Protein AF-0000000084681788 (afdb_homodimer)

Solvent-accessible surface area (backbone atoms only — not comparable to full-atom values): 23436 Å² total; per-residue (Å²): 137,84,77,74,75,75,70,73,78,74,76,80,75,63,76,50,73,66,51,50,50,51,49,52,52,48,33,45,46,55,26,40,46,48,32,38,26,48,72,74,14,57,90,71,56,45,68,66,59,41,19,57,65,36,73,47,49,63,69,58,42,59,73,74,35,91,45,69,64,52,51,50,52,52,44,42,51,48,53,52,45,52,29,50,47,37,27,59,62,30,47,66,76,27,58,91,47,58,68,72,58,22,51,43,47,32,47,49,34,30,52,49,52,42,58,74,40,66,34,50,43,35,36,69,72,27,61,49,47,75,71,44,73,69,49,42,50,50,53,50,51,54,50,49,50,53,32,49,51,50,37,52,53,47,50,53,31,29,75,71,50,70,23,65,87,68,82,44,64,66,57,34,42,19,47,51,15,16,53,53,35,34,52,48,38,38,73,71,64,74,40,97,67,51,69,68,56,53,48,51,50,53,43,52,47,51,48,16,63,37,37,36,76,84,62,69,112,136,82,77,76,74,74,73,75,77,75,77,80,74,64,75,50,72,66,51,50,50,51,49,50,52,48,34,45,46,54,26,41,46,48,32,39,25,46,73,75,15,56,88,71,55,47,68,65,59,42,19,57,65,35,73,46,48,61,69,59,43,60,74,76,35,92,45,70,64,52,51,49,52,52,44,42,52,49,52,52,47,53,30,50,48,37,27,58,62,31,46,67,77,28,57,91,47,57,68,72,58,24,51,44,47,33,48,48,34,30,50,51,51,42,58,74,40,66,32,50,42,33,36,69,71,28,61,49,46,76,72,43,72,68,48,42,50,51,52,49,52,54,50,49,51,52,33,50,52,48,38,53,53,48,50,52,31,30,75,71,50,70,25,66,88,70,83,44,64,67,56,33,41,18,47,52,15,17,53,52,36,35,52,50,38,38,73,73,64,76,41,95,68,52,69,67,53,53,48,51,50,51,41,52,48,51,49,15,64,38,38,36,76,84,61,70,112

Secondary structure (DSSP, 8-state):
----------S-----HHHHHHHHHHHHHHHHHHHHHSSS-STT--HHHHHHHHT--HHHHHHH-SSHHHHHHHHHHHHHHHHHHHHHHHHHHHTT--HHHHHHHHHHHHHHHHHSSHHHHHIIIIITTTS-HHHHHHHHHHHHHHHHHHHHHHHHHHHTTSS--S--HHHHHHHHHHHHHHHHHHHTT-S-S-HHHHHHHHHHHHHHHHS-TT---/----------------HHHHHHHHHHHHHHHHHHHHHSSS-TTT--HHHHHHHHT--HHHHHHH-SSHHHHHHHHHHHHHHHHHHHHHHHHHHHTT--HHHHHHHHHHHHHHHHHSSHHHHHIIIIITTTS-HHHHHHHHHHHHHHHHHHHHHHHHHHHTTSS--S--HHHHHHHHHHHHHHHHHHHTT-S-S-HHHHHHHHHHHHHHHHS-TT---

Structure (mmCIF, N/CA/C/O backbone):
data_AF-0000000084681788-model_v1
#
loop_
_entity.id
_entity.type
_entity.pdbx_description
1 polymer 'TetR family transcriptional regulator'
#
loop_
_atom_site.group_PDB
_atom_site.id
_atom_site.type_symbol
_atom_site.label_atom_id
_atom_site.label_alt_id
_atom_site.label_comp_id
_atom_site.label_asym_id
_atom_site.label_entity_id
_atom_site.label_seq_id
_atom_site.pdbx_PDB_ins_code
_atom_site.Cartn_x
_atom_site.Cartn_y
_atom_site.Cartn_z
_atom_site.occupancy
_atom_site.B_iso_or_equiv
_atom_site.auth_seq_id
_atom_site.auth_comp_id
_atom_site.auth_asym_id
_atom_site.auth_atom_id
_atom_site.pdbx_PDB_model_num
ATOM 1 N N . MET A 1 1 ? -75.125 15.172 15.312 1 32.69 1 MET A N 1
ATOM 2 C CA . MET A 1 1 ? -73.938 14.25 15.266 1 32.69 1 MET A CA 1
ATOM 3 C C . MET A 1 1 ? -72.875 14.797 14.398 1 32.69 1 MET A C 1
ATOM 5 O O . MET A 1 1 ? -72.875 14.656 13.172 1 32.69 1 MET A O 1
ATOM 9 N N . THR A 1 2 ? -72.25 16.047 14.609 1 35.5 2 THR A N 1
ATOM 10 C CA . THR A 1 2 ? -71.312 16.922 13.883 1 35.5 2 THR A CA 1
ATOM 11 C C . THR A 1 2 ? -69.938 16.281 13.734 1 35.5 2 THR A C 1
ATOM 13 O O . THR A 1 2 ? -69.312 15.883 14.727 1 35.5 2 THR A O 1
ATOM 16 N N . GLY A 1 3 ? -69.75 15.516 12.648 1 34.91 3 GLY A N 1
ATOM 17 C CA . GLY A 1 3 ? -68.5 14.859 12.242 1 34.91 3 GLY A CA 1
ATOM 18 C C . GLY A 1 3 ? -67.312 15.797 12.266 1 34.91 3 GLY A C 1
ATOM 19 O O . GLY A 1 3 ? -67.312 16.844 11.617 1 34.91 3 GLY A O 1
ATOM 20 N N . ARG A 1 4 ? -66.625 15.953 13.367 1 40.03 4 ARG A N 1
ATOM 21 C CA . ARG A 1 4 ? -65.438 16.75 13.508 1 40.03 4 ARG A CA 1
ATOM 22 C C . ARG A 1 4 ? -64.438 16.484 12.359 1 40.03 4 ARG A C 1
ATOM 24 O O . ARG A 1 4 ? -64 15.344 12.148 1 40.03 4 ARG A O 1
ATOM 31 N N . LEU A 1 5 ? -64.5 17.234 11.297 1 36.94 5 LEU A N 1
ATOM 32 C CA . LEU A 1 5 ? -63.5 17.203 10.211 1 36.94 5 LEU A CA 1
ATOM 33 C C . LEU A 1 5 ? -62.094 17.156 10.758 1 36.94 5 LEU A C 1
ATOM 35 O O . LEU A 1 5 ? -61.719 17.953 11.633 1 36.94 5 LEU A O 1
ATOM 39 N N . ARG A 1 6 ? -61.562 15.938 10.891 1 44 6 ARG A N 1
ATOM 40 C CA . ARG A 1 6 ? -60.156 15.766 11.203 1 44 6 ARG A CA 1
ATOM 41 C C . ARG A 1 6 ? -59.281 16.766 10.438 1 44 6 ARG A C 1
ATOM 43 O O . ARG A 1 6 ? -59.438 16.906 9.219 1 44 6 ARG A O 1
ATOM 50 N N . ALA A 1 7 ? -58.875 17.828 11.047 1 41.81 7 ALA A N 1
ATOM 51 C CA . ALA A 1 7 ? -57.938 18.812 10.523 1 41.81 7 ALA A CA 1
ATOM 52 C C . ALA A 1 7 ? -56.844 18.156 9.664 1 41.81 7 ALA A C 1
ATOM 54 O O . ALA A 1 7 ? -56.344 17.094 10.016 1 41.81 7 ALA A O 1
ATOM 55 N N . PRO A 1 8 ? -56.656 18.422 8.367 1 37.69 8 PRO A N 1
ATOM 56 C CA . PRO A 1 8 ? -55.625 17.812 7.531 1 37.69 8 PRO A CA 1
ATOM 57 C C . PRO A 1 8 ? -54.25 17.797 8.211 1 37.69 8 PRO A C 1
ATOM 59 O O . PRO A 1 8 ? -53.969 18.656 9.039 1 37.69 8 PRO A O 1
ATOM 62 N N . LYS A 1 9 ? -53.812 16.641 8.719 1 42.53 9 LYS A N 1
ATOM 63 C CA . LYS A 1 9 ? -52.375 16.547 9.031 1 42.53 9 LYS A CA 1
ATOM 64 C C . LYS A 1 9 ? -51.531 17.406 8.062 1 42.53 9 LYS A C 1
ATOM 66 O O . LYS A 1 9 ? -51.656 17.25 6.848 1 42.53 9 LYS A O 1
ATOM 71 N N . GLY A 1 10 ? -51.406 18.734 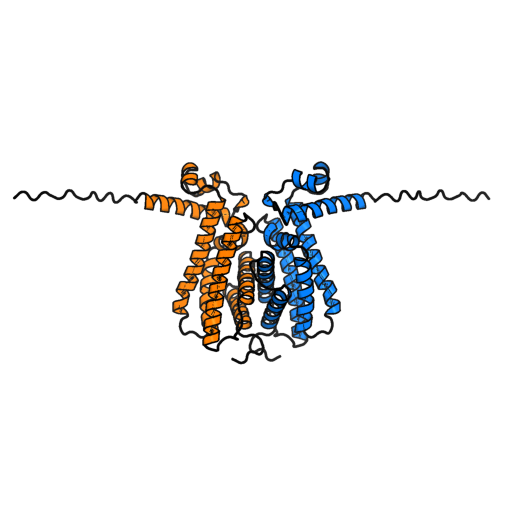8.242 1 37.59 10 GLY A N 1
ATOM 72 C CA . GLY A 1 10 ? -50.688 19.656 7.395 1 37.59 10 GLY A CA 1
ATOM 73 C C . GLY A 1 10 ? -49.531 19 6.668 1 37.59 10 GLY A C 1
ATOM 74 O O . GLY A 1 10 ? -48.844 18.141 7.23 1 37.59 10 GLY A O 1
ATOM 75 N N . ARG A 1 11 ? -49.5 18.734 5.41 1 41.09 11 ARG A N 1
ATOM 76 C CA . ARG A 1 11 ? -48.594 18.281 4.367 1 41.09 11 ARG A CA 1
ATOM 77 C C . ARG A 1 11 ? -47.188 18.828 4.59 1 41.09 11 ARG A C 1
ATOM 79 O O . ARG A 1 11 ? -46.344 18.797 3.684 1 41.09 11 ARG A O 1
ATOM 86 N N . TYR A 1 12 ? -46.969 19.938 5.344 1 41.72 12 TYR A N 1
ATOM 87 C CA . TYR A 1 12 ? -45.625 20.484 5.43 1 41.72 12 TYR A CA 1
ATOM 88 C C . TYR A 1 12 ? -44.625 19.391 5.816 1 41.72 12 TYR A C 1
ATOM 90 O O . TYR A 1 12 ? -44.406 19.125 7 1 41.72 12 TYR A O 1
ATOM 98 N N . GLY A 1 13 ? -44.688 18.234 5.379 1 47.94 13 GLY A N 1
ATOM 99 C CA . GLY A 1 13 ? -43.844 17.062 5.5 1 47.94 13 GLY A CA 1
ATOM 100 C C . GLY A 1 13 ? -42.344 17.406 5.598 1 47.94 13 GLY A C 1
ATOM 101 O O . GLY A 1 13 ? -41.625 17.281 4.625 1 47.94 13 GLY A O 1
ATOM 102 N N . GLY A 1 14 ? -41.844 18.516 6.098 1 54.09 14 GLY A N 1
ATOM 103 C CA . GLY A 1 14 ? -40.531 19.047 6.348 1 54.09 14 GLY A CA 1
ATOM 104 C C . GLY A 1 14 ? -39.531 18 6.785 1 54.09 14 GLY A C 1
ATOM 105 O O . GLY A 1 14 ? -39.906 16.938 7.301 1 54.09 14 GLY A O 1
ATOM 106 N N . ARG A 1 15 ? -38.375 17.891 6.055 1 69.56 15 ARG A N 1
ATOM 107 C CA . ARG A 1 15 ? -37.344 16.953 6.434 1 69.56 15 ARG A CA 1
ATOM 108 C C . ARG A 1 15 ? -37.125 16.953 7.941 1 69.56 15 ARG A C 1
ATOM 110 O O . ARG A 1 15 ? -37.125 18 8.578 1 69.56 15 ARG A O 1
ATOM 117 N N . SER A 1 16 ? -37.375 15.812 8.617 1 81.81 16 SER A N 1
ATOM 118 C CA . SER A 1 16 ? -37.094 15.648 10.039 1 81.81 16 SER A CA 1
ATOM 119 C C . SER A 1 16 ? -35.688 16.141 10.383 1 81.81 16 SER A C 1
ATOM 121 O O . SER A 1 16 ? -34.875 16.375 9.484 1 81.81 16 SER A O 1
ATOM 123 N N . ALA A 1 17 ? -35.469 16.625 11.57 1 83.56 17 ALA A N 1
ATOM 124 C CA . ALA A 1 17 ? -34.156 17.047 12.062 1 83.56 17 ALA A CA 1
ATOM 125 C C . ALA A 1 17 ? -33.062 16.016 11.711 1 83.56 17 ALA A C 1
ATOM 127 O O . ALA A 1 17 ? -31.953 16.391 11.352 1 83.56 17 ALA A O 1
ATOM 128 N N . GLU A 1 18 ? -33.5 14.836 11.773 1 85.94 18 GLU A N 1
ATOM 129 C CA . GLU A 1 18 ? -32.594 13.75 11.438 1 85.94 18 GLU A CA 1
ATOM 130 C C . GLU A 1 18 ? -32.25 13.758 9.953 1 85.94 18 GLU A C 1
ATOM 132 O O . GLU A 1 18 ? -31.094 13.539 9.57 1 85.94 18 GLU A O 1
ATOM 137 N N . GLU A 1 19 ? -33.156 14 9.195 1 85 19 GLU A N 1
ATOM 138 C CA . GLU A 1 19 ? -32.938 14.047 7.75 1 85 19 GLU A CA 1
ATOM 139 C C . GLU A 1 19 ? -32.031 15.219 7.359 1 85 19 GLU A C 1
ATOM 141 O O . GLU A 1 19 ? -31.188 15.086 6.477 1 85 19 GLU A O 1
ATOM 146 N N . ARG A 1 20 ? -32.25 16.328 8 1 83.81 20 ARG A N 1
ATOM 147 C CA . ARG A 1 20 ? -31.453 17.5 7.727 1 83.81 20 ARG A CA 1
ATOM 148 C C . ARG A 1 20 ? -30 17.266 8.117 1 83.81 20 ARG A C 1
ATOM 150 O O . ARG A 1 20 ? -29.078 17.672 7.406 1 83.81 20 ARG A O 1
ATOM 157 N N . GLN A 1 21 ? -29.844 16.641 9.234 1 87.81 21 GLN A N 1
ATOM 158 C CA . GLN A 1 21 ? -28.5 16.312 9.695 1 87.81 21 GLN A CA 1
ATOM 159 C C . GLN A 1 21 ? -27.812 15.352 8.742 1 87.81 21 GLN A C 1
ATOM 161 O O . GLN A 1 21 ? -26.625 15.508 8.43 1 87.81 21 GLN A O 1
ATOM 166 N N . ALA A 1 22 ? -28.578 14.438 8.336 1 89.88 22 ALA A N 1
ATOM 167 C CA . ALA A 1 22 ? -28.047 13.461 7.391 1 89.88 22 ALA A CA 1
ATOM 168 C C . ALA A 1 22 ? -27.641 14.125 6.078 1 89.88 22 ALA A C 1
ATOM 170 O O . ALA A 1 22 ? -26.609 13.773 5.488 1 89.88 22 ALA A O 1
ATOM 171 N N . GLU A 1 23 ? -28.375 15.016 5.691 1 91.62 23 GLU A N 1
ATOM 172 C CA . GLU A 1 23 ? -28.062 15.75 4.465 1 91.62 23 GLU A CA 1
ATOM 173 C C . GLU A 1 23 ? -26.797 16.594 4.625 1 91.62 23 GLU A C 1
ATOM 175 O O . GLU A 1 23 ? -25.984 16.672 3.707 1 91.62 23 GLU A O 1
ATOM 180 N N . ARG A 1 24 ? -26.703 17.234 5.734 1 92.69 24 ARG A N 1
ATOM 181 C CA . ARG A 1 24 ? -25.516 18.031 6.02 1 92.69 24 ARG A CA 1
ATOM 182 C C . ARG A 1 24 ? -24.266 17.156 6.02 1 92.69 24 ARG A C 1
ATOM 184 O O . ARG A 1 24 ? -23.25 17.516 5.41 1 92.69 24 ARG A O 1
ATOM 191 N N . ARG A 1 25 ? -24.406 16.109 6.676 1 95 25 ARG A N 1
ATOM 192 C CA . ARG A 1 25 ? -23.281 15.188 6.734 1 95 25 ARG A CA 1
ATOM 193 C C . ARG A 1 25 ? -22.891 14.719 5.34 1 95 25 ARG A C 1
ATOM 195 O O . ARG A 1 25 ? -21.703 14.641 5.012 1 95 25 ARG A O 1
ATOM 202 N N . ARG A 1 26 ? -23.875 14.445 4.531 1 96.31 26 ARG A N 1
ATOM 203 C CA . ARG A 1 26 ? -23.641 14 3.164 1 96.31 26 ARG A CA 1
ATOM 204 C C . ARG A 1 26 ? -22.922 15.07 2.352 1 96.31 26 ARG A C 1
ATOM 206 O O . ARG A 1 26 ? -22.016 14.766 1.586 1 96.31 26 ARG A O 1
ATOM 213 N N . ARG A 1 27 ? -23.234 16.234 2.537 1 96.94 27 ARG A N 1
ATOM 214 C CA . ARG A 1 27 ? -22.625 17.344 1.817 1 96.94 27 ARG A CA 1
ATOM 215 C C . ARG A 1 27 ? -21.156 17.5 2.203 1 96.94 27 ARG A C 1
ATOM 217 O O . ARG A 1 27 ? -20.297 17.734 1.344 1 96.94 27 ARG A O 1
ATOM 224 N N . PHE A 1 28 ? -20.875 17.328 3.479 1 97.56 28 PHE A N 1
ATOM 225 C CA . PHE A 1 28 ? -19.5 17.391 3.926 1 97.56 28 PHE A CA 1
ATOM 226 C C . PHE A 1 28 ? -18.672 16.25 3.348 1 97.56 28 PHE A C 1
ATOM 228 O O . PHE A 1 28 ? -17.547 16.438 2.904 1 97.56 28 PHE A O 1
ATOM 235 N N . LEU A 1 29 ? -19.297 15.094 3.334 1 97.81 29 LEU A N 1
ATOM 236 C CA . LEU A 1 29 ? -18.578 13.93 2.834 1 97.81 29 LEU A CA 1
ATOM 237 C C . LEU A 1 29 ? -18.344 14.039 1.329 1 97.81 29 LEU A C 1
ATOM 239 O O . LEU A 1 29 ? -17.281 13.664 0.827 1 97.81 29 LEU A O 1
ATOM 243 N N . ASP A 1 30 ? -19.297 14.594 0.639 1 97.44 30 ASP A N 1
ATOM 244 C CA . ASP A 1 30 ? -19.141 14.812 -0.796 1 97.44 30 ASP A CA 1
ATOM 245 C C . ASP A 1 30 ? -18.031 15.82 -1.081 1 97.44 30 ASP A C 1
ATOM 247 O O . ASP A 1 30 ? -17.219 15.617 -1.983 1 97.44 30 ASP A O 1
ATOM 251 N N . ALA A 1 31 ? -18.031 16.844 -0.334 1 97.81 31 ALA A N 1
ATOM 252 C CA . ALA A 1 31 ? -16.984 17.859 -0.461 1 97.81 31 ALA A CA 1
ATOM 253 C C . ALA A 1 31 ? -15.617 17.266 -0.119 1 97.81 31 ALA A C 1
ATOM 255 O O . ALA A 1 31 ? -14.617 17.562 -0.781 1 97.81 31 ALA A O 1
ATOM 256 N N . ALA A 1 32 ? -15.594 16.438 0.921 1 97.81 32 ALA A N 1
ATOM 257 C CA . ALA A 1 32 ? -14.352 15.805 1.353 1 97.81 32 ALA A CA 1
ATOM 258 C C . ALA A 1 32 ? -13.812 14.867 0.278 1 97.81 32 ALA A C 1
ATOM 260 O O . ALA A 1 32 ? -12.602 14.789 0.067 1 97.81 32 ALA A O 1
ATOM 261 N N . LEU A 1 33 ? -14.719 14.133 -0.349 1 97.19 33 LEU A N 1
ATOM 262 C CA . LEU A 1 33 ? -14.297 13.25 -1.432 1 97.19 33 LEU A CA 1
ATOM 263 C C . LEU A 1 33 ? -13.586 14.039 -2.523 1 97.19 33 LEU A C 1
ATOM 265 O O . LEU A 1 33 ? -12.562 13.594 -3.057 1 97.19 33 LEU A O 1
ATOM 269 N N . ARG A 1 34 ? -14.023 15.188 -2.785 1 96.5 34 ARG A N 1
ATOM 270 C CA . ARG A 1 34 ? -13.422 16.031 -3.811 1 96.5 34 ARG A CA 1
ATOM 271 C C . ARG A 1 34 ? -12.094 16.609 -3.336 1 96.5 34 ARG A C 1
ATOM 273 O O . ARG A 1 34 ? -11.078 16.5 -4.031 1 96.5 34 ARG A O 1
ATOM 280 N N . LEU A 1 35 ? -12.086 17.172 -2.105 1 96.25 35 LEU A N 1
ATOM 281 C CA . LEU A 1 35 ? -10.914 17.891 -1.63 1 96.25 35 LEU A CA 1
ATOM 282 C C . LEU A 1 35 ? -9.797 16.938 -1.235 1 96.25 35 LEU A C 1
ATOM 284 O O . LEU A 1 35 ? -8.625 17.172 -1.531 1 96.25 35 LEU A O 1
ATOM 288 N N . PHE A 1 36 ? -10.203 15.828 -0.54 1 96.25 36 PHE A N 1
ATOM 289 C CA . PHE A 1 36 ? -9.203 14.859 -0.113 1 96.25 36 PHE A CA 1
ATOM 290 C C . PHE A 1 36 ? -8.758 13.992 -1.285 1 96.25 36 PHE A C 1
ATOM 292 O O . PHE A 1 36 ? -7.578 13.641 -1.392 1 96.25 36 PHE A O 1
ATOM 299 N N . GLY A 1 37 ? -9.672 13.602 -2.154 1 92.88 37 GLY A N 1
ATOM 300 C CA . GLY A 1 37 ? -9.43 12.625 -3.203 1 92.88 37 GLY A CA 1
ATOM 301 C C . GLY A 1 37 ? -8.797 13.227 -4.445 1 92.88 37 GLY A C 1
ATOM 302 O O . GLY A 1 37 ? -8.32 12.5 -5.32 1 92.88 37 GLY A O 1
ATOM 303 N N . ASP A 1 38 ? -8.82 14.438 -4.562 1 89.06 38 ASP A N 1
ATOM 304 C CA . ASP A 1 38 ? -8.203 15.156 -5.672 1 89.06 38 ASP A CA 1
ATOM 305 C C . ASP A 1 38 ? -7.266 16.25 -5.164 1 89.06 38 ASP A C 1
ATOM 307 O O . ASP A 1 38 ? -6.355 15.977 -4.375 1 89.06 38 ASP A O 1
ATOM 311 N N . SER A 1 39 ? -7.324 17.438 -5.594 1 85.38 39 SER A N 1
ATOM 312 C CA . SER A 1 39 ? -6.555 18.562 -5.082 1 85.38 39 SER A CA 1
ATOM 313 C C . SER A 1 39 ? -7.352 19.359 -4.047 1 85.38 39 SER A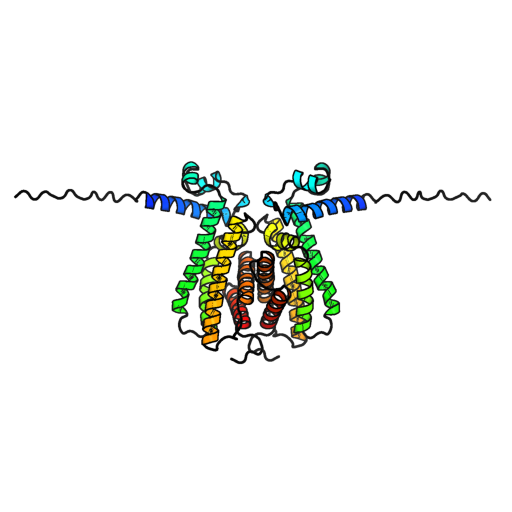 C 1
ATOM 315 O O . SER A 1 39 ? -8.555 19.578 -4.219 1 85.38 39 SER A O 1
ATOM 317 N N . PRO A 1 40 ? -6.766 19.562 -3.014 1 90.25 40 PRO A N 1
ATOM 318 C CA . PRO A 1 40 ? -5.332 19.578 -2.709 1 90.25 40 PRO A CA 1
ATOM 319 C C . PRO A 1 40 ? -4.879 18.328 -1.964 1 90.25 40 PRO A C 1
ATOM 321 O O . PRO A 1 40 ? -3.68 18.125 -1.77 1 90.25 40 PRO A O 1
ATOM 324 N N . GLY A 1 41 ? -5.824 17.516 -1.642 1 92.38 41 GLY A N 1
ATOM 325 C CA . GLY A 1 41 ? -5.527 16.391 -0.78 1 92.38 41 GLY A CA 1
ATOM 326 C C . GLY A 1 41 ? -5.875 16.641 0.676 1 92.38 41 GLY A C 1
ATOM 327 O O . GLY A 1 41 ? -6.184 17.766 1.06 1 92.38 41 GLY A O 1
ATOM 328 N N . PHE A 1 42 ? -5.773 15.656 1.45 1 94.44 42 PHE A N 1
ATOM 329 C CA . PHE A 1 42 ? -6.191 15.719 2.846 1 94.44 42 PHE A CA 1
ATOM 330 C C . PHE A 1 42 ? -5.285 16.656 3.639 1 94.44 42 PHE A C 1
ATOM 332 O O . PHE A 1 42 ? -5.766 17.516 4.383 1 94.44 42 PHE A O 1
ATOM 339 N N . ARG A 1 43 ? -4.078 16.516 3.434 1 87.5 43 ARG A N 1
ATOM 340 C CA . ARG A 1 43 ? -3.086 17.219 4.25 1 87.5 43 ARG A CA 1
ATOM 341 C C . ARG A 1 43 ? -3.176 18.719 4.055 1 87.5 43 ARG A C 1
ATOM 343 O O . ARG A 1 43 ? -2.904 19.484 4.984 1 87.5 43 ARG A O 1
ATOM 350 N N . GLN A 1 44 ? -3.59 19.172 2.93 1 90 44 GLN A N 1
ATOM 351 C CA . GLN A 1 44 ? -3.594 20.594 2.609 1 90 44 GLN A CA 1
ATOM 352 C C . GLN A 1 44 ? -4.996 21.188 2.73 1 90 44 GLN A C 1
ATOM 354 O O . GLN A 1 44 ? -5.199 22.375 2.484 1 90 44 GLN A O 1
ATOM 359 N N . THR A 1 45 ? -5.902 20.359 3.076 1 95.44 45 THR A N 1
ATOM 360 C CA . THR A 1 45 ? -7.273 20.828 3.217 1 95.44 45 THR A CA 1
ATOM 361 C C . THR A 1 45 ? -7.492 21.453 4.594 1 95.44 45 THR A C 1
ATOM 363 O O . THR A 1 45 ? -6.988 20.938 5.598 1 95.44 45 THR A O 1
ATOM 366 N N . THR A 1 46 ? -8.305 22.531 4.641 1 96.38 46 THR A N 1
ATOM 367 C CA . THR A 1 46 ? -8.695 23.156 5.898 1 96.38 46 THR A CA 1
ATOM 368 C C . T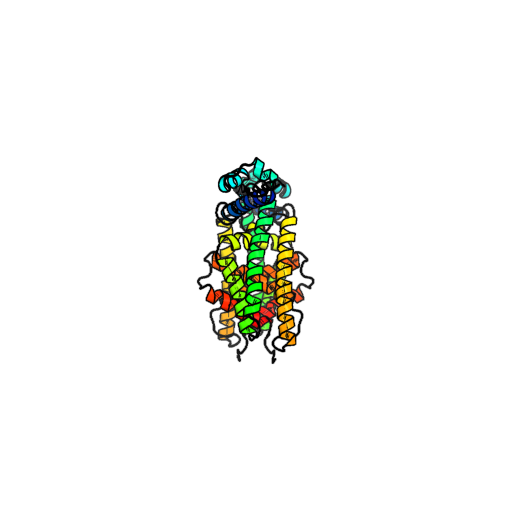HR A 1 46 ? -10.195 23.016 6.133 1 96.38 46 THR A C 1
ATOM 370 O O . THR A 1 46 ? -10.945 22.719 5.203 1 96.38 46 THR A O 1
ATOM 373 N N . VAL A 1 47 ? -10.516 23.203 7.367 1 97.19 47 VAL A N 1
ATOM 374 C CA . VAL A 1 47 ? -11.938 23.172 7.715 1 97.19 47 VAL A CA 1
ATOM 375 C C . VAL A 1 47 ? -12.688 24.25 6.93 1 97.19 47 VAL A C 1
ATOM 377 O O . VAL A 1 47 ? -13.789 24.016 6.441 1 97.19 47 VAL A O 1
ATOM 380 N N . ALA A 1 48 ? -12.094 25.391 6.773 1 97.5 48 ALA A N 1
ATOM 381 C CA . ALA A 1 48 ? -12.703 26.484 6.027 1 97.5 48 ALA A CA 1
ATOM 382 C C . ALA A 1 48 ? -12.938 26.094 4.57 1 97.5 48 ALA A C 1
ATOM 384 O O . ALA A 1 48 ? -14.023 26.312 4.027 1 97.5 48 ALA A O 1
ATOM 385 N N . ALA A 1 49 ? -11.977 25.516 3.93 1 97.44 49 ALA A N 1
ATOM 386 C CA . ALA A 1 49 ? -12.078 25.109 2.533 1 97.44 49 ALA A CA 1
ATOM 387 C C . ALA A 1 49 ? -13.148 24.031 2.355 1 97.44 49 ALA A C 1
ATOM 389 O O . ALA A 1 49 ? -13.906 24.062 1.386 1 97.44 49 ALA A O 1
ATOM 390 N N . LEU A 1 50 ? -13.18 23.078 3.328 1 97.81 50 LEU A N 1
ATOM 391 C CA . LEU A 1 50 ? -14.172 22.016 3.27 1 97.81 50 LEU A CA 1
ATOM 392 C C . LEU A 1 50 ? -15.586 22.562 3.436 1 97.81 50 LEU A C 1
ATOM 394 O O . LEU A 1 50 ? -16.5 22.172 2.711 1 97.81 50 LEU A O 1
ATOM 398 N N . SER A 1 51 ? -15.703 23.438 4.348 1 98.06 51 SER A N 1
ATOM 399 C CA . SER A 1 51 ? -17 24.062 4.586 1 98.06 51 SER A CA 1
ATOM 400 C C . SER A 1 51 ? -17.484 24.828 3.357 1 98.06 51 SER A C 1
ATOM 402 O O . SER A 1 51 ? -18.641 24.703 2.953 1 98.06 51 SER A O 1
ATOM 404 N N . GLN A 1 52 ? -16.609 25.562 2.797 1 98.06 52 GLN A N 1
ATOM 405 C CA . GLN A 1 52 ? -16.938 26.328 1.592 1 98.06 52 GLN A CA 1
ATOM 406 C C . GLN A 1 52 ? -17.375 25.391 0.462 1 98.06 52 GLN A C 1
ATOM 408 O O . GLN A 1 52 ? -18.391 25.641 -0.19 1 98.06 52 GLN A O 1
ATOM 413 N N . ALA A 1 53 ? -16.688 24.359 0.249 1 97.31 53 ALA A N 1
ATOM 414 C CA . ALA A 1 53 ? -16.984 23.406 -0.813 1 97.31 53 ALA A CA 1
ATOM 415 C C . ALA A 1 53 ? -18.312 22.719 -0.568 1 97.31 53 ALA A C 1
ATOM 417 O O . ALA A 1 53 ? -19.016 22.359 -1.516 1 97.31 53 ALA A O 1
ATOM 418 N N . ALA A 1 54 ? -18.641 22.531 0.691 1 97.62 54 ALA A N 1
ATOM 419 C CA . ALA A 1 54 ? -19.891 21.859 1.071 1 97.62 54 ALA A CA 1
ATOM 420 C C . ALA A 1 54 ? -21.062 22.828 1.016 1 97.62 54 ALA A C 1
ATOM 422 O O . ALA A 1 54 ? -22.234 22.406 1.074 1 97.62 54 ALA A O 1
ATOM 423 N N . GLY A 1 55 ? -20.766 24.094 0.95 1 97.88 55 GLY A N 1
ATOM 424 C CA . GLY A 1 55 ? -21.812 25.109 1.024 1 97.88 55 GLY A CA 1
ATOM 425 C C . GLY A 1 55 ? -22.406 25.25 2.414 1 97.88 55 GLY A C 1
ATOM 426 O O . GLY A 1 55 ? -23.609 25.5 2.561 1 97.88 55 GLY A O 1
ATOM 427 N N . LEU A 1 56 ? -21.625 24.969 3.363 1 97.69 56 LEU A N 1
ATOM 428 C CA . LEU A 1 56 ? -22.047 25.016 4.758 1 97.69 56 LEU A CA 1
ATOM 429 C C . LEU A 1 56 ? -21.094 25.844 5.598 1 97.69 56 LEU A C 1
ATOM 431 O O . LEU A 1 56 ? -19.984 26.172 5.152 1 97.69 56 LEU A O 1
ATOM 435 N N . SER A 1 57 ? -21.5 26.141 6.773 1 96.19 57 SER A N 1
ATOM 436 C CA . SER A 1 57 ? -20.688 26.969 7.648 1 96.19 57 SER A CA 1
ATOM 437 C C . SER A 1 57 ? -19.719 26.141 8.477 1 96.19 57 SER A C 1
ATOM 439 O O . SER A 1 57 ? -19.922 24.938 8.641 1 96.19 57 SER A O 1
ATOM 441 N N . THR A 1 58 ? -18.719 26.812 8.969 1 96.5 58 THR A N 1
ATOM 442 C CA . THR A 1 58 ? -17.781 26.156 9.883 1 96.5 58 THR A CA 1
ATOM 443 C C . THR A 1 58 ? -18.5 25.719 11.156 1 96.5 58 THR A C 1
ATOM 445 O O . THR A 1 58 ? -18.141 24.703 11.758 1 96.5 58 THR A O 1
ATOM 448 N N . ARG A 1 59 ? -19.484 26.516 11.586 1 95.62 59 ARG A N 1
ATOM 449 C CA . ARG A 1 59 ? -20.281 26.125 12.742 1 95.62 59 ARG A CA 1
ATOM 450 C C . ARG A 1 59 ? -20.953 24.781 12.508 1 95.62 59 ARG A C 1
ATOM 452 O O . ARG A 1 59 ? -20.938 23.906 13.375 1 95.62 59 ARG A O 1
ATOM 459 N N . GLN A 1 60 ? -21.5 24.688 11.367 1 95.56 60 GLN A N 1
ATOM 460 C CA . GLN A 1 60 ? -22.172 23.438 11 1 95.56 60 GLN A CA 1
ATOM 461 C C . GLN A 1 60 ? -21.172 22.297 10.914 1 95.56 60 GLN A C 1
ATOM 463 O O . GLN A 1 60 ? -21.516 21.141 11.211 1 95.56 60 GLN A O 1
ATOM 468 N N . PHE A 1 61 ? -19.969 22.625 10.531 1 97.62 61 PHE A N 1
ATOM 469 C CA . PHE A 1 61 ? -18.922 21.609 10.523 1 97.62 61 PHE A CA 1
ATOM 470 C C . PHE A 1 61 ? -18.719 21.016 11.914 1 97.62 61 PHE A C 1
ATOM 472 O O . PHE A 1 61 ? -18.734 19.797 12.086 1 97.62 61 PHE A O 1
ATOM 479 N N . TYR A 1 62 ? -18.609 21.812 12.859 1 96.5 62 TYR A N 1
ATOM 480 C CA . TYR A 1 62 ? -18.266 21.391 14.211 1 96.5 62 TYR A CA 1
ATOM 481 C C . TYR A 1 62 ? -19.469 20.766 14.906 1 96.5 62 TYR A C 1
ATOM 483 O O . TYR A 1 62 ? -19.328 20.125 15.953 1 96.5 62 TYR A O 1
ATOM 491 N N . GLU A 1 63 ? -20.672 20.938 14.32 1 95.44 63 GLU A N 1
ATOM 492 C CA . GLU A 1 63 ? -21.844 20.188 14.781 1 95.44 63 GLU A CA 1
ATOM 493 C C . GLU A 1 63 ? -21.781 18.734 14.328 1 95.44 63 GLU A C 1
ATOM 495 O O . GLU A 1 63 ? -22.375 17.859 14.953 1 95.44 63 GLU A O 1
ATOM 500 N N . GLU A 1 64 ? -21.078 18.578 13.242 1 95.44 64 GLU A N 1
ATOM 501 C CA . GLU A 1 64 ? -21.062 17.25 12.641 1 95.44 64 GLU A CA 1
ATOM 502 C C . GLU A 1 64 ? -19.75 16.516 12.945 1 95.44 64 GLU A C 1
ATOM 504 O O . GLU A 1 64 ? -19.75 15.305 13.141 1 95.44 64 GLU A O 1
ATOM 509 N N . PHE A 1 65 ? -18.656 17.266 12.953 1 97.44 65 PHE A N 1
ATOM 510 C CA . PHE A 1 65 ? -17.328 16.688 13.109 1 97.44 65 PHE A CA 1
ATOM 511 C C . PHE A 1 65 ? -16.484 17.531 14.062 1 97.44 65 PHE A C 1
ATOM 513 O O . PHE A 1 65 ? -16.734 18.719 14.234 1 97.44 65 PHE A O 1
ATOM 520 N N . ARG A 1 66 ? -15.492 16.828 14.625 1 96.25 66 ARG A N 1
ATOM 521 C CA . ARG A 1 66 ? -14.578 17.562 15.5 1 96.25 66 ARG A CA 1
ATOM 522 C C . ARG A 1 66 ? -13.32 17.984 14.75 1 96.25 66 ARG A C 1
ATOM 524 O O . ARG A 1 66 ? -12.742 19.031 15.047 1 96.25 66 ARG A O 1
ATOM 531 N N . THR A 1 67 ? -12.891 17.109 13.812 1 96.69 67 THR A N 1
ATOM 532 C CA . THR A 1 67 ? -11.656 17.359 13.078 1 96.69 67 THR A CA 1
ATOM 533 C C . THR A 1 67 ? -11.789 16.891 11.633 1 96.69 67 THR A C 1
ATOM 535 O O . THR A 1 67 ? -12.719 16.172 11.289 1 96.69 67 THR A O 1
ATOM 538 N N . LEU A 1 68 ? -10.883 17.297 10.844 1 96.94 68 LEU A N 1
ATOM 539 C CA . LEU A 1 68 ? -10.812 16.797 9.469 1 96.94 68 LEU A CA 1
ATOM 540 C C . LEU A 1 68 ? -10.539 15.289 9.453 1 96.94 68 LEU A C 1
ATOM 542 O O . LEU A 1 68 ? -11 14.586 8.555 1 96.94 68 LEU A O 1
ATOM 546 N N . GLU A 1 69 ? -9.828 14.828 10.43 1 96.62 69 GLU A N 1
ATOM 547 C CA . GLU A 1 69 ? -9.562 13.398 10.547 1 96.62 69 GLU A CA 1
ATOM 548 C C . GLU A 1 69 ? -10.852 12.602 10.703 1 96.62 69 GLU A C 1
ATOM 550 O O . GLU A 1 69 ? -10.992 11.516 10.141 1 96.62 69 GLU A O 1
ATOM 555 N N . ASP A 1 70 ? -11.758 13.172 11.398 1 97.56 70 ASP A N 1
ATOM 556 C CA . ASP A 1 70 ? -13.062 12.523 11.547 1 97.56 70 ASP A CA 1
ATOM 557 C C . ASP A 1 70 ? -13.766 12.383 10.203 1 97.56 70 ASP A C 1
ATOM 559 O O . ASP A 1 70 ? -14.43 11.375 9.938 1 97.56 70 ASP A O 1
ATOM 563 N N . VAL A 1 71 ? -13.641 13.43 9.445 1 98 71 VAL A N 1
ATOM 564 C CA . VAL A 1 71 ? -14.258 13.422 8.125 1 98 71 VAL A CA 1
ATOM 565 C C . VAL A 1 71 ? -13.609 12.344 7.262 1 98 71 VAL A C 1
ATOM 567 O O . VAL A 1 71 ? -14.297 11.57 6.594 1 98 71 VAL A O 1
ATOM 570 N N . LEU A 1 72 ? -12.305 12.281 7.309 1 97.94 72 LEU A N 1
ATOM 571 C CA . LEU A 1 72 ? -11.57 11.281 6.535 1 97.94 72 LEU A CA 1
ATOM 572 C C . LEU A 1 72 ? -11.945 9.867 6.98 1 97.94 72 LEU A C 1
ATOM 574 O O . LEU A 1 72 ? -12.117 8.977 6.145 1 97.94 72 LEU A O 1
ATOM 578 N N . ALA A 1 73 ? -12.039 9.688 8.289 1 98.06 73 ALA A N 1
ATOM 579 C CA . ALA A 1 73 ? -12.438 8.391 8.836 1 98.06 73 ALA A CA 1
ATOM 580 C C . ALA A 1 73 ? -13.805 7.965 8.305 1 98.06 73 ALA A C 1
ATOM 582 O O . ALA A 1 73 ? -13.969 6.84 7.828 1 98.06 73 ALA A O 1
ATOM 583 N N . ALA A 1 74 ? -14.695 8.875 8.359 1 97.88 74 ALA A N 1
ATOM 584 C CA . ALA A 1 74 ? -16.047 8.594 7.891 1 97.88 74 ALA A CA 1
ATOM 585 C C . ALA A 1 74 ? -16.062 8.305 6.391 1 97.88 74 ALA A C 1
ATOM 587 O O . ALA A 1 74 ? -16.734 7.375 5.941 1 97.88 74 ALA A O 1
ATOM 588 N N . LEU A 1 75 ? -15.367 9.125 5.664 1 97.56 75 LEU A N 1
ATOM 589 C CA . LEU A 1 75 ? -15.297 8.969 4.215 1 97.56 75 LEU A CA 1
ATOM 590 C C . LEU A 1 75 ? -14.648 7.645 3.84 1 97.56 75 LEU A C 1
ATOM 592 O O . LEU A 1 75 ? -15.117 6.953 2.932 1 97.56 75 LEU A O 1
ATOM 596 N N . HIS A 1 76 ? -13.586 7.289 4.5 1 97.88 76 HIS A N 1
ATOM 597 C CA . HIS A 1 76 ? -12.906 6.02 4.273 1 97.88 76 HIS A CA 1
ATOM 598 C C . HIS A 1 76 ? -13.852 4.844 4.492 1 97.88 76 HIS A C 1
ATOM 600 O O . HIS A 1 76 ? -13.883 3.91 3.684 1 97.88 76 HIS A O 1
ATOM 606 N N . LEU A 1 77 ? -14.609 4.895 5.566 1 97.38 77 LEU A N 1
ATOM 607 C CA . LEU A 1 77 ? -15.57 3.834 5.852 1 97.38 77 LEU A CA 1
ATOM 608 C C . LEU A 1 77 ? -16.656 3.775 4.777 1 97.38 77 LEU A C 1
ATOM 610 O O . LEU A 1 77 ? -17.047 2.689 4.355 1 97.38 77 LEU A O 1
ATOM 614 N N . GLU A 1 78 ? -17.062 4.887 4.348 1 96.94 78 GLU A N 1
ATOM 615 C CA . GLU A 1 78 ? -18.094 4.945 3.324 1 96.94 78 GLU A CA 1
ATOM 616 C C . GLU A 1 78 ? -17.609 4.355 2.006 1 96.94 78 GLU A C 1
ATOM 618 O O . GLU A 1 78 ? -18.297 3.543 1.387 1 96.94 78 GLU A O 1
ATOM 623 N N . VAL A 1 79 ? -16.453 4.758 1.567 1 96.44 79 VAL A N 1
ATOM 624 C CA . VAL A 1 79 ? -15.875 4.285 0.311 1 96.44 79 VAL A CA 1
ATOM 625 C C . VAL A 1 79 ? -15.656 2.775 0.372 1 96.44 79 VAL A C 1
ATOM 627 O O . VAL A 1 79 ? -15.969 2.061 -0.584 1 96.44 79 VAL A O 1
ATOM 630 N N . ASN A 1 80 ? -15.156 2.305 1.477 1 96.25 80 ASN A N 1
ATOM 631 C CA . ASN A 1 80 ? -15 0.865 1.656 1 96.25 80 ASN A CA 1
ATOM 632 C C . ASN A 1 80 ? -16.344 0.153 1.686 1 96.25 80 ASN A C 1
ATOM 634 O O . ASN A 1 80 ? -16.469 -0.97 1.194 1 96.25 80 ASN A O 1
ATOM 638 N N . GLY A 1 81 ? -17.328 0.796 2.303 1 95.69 81 GLY A N 1
ATOM 639 C CA . GLY A 1 81 ? -18.672 0.245 2.334 1 95.69 81 GLY A CA 1
ATOM 640 C C . GLY A 1 81 ? -19.266 0.053 0.954 1 95.69 81 GLY A C 1
ATOM 641 O O . GLY A 1 81 ? -19.906 -0.964 0.687 1 95.69 81 GLY A O 1
ATOM 642 N N . TRP A 1 82 ? -19.094 1.024 0.073 1 96.06 82 TRP A N 1
ATOM 643 C CA . TRP A 1 82 ? -19.562 0.912 -1.305 1 96.06 82 TRP A CA 1
ATOM 644 C C . TRP A 1 82 ? -18.938 -0.291 -1.997 1 96.06 82 TRP A C 1
ATOM 646 O O . TRP A 1 82 ? -19.625 -1.069 -2.656 1 96.06 82 TRP A O 1
ATOM 656 N N . ALA A 1 83 ? -17.641 -0.49 -1.849 1 95.81 83 ALA A N 1
ATOM 657 C CA . ALA A 1 83 ? -16.922 -1.596 -2.479 1 95.81 83 ALA A CA 1
ATOM 658 C C . ALA A 1 83 ? -17.391 -2.939 -1.929 1 95.81 83 ALA A C 1
ATOM 660 O O . ALA A 1 83 ? -17.594 -3.891 -2.688 1 95.81 83 ALA A O 1
ATOM 661 N N . GLU A 1 84 ? -17.547 -2.953 -0.628 1 93.88 84 GLU A N 1
ATOM 662 C CA . GLU A 1 84 ? -18.047 -4.172 0.013 1 93.88 84 GLU A CA 1
ATOM 663 C C . GLU A 1 84 ? -19.438 -4.539 -0.491 1 93.88 84 GLU A C 1
ATOM 665 O O . GLU A 1 84 ? -19.703 -5.703 -0.799 1 93.88 84 GLU A O 1
ATOM 670 N N . GLN A 1 85 ? -20.266 -3.535 -0.584 1 94.81 85 GLN A N 1
ATOM 671 C CA . GLN A 1 85 ? -21.625 -3.773 -1.055 1 94.81 85 GLN A CA 1
ATOM 672 C C . GLN A 1 85 ? -21.625 -4.254 -2.504 1 94.81 85 GLN A C 1
ATOM 674 O O . GLN A 1 85 ? -22.422 -5.125 -2.871 1 94.81 85 GLN A O 1
ATOM 679 N N . ALA A 1 86 ? -20.797 -3.693 -3.295 1 95.44 86 ALA A N 1
ATOM 680 C CA . ALA A 1 86 ? -20.688 -4.129 -4.684 1 95.44 86 ALA A CA 1
ATOM 681 C C . ALA A 1 86 ? -20.328 -5.609 -4.766 1 95.44 86 ALA A C 1
ATOM 683 O O . ALA A 1 86 ? -20.891 -6.352 -5.57 1 95.44 86 ALA A O 1
ATOM 684 N N . VAL A 1 87 ? -19.453 -6.078 -3.943 1 94.31 87 VAL A N 1
ATOM 685 C CA . VAL A 1 87 ? -19.016 -7.473 -3.92 1 94.31 87 VAL A CA 1
ATOM 686 C C . VAL A 1 87 ? -20.156 -8.352 -3.402 1 94.31 87 VAL A C 1
ATOM 688 O O . VAL A 1 87 ? -20.438 -9.414 -3.973 1 94.31 87 VAL A O 1
ATOM 691 N N . LEU A 1 88 ? -20.797 -7.902 -2.354 1 91.5 88 LEU A N 1
ATOM 692 C CA . LEU A 1 88 ? -21.906 -8.664 -1.771 1 91.5 88 LEU A CA 1
ATOM 693 C C . LEU A 1 88 ? -23.047 -8.82 -2.771 1 91.5 88 LEU A C 1
ATOM 695 O O . LEU A 1 88 ? -23.641 -9.898 -2.875 1 91.5 88 LEU A O 1
ATOM 699 N N . ASP A 1 89 ? -23.281 -7.758 -3.484 1 94 89 ASP A N 1
ATOM 700 C CA . ASP A 1 89 ? -24.328 -7.809 -4.508 1 94 89 ASP A CA 1
ATOM 701 C C . ASP A 1 89 ? -23.953 -8.797 -5.613 1 94 89 ASP A C 1
ATOM 703 O O . ASP A 1 89 ? -24.828 -9.422 -6.219 1 94 89 ASP A O 1
ATOM 707 N N . ALA A 1 90 ? -22.703 -8.922 -5.859 1 94.69 90 ALA A N 1
ATOM 708 C CA . ALA A 1 90 ? -22.219 -9.789 -6.93 1 94.69 90 ALA A CA 1
ATOM 709 C C . ALA A 1 90 ? -22.203 -11.25 -6.492 1 94.69 90 ALA A C 1
ATOM 711 O O . ALA A 1 90 ? -22.141 -12.156 -7.328 1 94.69 90 ALA A O 1
ATOM 712 N N . LEU A 1 91 ? -22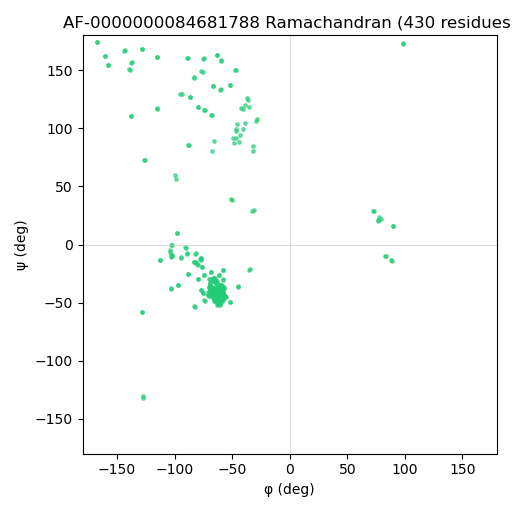.266 -11.492 -5.184 1 88.62 91 LEU A N 1
ATOM 713 C CA . LEU A 1 91 ? -22.234 -12.852 -4.66 1 88.62 91 LEU A CA 1
ATOM 714 C C . LEU A 1 91 ? -23.391 -13.68 -5.211 1 88.62 91 LEU A C 1
ATOM 716 O O . LEU A 1 91 ? -23.219 -14.852 -5.551 1 88.62 91 LEU A O 1
ATOM 720 N N . ALA A 1 92 ? -24.562 -13.016 -5.25 1 86.75 92 ALA A N 1
ATOM 721 C CA . ALA A 1 92 ? -25.734 -13.719 -5.773 1 86.75 92 ALA A CA 1
ATOM 722 C C . ALA A 1 92 ? -25.516 -14.117 -7.23 1 86.75 92 ALA A C 1
ATOM 724 O O . ALA A 1 92 ? -25.844 -15.242 -7.629 1 86.75 92 ALA A O 1
ATOM 725 N N . ALA A 1 93 ? -24.953 -13.203 -7.957 1 89.44 93 ALA A N 1
ATOM 726 C CA . ALA A 1 93 ? -24.703 -13.461 -9.375 1 89.44 93 ALA A CA 1
ATOM 727 C C . ALA A 1 93 ? -23.641 -14.531 -9.547 1 89.44 93 ALA A C 1
ATOM 729 O O . ALA A 1 93 ? -23.562 -15.18 -10.602 1 89.44 93 ALA A O 1
ATOM 730 N N . ALA A 1 94 ? -22.812 -14.695 -8.57 1 90.62 94 ALA A N 1
ATOM 731 C CA . ALA A 1 94 ? -21.688 -15.633 -8.648 1 90.62 94 ALA A CA 1
ATOM 732 C C . ALA A 1 94 ? -22.109 -17.031 -8.172 1 90.62 94 ALA A C 1
ATOM 734 O O . ALA A 1 94 ? -21.344 -17.984 -8.305 1 90.62 94 ALA A O 1
ATOM 735 N N . GLU A 1 95 ? -23.281 -17.078 -7.652 1 87 95 GLU A N 1
ATOM 736 C CA . GLU A 1 95 ? -23.734 -18.359 -7.109 1 87 95 GLU A CA 1
ATOM 737 C C . GLU A 1 95 ? -23.75 -19.438 -8.188 1 87 95 GLU A C 1
ATOM 739 O O . GLU A 1 95 ? -24.25 -19.219 -9.297 1 87 95 GLU A O 1
ATOM 744 N N . GLY A 1 96 ? -23.219 -20.609 -7.887 1 87 96 GLY A N 1
ATOM 745 C CA . GLY A 1 96 ? -23.25 -21.75 -8.781 1 87 96 GLY A CA 1
ATOM 746 C C . GLY A 1 96 ? -22.156 -21.734 -9.828 1 87 96 GLY A C 1
ATOM 747 O O . GLY A 1 96 ? -21.953 -22.703 -10.555 1 87 96 GLY A O 1
ATOM 748 N N . LEU A 1 97 ? -21.453 -20.672 -9.961 1 91 97 LEU A N 1
ATOM 749 C CA . LEU A 1 97 ? -20.391 -20.578 -10.945 1 91 97 LEU A CA 1
ATOM 750 C C . LEU A 1 97 ? -19.156 -21.328 -10.469 1 91 97 LEU A C 1
ATOM 752 O O . LEU A 1 97 ? -18.906 -21.438 -9.266 1 91 97 LEU A O 1
ATOM 756 N N . PRO A 1 98 ? -18.422 -21.859 -11.5 1 89 98 PRO A N 1
ATOM 757 C CA . PRO A 1 98 ? -17.125 -22.422 -11.117 1 89 98 PRO A CA 1
ATOM 758 C C . PRO A 1 98 ? -16.203 -21.391 -10.469 1 89 98 PRO A C 1
ATOM 760 O O . PRO A 1 98 ? -16.375 -20.188 -10.656 1 89 98 PRO A O 1
ATOM 763 N N . LEU A 1 99 ? -15.234 -21.812 -9.727 1 88.25 99 LEU A N 1
ATOM 764 C CA . LEU A 1 99 ? -14.383 -20.984 -8.883 1 88.25 99 LEU A CA 1
ATOM 765 C C . LEU A 1 99 ? -13.789 -19.828 -9.688 1 88.25 99 LEU A C 1
ATOM 767 O O . LEU A 1 99 ? -13.867 -18.672 -9.266 1 88.25 99 LEU A O 1
ATOM 771 N N . ALA A 1 100 ? -13.219 -20.125 -10.828 1 87.25 100 ALA A N 1
ATOM 772 C CA . ALA A 1 100 ? -12.555 -19.109 -11.625 1 87.25 100 ALA A CA 1
ATOM 773 C C . ALA A 1 100 ? -13.539 -18.016 -12.047 1 87.25 100 ALA A C 1
ATOM 775 O O . ALA A 1 100 ? -13.219 -16.828 -11.977 1 87.25 100 ALA A O 1
ATOM 776 N N . GLU A 1 101 ? -14.68 -18.391 -12.492 1 91.69 101 GLU A N 1
ATOM 777 C CA . GLU A 1 101 ? -15.703 -17.438 -12.914 1 91.69 101 GLU A CA 1
ATOM 778 C C . GLU A 1 101 ? -16.25 -16.656 -11.719 1 91.69 101 GLU A C 1
ATOM 780 O O . GLU A 1 101 ? -16.516 -15.461 -11.82 1 91.69 101 GLU A O 1
ATOM 785 N N . ARG A 1 102 ? -16.438 -17.375 -10.648 1 92.12 102 ARG A N 1
ATOM 786 C CA . ARG A 1 102 ? -16.953 -16.75 -9.43 1 92.12 102 ARG A CA 1
ATOM 787 C C . ARG A 1 102 ? -16 -15.656 -8.953 1 92.12 102 ARG A C 1
ATOM 789 O O . ARG A 1 102 ? -16.438 -14.523 -8.703 1 92.12 102 ARG A O 1
ATOM 796 N N . VAL A 1 103 ? -14.758 -15.93 -8.867 1 90.12 103 VAL A N 1
ATOM 797 C CA . VAL A 1 103 ? -13.742 -14.984 -8.414 1 90.12 103 VAL A CA 1
ATOM 798 C C . VAL A 1 103 ? -13.68 -13.797 -9.375 1 90.12 103 VAL A C 1
ATOM 800 O O . VAL A 1 103 ? -13.57 -12.648 -8.945 1 90.12 103 VAL A O 1
ATOM 803 N N . ALA A 1 104 ? -13.773 -14.086 -10.625 1 91.44 104 ALA A N 1
ATOM 804 C CA . ALA A 1 104 ? -13.742 -13.023 -11.633 1 91.44 104 ALA A CA 1
ATOM 805 C C . ALA A 1 104 ? -14.914 -12.07 -11.453 1 91.44 104 ALA A C 1
ATOM 807 O O . ALA A 1 104 ? -14.75 -10.852 -11.516 1 91.44 104 ALA A O 1
ATOM 808 N N . VAL A 1 105 ? -16.062 -12.609 -11.219 1 93.44 105 VAL A N 1
ATOM 809 C CA . VAL A 1 105 ? -17.266 -11.805 -11.047 1 93.44 105 VAL A CA 1
ATOM 810 C C . VAL A 1 105 ? -17.125 -10.922 -9.812 1 93.44 105 VAL A C 1
ATOM 812 O O . VAL A 1 105 ? -17.422 -9.727 -9.867 1 93.44 105 VAL A O 1
ATOM 815 N N . LEU A 1 106 ? -16.688 -11.492 -8.742 1 92.06 106 LEU A N 1
ATOM 816 C CA . LEU A 1 106 ? -16.547 -10.766 -7.488 1 92.06 106 LEU A CA 1
ATOM 817 C C . LEU A 1 106 ? -15.5 -9.664 -7.609 1 92.06 106 LEU A C 1
ATOM 819 O O . LEU A 1 106 ? -15.742 -8.523 -7.203 1 92.06 106 LEU A O 1
ATOM 823 N N . PHE A 1 107 ? -14.391 -9.953 -8.219 1 91.88 107 PHE A N 1
ATOM 824 C CA . PHE A 1 107 ? -13.32 -8.977 -8.344 1 91.88 107 PHE A CA 1
ATOM 825 C C . PHE A 1 107 ? -13.711 -7.871 -9.32 1 91.88 107 PHE A C 1
ATOM 827 O O . PHE A 1 107 ? -13.359 -6.707 -9.125 1 91.88 107 PHE A O 1
ATOM 834 N N . ARG A 1 108 ? -14.328 -8.219 -10.383 1 92.62 108 ARG A N 1
ATOM 835 C CA . ARG A 1 108 ? -14.781 -7.211 -11.328 1 92.62 108 ARG A CA 1
ATOM 836 C C . ARG A 1 108 ? -15.742 -6.227 -10.664 1 92.62 108 ARG A C 1
ATOM 838 O O . ARG A 1 108 ? -15.672 -5.023 -10.914 1 92.62 108 ARG A O 1
ATOM 845 N N . ALA A 1 109 ? -16.578 -6.785 -9.852 1 94.69 109 ALA A N 1
ATOM 846 C CA . ALA A 1 109 ? -17.5 -5.918 -9.109 1 94.69 109 ALA A CA 1
ATOM 847 C C . ALA A 1 109 ? -16.734 -4.961 -8.203 1 94.69 109 ALA A C 1
ATOM 849 O O . ALA A 1 109 ? -17.031 -3.764 -8.164 1 94.69 109 ALA A O 1
ATOM 850 N N . TYR A 1 110 ? -15.75 -5.48 -7.484 1 95.06 110 TYR A N 1
ATOM 851 C CA . TYR A 1 110 ? -14.906 -4.66 -6.621 1 95.06 110 TYR A CA 1
ATOM 852 C C . TYR A 1 110 ? -14.164 -3.6 -7.426 1 95.06 110 TYR A C 1
ATOM 854 O O . TYR A 1 110 ? -14.227 -2.412 -7.102 1 95.06 110 TYR A O 1
ATOM 862 N N . ALA A 1 111 ? -13.484 -4.027 -8.484 1 93.06 111 ALA A N 1
ATOM 863 C CA . ALA A 1 111 ? -12.648 -3.148 -9.297 1 93.06 111 ALA A CA 1
ATOM 864 C C . ALA A 1 111 ? -13.477 -2.035 -9.93 1 93.06 111 ALA A C 1
ATOM 866 O O . ALA A 1 111 ? -13.055 -0.876 -9.953 1 93.06 111 ALA A O 1
ATOM 867 N N . ARG A 1 112 ? -14.609 -2.377 -10.391 1 92.25 112 ARG A N 1
ATOM 868 C CA . ARG A 1 112 ? -15.484 -1.384 -11.016 1 92.25 112 ARG A CA 1
ATOM 869 C C . ARG A 1 112 ? -15.906 -0.323 -10.008 1 92.25 112 ARG A C 1
ATOM 871 O O . ARG A 1 112 ? -15.945 0.867 -10.328 1 92.25 112 ARG A O 1
ATOM 878 N N . ASP A 1 113 ? -16.172 -0.809 -8.859 1 94.88 113 ASP A N 1
ATOM 879 C CA . ASP A 1 113 ? -16.609 0.141 -7.844 1 94.88 113 ASP A CA 1
ATOM 880 C C . ASP A 1 113 ? -15.484 1.116 -7.484 1 94.88 113 ASP A C 1
ATOM 882 O O . ASP A 1 113 ? -15.688 2.332 -7.488 1 94.88 113 ASP A O 1
ATOM 886 N N . VAL A 1 114 ? -14.312 0.611 -7.254 1 93.31 114 VAL A N 1
ATOM 887 C CA . VAL A 1 114 ? -13.242 1.463 -6.742 1 93.31 114 VAL A CA 1
ATOM 888 C C . VAL A 1 114 ? -12.695 2.338 -7.867 1 93.31 114 VAL A C 1
ATOM 890 O O . VAL A 1 114 ? -12.133 3.404 -7.613 1 93.31 114 VAL A O 1
ATOM 893 N N . THR A 1 115 ? -12.938 1.944 -9.141 1 90.62 115 THR A N 1
ATOM 894 C CA . THR A 1 115 ? -12.32 2.688 -10.234 1 90.62 115 THR A CA 1
ATOM 895 C C . THR A 1 115 ? -13.344 3.613 -10.898 1 90.62 115 THR A C 1
ATOM 897 O O . THR A 1 115 ? -12.977 4.434 -11.742 1 90.62 115 THR A O 1
ATOM 900 N N . CYS A 1 116 ? -14.531 3.459 -10.547 1 91.5 116 CYS A N 1
ATOM 901 C CA . CYS A 1 116 ? -15.547 4.32 -11.148 1 91.5 116 CYS A CA 1
ATOM 902 C C . CYS A 1 116 ? -15.281 5.785 -10.812 1 91.5 116 CYS A C 1
ATOM 904 O O . CYS A 1 116 ? -15.719 6.68 -11.531 1 91.5 116 CYS A O 1
ATOM 906 N N . ASP A 1 117 ? -14.648 6.016 -9.742 1 92.94 117 ASP A N 1
ATOM 907 C CA . ASP A 1 117 ? -14.203 7.324 -9.281 1 92.94 117 ASP A CA 1
ATOM 908 C C . ASP A 1 117 ? -12.789 7.262 -8.719 1 92.94 117 ASP A C 1
ATOM 910 O O . ASP A 1 117 ? -12.57 6.707 -7.637 1 92.94 117 ASP A O 1
ATOM 914 N N . PRO A 1 118 ? -11.859 7.867 -9.445 1 91.38 118 PRO A N 1
ATOM 915 C CA . PRO A 1 118 ? -10.461 7.785 -9.008 1 91.38 118 PRO A CA 1
ATOM 916 C C . PRO A 1 118 ? -10.25 8.336 -7.598 1 91.38 118 PRO A C 1
ATOM 918 O O . PRO A 1 118 ? -9.273 7.977 -6.93 1 91.38 118 PRO A O 1
ATOM 921 N N . ARG A 1 119 ? -11.117 9.172 -7.121 1 94.88 119 ARG A N 1
ATOM 922 C CA . ARG A 1 119 ? -11 9.734 -5.781 1 94.88 119 ARG A CA 1
ATOM 923 C C . ARG A 1 119 ? -11.18 8.664 -4.715 1 94.88 119 ARG A C 1
ATOM 925 O O . ARG A 1 119 ? -10.625 8.773 -3.619 1 94.88 119 ARG A O 1
ATOM 932 N N . ARG A 1 120 ? -11.945 7.645 -5.008 1 95 120 ARG A N 1
ATOM 933 C CA . ARG A 1 120 ? -12.156 6.551 -4.066 1 95 120 ARG A CA 1
ATOM 934 C C . ARG A 1 120 ? -10.859 5.781 -3.826 1 95 120 ARG A C 1
ATOM 936 O O . ARG A 1 120 ? -10.539 5.441 -2.686 1 95 120 ARG A O 1
ATOM 943 N N . ILE A 1 121 ? -10.102 5.574 -4.844 1 93.12 121 ILE A N 1
ATOM 944 C CA . ILE A 1 121 ? -8.812 4.895 -4.734 1 93.12 121 ILE A CA 1
ATOM 945 C C . ILE A 1 121 ? -7.852 5.746 -3.91 1 93.12 121 ILE A C 1
ATOM 947 O O . ILE A 1 121 ? -7.18 5.234 -3.01 1 93.12 121 ILE A O 1
ATOM 951 N N . ARG A 1 122 ? -7.895 6.988 -4.199 1 93 122 ARG A N 1
ATOM 952 C CA . ARG A 1 122 ? -6.984 7.875 -3.482 1 93 122 ARG A CA 1
ATOM 953 C C . ARG A 1 122 ? -7.309 7.906 -1.993 1 93 122 ARG A C 1
ATOM 955 O O . ARG A 1 122 ? -6.402 7.867 -1.156 1 93 122 ARG A O 1
ATOM 962 N N . ILE A 1 123 ? -8.57 7.957 -1.653 1 95.44 123 ILE A N 1
ATOM 963 C CA . ILE A 1 123 ? -8.977 7.977 -0.253 1 95.44 123 ILE A CA 1
ATOM 964 C C . ILE A 1 123 ? -8.516 6.699 0.44 1 95.44 123 ILE A C 1
ATOM 966 O O . ILE A 1 123 ? -7.934 6.75 1.527 1 95.44 123 ILE A O 1
ATOM 970 N N . THR A 1 124 ? -8.664 5.578 -0.215 1 92.44 124 THR A N 1
ATOM 971 C CA . THR A 1 124 ? -8.531 4.273 0.422 1 92.44 124 THR A CA 1
ATOM 972 C C . THR A 1 124 ? -7.082 3.801 0.389 1 92.44 124 THR A C 1
ATOM 974 O O . THR A 1 124 ? -6.629 3.109 1.304 1 92.44 124 THR A O 1
ATOM 977 N N . PHE A 1 125 ? -6.316 4.301 -0.591 1 89.5 125 PHE A N 1
ATOM 978 C CA . PHE A 1 125 ? -4.992 3.725 -0.776 1 89.5 125 PHE A CA 1
ATOM 979 C C . PHE A 1 125 ? -3.906 4.734 -0.423 1 89.5 125 PHE A C 1
ATOM 981 O O . PHE A 1 125 ? -2.748 4.363 -0.222 1 89.5 125 PHE A O 1
ATOM 988 N N . VAL A 1 126 ? -4.277 5.984 -0.276 1 90.56 126 VAL A N 1
ATOM 989 C CA . VAL A 1 126 ? -3.238 6.996 -0.127 1 90.56 126 VAL A CA 1
ATOM 990 C C . VAL A 1 126 ? -3.523 7.855 1.102 1 90.56 126 VAL A C 1
ATOM 992 O O . VAL A 1 126 ? -2.777 7.816 2.082 1 90.56 126 VAL A O 1
ATOM 995 N N . GLU A 1 127 ? -4.652 8.477 1.126 1 93.5 127 GLU A N 1
ATOM 996 C CA . GLU A 1 127 ? -4.91 9.547 2.08 1 93.5 127 GLU A CA 1
ATOM 997 C C . GLU A 1 127 ? -5.027 9.008 3.502 1 93.5 127 GLU A C 1
ATOM 999 O O . GLU A 1 127 ? -4.672 9.688 4.465 1 93.5 127 GLU A O 1
ATOM 1004 N N . ILE A 1 128 ? -5.488 7.781 3.576 1 94 128 ILE A N 1
ATOM 1005 C CA . ILE A 1 128 ? -5.762 7.191 4.883 1 94 128 ILE A CA 1
ATOM 1006 C C . ILE A 1 128 ? -4.453 6.762 5.539 1 94 128 ILE A C 1
ATOM 1008 O O . ILE A 1 128 ? -4.418 6.477 6.738 1 94 128 ILE A O 1
ATOM 1012 N N . ILE A 1 129 ? -3.375 6.742 4.812 1 90.88 129 ILE A N 1
ATOM 1013 C CA . ILE A 1 129 ? -2.139 6.117 5.27 1 90.88 129 ILE A CA 1
ATOM 1014 C C . ILE A 1 129 ? -1.322 7.121 6.082 1 90.88 129 ILE A C 1
ATOM 1016 O O . ILE A 1 129 ? -1.086 8.242 5.633 1 90.88 129 ILE A O 1
ATOM 1020 N N . GLY A 1 130 ? -0.94 6.715 7.301 1 86.5 130 GLY A N 1
ATOM 1021 C CA . GLY A 1 130 ? 0.025 7.461 8.094 1 86.5 130 GLY A CA 1
ATOM 1022 C C . GLY A 1 130 ? -0.565 8.703 8.734 1 86.5 130 GLY A C 1
ATOM 1023 O O . GLY A 1 130 ? 0.158 9.648 9.047 1 86.5 130 GLY A O 1
ATOM 1024 N N . VAL A 1 131 ? -1.83 8.781 8.891 1 90.5 131 VAL A N 1
ATOM 1025 C CA . VAL A 1 131 ? -2.473 9.984 9.414 1 90.5 131 VAL A CA 1
ATOM 1026 C C . VAL A 1 131 ? -2.406 9.984 10.938 1 90.5 131 VAL A C 1
ATOM 1028 O O . VAL A 1 131 ? -1.991 10.969 11.547 1 90.5 131 VAL A O 1
ATOM 1031 N N . SER A 1 132 ? -2.861 8.922 11.531 1 90.81 132 SER A N 1
ATOM 1032 C CA . SER A 1 132 ? -2.885 8.75 12.984 1 90.81 132 SER A CA 1
ATOM 1033 C C . SER A 1 132 ? -3.014 7.281 13.367 1 90.81 132 SER A C 1
ATOM 1035 O O . SER A 1 132 ? -3.408 6.453 12.547 1 90.81 132 SER A O 1
ATOM 1037 N N . PRO A 1 133 ? -2.695 6.953 14.602 1 88.94 133 PRO A N 1
ATOM 1038 C CA . PRO A 1 133 ? -2.885 5.574 15.047 1 88.94 133 PRO A CA 1
ATOM 1039 C C . PRO A 1 133 ? -4.336 5.109 14.938 1 88.94 133 PRO A C 1
ATOM 1041 O O . PRO A 1 133 ? -4.598 3.957 14.586 1 88.94 133 PRO A O 1
ATOM 1044 N N . ALA A 1 134 ? -5.195 6.012 15.227 1 93.44 134 ALA A N 1
ATOM 1045 C CA . ALA A 1 134 ? -6.609 5.66 15.18 1 93.44 134 ALA A CA 1
ATOM 1046 C C . ALA A 1 134 ? -7.047 5.34 13.75 1 93.44 134 ALA A C 1
ATOM 1048 O O . ALA A 1 134 ? -7.766 4.367 13.516 1 93.44 134 ALA A O 1
ATOM 1049 N N . LEU A 1 135 ? -6.641 6.117 12.812 1 93.88 135 LEU A N 1
ATOM 1050 C CA . LEU A 1 135 ? -6.992 5.871 11.422 1 93.88 135 LEU A CA 1
ATOM 1051 C C . LEU A 1 135 ? -6.281 4.629 10.891 1 93.88 135 LEU A C 1
ATOM 1053 O O . LEU A 1 135 ? -6.828 3.898 10.062 1 93.88 135 LEU A O 1
ATOM 1057 N N . GLU A 1 136 ? -5.109 4.406 11.375 1 90.75 136 GLU A N 1
ATOM 1058 C CA . GLU A 1 136 ? -4.41 3.18 11.008 1 90.75 136 GLU A CA 1
ATOM 1059 C C . GLU A 1 136 ? -5.16 1.947 11.508 1 90.75 136 GLU A C 1
ATOM 1061 O O . GLU A 1 136 ? -5.297 0.961 10.781 1 90.75 136 GLU A O 1
ATOM 1066 N N . GLU A 1 137 ? -5.605 2.018 12.672 1 92 137 GLU A N 1
ATOM 1067 C CA . GLU A 1 137 ? -6.391 0.916 13.227 1 92 137 GLU A CA 1
ATOM 1068 C C . GLU A 1 137 ? -7.652 0.674 12.398 1 92 137 GLU A C 1
ATOM 1070 O O . GLU A 1 137 ? -8.008 -0.473 12.117 1 92 137 GLU A O 1
ATOM 1075 N N . GLN A 1 138 ? -8.305 1.729 12.055 1 95.06 138 GLN A N 1
ATOM 1076 C CA . GLN A 1 138 ? -9.492 1.617 11.211 1 95.06 138 GLN A CA 1
ATOM 1077 C C . GLN A 1 138 ? -9.148 0.985 9.867 1 95.06 138 GLN A C 1
ATOM 1079 O O . GLN A 1 138 ? -9.867 0.108 9.383 1 95.06 138 GLN A O 1
ATOM 1084 N N . ARG A 1 139 ? -8.117 1.484 9.242 1 93.88 139 ARG A N 1
ATOM 1085 C CA . ARG A 1 139 ? -7.668 0.948 7.961 1 93.88 139 ARG A CA 1
ATOM 1086 C C . ARG A 1 139 ? -7.379 -0.546 8.062 1 93.88 139 ARG A C 1
ATOM 1088 O O . ARG A 1 139 ? -7.84 -1.331 7.23 1 93.88 139 ARG A O 1
ATOM 1095 N N . LEU A 1 140 ? -6.711 -0.949 9.102 1 90.19 140 LEU A N 1
ATOM 1096 C CA . LEU A 1 140 ? -6.336 -2.346 9.281 1 90.19 140 LEU A CA 1
ATOM 1097 C C . LEU A 1 140 ? -7.562 -3.203 9.578 1 90.19 140 LEU A C 1
ATOM 1099 O O . LEU A 1 140 ? -7.645 -4.352 9.133 1 90.19 140 LEU A O 1
ATOM 1103 N N . ALA A 1 141 ? -8.438 -2.658 10.297 1 92.38 141 ALA A N 1
ATOM 1104 C CA . ALA A 1 141 ? -9.672 -3.381 10.578 1 92.38 141 ALA A CA 1
ATOM 1105 C C . ALA A 1 141 ? -10.461 -3.641 9.297 1 92.38 141 ALA A C 1
ATOM 1107 O O . ALA A 1 141 ? -11.023 -4.723 9.117 1 92.38 141 ALA A O 1
ATOM 1108 N N . ARG A 1 142 ? -10.516 -2.668 8.469 1 93.25 142 ARG A N 1
ATOM 1109 C CA . ARG A 1 142 ? -11.203 -2.846 7.191 1 93.25 142 ARG A CA 1
ATOM 1110 C C . ARG A 1 142 ? -10.484 -3.865 6.316 1 93.25 142 ARG A C 1
ATOM 1112 O O . ARG A 1 142 ? -11.125 -4.68 5.652 1 93.25 142 ARG A O 1
ATOM 1119 N N . ARG A 1 143 ? -9.234 -3.848 6.285 1 91.12 143 ARG A N 1
ATOM 1120 C CA . ARG A 1 143 ? -8.445 -4.844 5.57 1 91.12 143 ARG A CA 1
ATOM 1121 C C . ARG A 1 143 ? -8.719 -6.246 6.102 1 91.12 143 ARG A C 1
ATOM 1123 O O . ARG A 1 143 ? -8.852 -7.195 5.324 1 91.12 143 ARG A O 1
ATOM 1130 N N . ALA A 1 144 ? -8.781 -6.332 7.402 1 89.94 144 ALA A N 1
ATOM 1131 C CA . ALA A 1 144 ? -9.062 -7.621 8.031 1 89.94 144 ALA A CA 1
ATOM 1132 C C . ALA A 1 144 ? -10.406 -8.18 7.57 1 89.94 144 ALA A C 1
ATOM 1134 O O . ALA A 1 144 ? -10.562 -9.391 7.402 1 89.94 144 ALA A O 1
ATOM 1135 N N . ARG A 1 145 ? -11.32 -7.305 7.367 1 91.81 145 ARG A N 1
ATOM 1136 C CA . ARG A 1 145 ? -12.617 -7.738 6.875 1 91.81 145 ARG A CA 1
ATOM 1137 C C . ARG A 1 145 ? -12.508 -8.32 5.469 1 91.81 145 ARG A C 1
ATOM 1139 O O . ARG A 1 145 ? -13.156 -9.32 5.152 1 91.81 145 ARG A O 1
ATOM 1146 N N . TRP A 1 146 ? -11.734 -7.723 4.641 1 92.81 146 TRP A N 1
ATOM 1147 C CA . TRP A 1 146 ? -11.492 -8.258 3.307 1 92.81 146 TRP A CA 1
ATOM 1148 C C . TRP A 1 146 ? -10.781 -9.609 3.381 1 92.81 146 TRP A C 1
ATOM 1150 O O . TRP A 1 146 ? -11.109 -10.531 2.633 1 92.81 146 TRP A O 1
ATOM 1160 N N . VAL A 1 147 ? -9.859 -9.711 4.254 1 92.94 147 VAL A N 1
ATOM 1161 C CA . VAL A 1 147 ? -9.148 -10.969 4.461 1 92.94 147 VAL A CA 1
ATOM 1162 C C . VAL A 1 147 ? -10.133 -12.062 4.855 1 92.94 147 VAL A C 1
ATOM 1164 O O . VAL A 1 147 ? -10.102 -13.172 4.309 1 92.94 147 VAL A O 1
ATOM 1167 N N . ASP A 1 148 ? -11.008 -11.719 5.727 1 92.31 148 ASP A N 1
ATOM 1168 C CA . ASP A 1 148 ? -12 -12.68 6.191 1 92.31 148 ASP A CA 1
ATOM 1169 C C . ASP A 1 148 ? -12.906 -13.125 5.047 1 92.31 148 ASP A C 1
ATOM 1171 O O . ASP A 1 148 ? -13.266 -14.305 4.949 1 92.31 148 ASP A O 1
ATOM 1175 N N . LEU A 1 149 ? -13.266 -12.219 4.23 1 89.94 149 LEU A N 1
ATOM 1176 C CA . LEU A 1 149 ? -14.102 -12.547 3.082 1 89.94 149 LEU A CA 1
ATOM 1177 C C . LEU A 1 149 ? -13.375 -13.484 2.125 1 89.94 149 LEU A C 1
ATOM 1179 O O . LEU A 1 149 ? -13.953 -14.469 1.657 1 89.94 149 LEU A O 1
ATOM 1183 N N . ILE A 1 150 ? -12.164 -13.234 1.821 1 91.25 150 ILE A N 1
ATOM 1184 C CA . ILE A 1 150 ? -11.359 -14.062 0.926 1 91.25 150 ILE A CA 1
ATOM 1185 C C . ILE A 1 150 ? -11.18 -15.453 1.537 1 91.25 150 ILE A C 1
ATOM 1187 O O . ILE A 1 150 ? -11.305 -16.469 0.844 1 91.25 150 ILE A O 1
ATOM 1191 N N . ARG A 1 151 ? -10.914 -15.461 2.797 1 92.69 151 ARG A N 1
ATOM 1192 C CA . ARG A 1 151 ? -10.742 -16.734 3.486 1 92.69 151 ARG A CA 1
ATOM 1193 C C . ARG A 1 151 ? -12.023 -17.562 3.43 1 92.69 151 ARG A C 1
ATOM 1195 O O . ARG A 1 151 ? -11.977 -18.766 3.211 1 92.69 151 ARG A O 1
ATOM 1202 N N . ALA A 1 152 ? -13.117 -16.922 3.658 1 90 152 ALA A N 1
ATOM 1203 C CA . ALA A 1 152 ? -14.398 -17.609 3.607 1 90 152 ALA A CA 1
ATOM 1204 C C . ALA A 1 152 ? -14.641 -18.219 2.229 1 90 152 ALA A C 1
ATOM 1206 O O . ALA A 1 152 ? -15.078 -19.375 2.115 1 90 152 ALA A O 1
ATOM 1207 N N . GLU A 1 153 ? -14.336 -17.438 1.223 1 88 153 GLU A N 1
ATOM 1208 C CA . GLU A 1 153 ? -14.484 -17.938 -0.144 1 88 153 GLU A CA 1
ATOM 1209 C C . GLU A 1 153 ? -13.516 -19.078 -0.425 1 88 153 GLU A C 1
ATOM 1211 O O . GLU A 1 153 ? -13.867 -20.047 -1.095 1 88 153 GLU A O 1
ATOM 1216 N N . ALA A 1 154 ? -12.305 -18.984 0.041 1 91.69 154 ALA A N 1
ATOM 1217 C CA . ALA A 1 154 ? -11.297 -20.031 -0.121 1 91.69 154 ALA A CA 1
ATOM 1218 C C . ALA A 1 154 ? -11.719 -21.312 0.592 1 91.69 154 ALA A C 1
ATOM 1220 O O . ALA A 1 154 ? -11.609 -22.406 0.035 1 91.69 154 ALA A O 1
ATOM 1221 N N . ASP A 1 155 ? -12.227 -21.109 1.76 1 91.81 155 ASP A N 1
ATOM 1222 C CA . ASP A 1 155 ? -12.695 -22.266 2.537 1 91.81 155 ASP A CA 1
ATOM 1223 C C . ASP A 1 155 ? -13.836 -22.984 1.829 1 91.81 155 ASP A C 1
ATOM 1225 O O . ASP A 1 155 ? -13.891 -24.203 1.804 1 91.81 155 ASP A O 1
ATOM 1229 N N . ALA A 1 156 ? -14.734 -22.203 1.315 1 89.56 156 ALA A N 1
ATOM 1230 C CA . ALA A 1 156 ? -15.828 -22.781 0.548 1 89.56 156 ALA A CA 1
ATOM 1231 C C . ALA A 1 156 ? -15.305 -23.547 -0.667 1 89.56 156 ALA A C 1
ATOM 1233 O O . ALA A 1 156 ? -15.797 -24.641 -0.983 1 89.56 156 ALA A O 1
ATOM 1234 N N . ALA A 1 157 ? -14.359 -23.016 -1.319 1 90.94 157 ALA A N 1
ATOM 1235 C CA . ALA A 1 157 ? -13.75 -23.656 -2.48 1 90.94 157 ALA A CA 1
ATOM 1236 C C . ALA A 1 157 ? -13.047 -24.953 -2.084 1 90.94 157 ALA A C 1
ATOM 1238 O O . ALA A 1 157 ? -13.094 -25.938 -2.816 1 90.94 157 ALA A O 1
ATOM 1239 N N . VAL A 1 158 ? -12.391 -24.938 -0.968 1 92.31 158 VAL A N 1
ATOM 1240 C CA . VAL A 1 158 ? -11.75 -26.141 -0.434 1 92.31 158 VAL A CA 1
ATOM 1241 C C . VAL A 1 158 ? -12.805 -27.219 -0.178 1 92.31 158 VAL A C 1
ATOM 1243 O O . VAL A 1 158 ? -12.609 -28.375 -0.533 1 92.31 158 VAL A O 1
ATOM 1246 N N . GLY A 1 159 ? -13.852 -26.812 0.429 1 91.19 159 GLY A N 1
ATOM 1247 C CA . GLY A 1 159 ? -14.945 -27.734 0.696 1 91.19 159 GLY A CA 1
ATOM 1248 C C . GLY A 1 159 ? -15.508 -28.375 -0.56 1 91.19 159 GLY A C 1
ATOM 1249 O O . GLY A 1 159 ? -15.93 -29.531 -0.535 1 91.19 159 GLY A O 1
ATOM 1250 N N . ARG A 1 160 ? -15.453 -27.672 -1.693 1 90.25 160 ARG A N 1
ATOM 1251 C CA . ARG A 1 160 ? -15.953 -28.172 -2.973 1 90.25 160 ARG A CA 1
ATOM 1252 C C . ARG A 1 160 ? -14.859 -28.922 -3.734 1 90.25 160 ARG A C 1
ATOM 1254 O O . ARG A 1 160 ? -15.055 -29.328 -4.879 1 90.25 160 ARG A O 1
ATOM 1261 N N . GLY A 1 161 ? -13.68 -28.938 -3.17 1 89.5 161 GLY A N 1
ATOM 1262 C CA . GLY A 1 161 ? -12.555 -29.609 -3.814 1 89.5 161 GLY A CA 1
ATOM 1263 C C . GLY A 1 161 ? -11.93 -28.781 -4.922 1 89.5 161 GLY A C 1
ATOM 1264 O O . GLY A 1 161 ? -11.25 -29.328 -5.801 1 89.5 161 GLY A O 1
ATOM 1265 N N . GLU A 1 162 ? -12.125 -27.438 -4.887 1 89.06 162 GLU A N 1
ATOM 1266 C CA . GLU A 1 162 ? -11.664 -26.578 -5.965 1 89.06 162 GLU A CA 1
ATOM 1267 C C . GLU A 1 162 ? -10.383 -25.844 -5.578 1 89.06 162 GLU A C 1
ATOM 1269 O O . GLU A 1 162 ? -9.766 -25.188 -6.414 1 89.06 162 GLU A O 1
ATOM 1274 N N . ALA A 1 163 ? -10.023 -25.922 -4.32 1 90.81 163 ALA A N 1
ATOM 1275 C CA . ALA A 1 163 ? -8.82 -25.25 -3.822 1 90.81 163 ALA A CA 1
ATOM 1276 C C . ALA A 1 163 ? -8.07 -26.141 -2.834 1 90.81 163 ALA A C 1
ATOM 1278 O O . ALA A 1 163 ? -8.664 -27 -2.191 1 90.81 163 ALA A O 1
ATOM 1279 N N . ALA A 1 164 ? -6.797 -25.953 -2.789 1 91.25 164 ALA A N 1
ATOM 1280 C CA . ALA A 1 164 ? -5.957 -26.719 -1.873 1 91.25 164 ALA A CA 1
ATOM 1281 C C . ALA A 1 164 ? -6.262 -26.375 -0.42 1 91.25 164 ALA A C 1
ATOM 1283 O O . ALA A 1 164 ? -6.41 -25.188 -0.08 1 91.25 164 ALA A O 1
ATOM 1284 N N . PRO A 1 165 ? -6.355 -27.375 0.421 1 91.31 165 PRO A N 1
ATOM 1285 C CA . PRO A 1 165 ? -6.594 -27.094 1.84 1 91.31 165 PRO A CA 1
ATOM 1286 C C . PRO A 1 165 ? -5.359 -26.531 2.545 1 91.31 165 PRO A C 1
ATOM 1288 O O . PRO A 1 165 ? -4.332 -27.219 2.633 1 91.31 165 PRO A O 1
ATOM 1291 N N . ARG A 1 166 ? -5.527 -25.312 2.986 1 89.5 166 ARG A N 1
ATOM 1292 C CA . ARG A 1 166 ? -4.477 -24.672 3.77 1 89.5 166 ARG A CA 1
ATOM 1293 C C . ARG A 1 166 ? -4.988 -23.406 4.441 1 89.5 166 ARG A C 1
ATOM 1295 O O . ARG A 1 166 ? -6.133 -23 4.219 1 89.5 166 ARG A O 1
ATOM 1302 N N . ASP A 1 167 ? -4.125 -22.844 5.258 1 90.69 167 ASP A N 1
ATOM 1303 C CA . ASP A 1 167 ? -4.469 -21.562 5.859 1 90.69 167 ASP A CA 1
ATOM 1304 C C . ASP A 1 167 ? -4.227 -20.406 4.879 1 90.69 167 ASP A C 1
ATOM 1306 O O . ASP A 1 167 ? -3.084 -20.141 4.5 1 90.69 167 ASP A O 1
ATOM 1310 N N . TYR A 1 168 ? -5.305 -19.734 4.582 1 93.38 168 TYR A N 1
ATOM 1311 C CA . TYR A 1 168 ? -5.215 -18.734 3.523 1 93.38 168 TYR A CA 1
ATOM 1312 C C . TYR A 1 168 ? -5.031 -17.344 4.105 1 93.38 168 TYR A C 1
ATOM 1314 O O . TYR A 1 168 ? -5.066 -16.344 3.375 1 93.38 168 TYR A O 1
ATOM 1322 N N . ARG A 1 169 ? -4.781 -17.25 5.387 1 93.12 169 ARG A N 1
ATOM 1323 C CA . ARG A 1 169 ? -4.699 -15.945 6.02 1 93.12 169 ARG A CA 1
ATOM 1324 C C . ARG A 1 169 ? -3.547 -15.125 5.445 1 93.12 169 ARG A C 1
ATOM 1326 O O . ARG A 1 169 ? -3.74 -13.992 5.008 1 93.12 169 ARG A O 1
ATOM 1333 N N . LEU A 1 170 ? -2.355 -15.672 5.402 1 94.31 170 LEU A N 1
ATOM 1334 C CA . LEU A 1 170 ? -1.197 -14.977 4.863 1 94.31 170 LEU A CA 1
ATOM 1335 C C . LEU A 1 170 ? -1.385 -14.68 3.377 1 94.31 170 LEU A C 1
ATOM 1337 O O . LEU A 1 170 ? -1.093 -13.57 2.918 1 94.31 170 LEU A O 1
ATOM 1341 N N . ALA A 1 171 ? -1.896 -15.672 2.686 1 94.25 171 ALA A N 1
ATOM 1342 C CA . ALA A 1 171 ? -2.094 -15.539 1.244 1 94.25 171 ALA A CA 1
ATOM 1343 C C . ALA A 1 171 ? -3.107 -14.438 0.932 1 94.25 171 ALA A C 1
ATOM 1345 O O . ALA A 1 171 ? -2.898 -13.633 0.021 1 94.25 171 ALA A O 1
ATOM 1346 N N . ALA A 1 172 ? -4.156 -14.445 1.72 1 94.38 172 ALA A N 1
ATOM 1347 C CA . ALA A 1 172 ? -5.191 -13.43 1.531 1 94.38 172 ALA A CA 1
ATOM 1348 C C . ALA A 1 172 ? -4.645 -12.031 1.8 1 94.38 172 ALA A C 1
ATOM 1350 O O . ALA A 1 172 ? -4.918 -11.094 1.045 1 94.38 172 ALA A O 1
ATOM 1351 N N . THR A 1 173 ? -3.879 -11.883 2.838 1 95 173 THR A N 1
ATOM 1352 C CA . THR A 1 173 ? -3.271 -10.602 3.18 1 95 173 THR A CA 1
ATOM 1353 C C . THR A 1 173 ? -2.359 -10.117 2.057 1 95 173 THR A C 1
ATOM 1355 O O . THR A 1 173 ? -2.445 -8.961 1.633 1 95 173 THR A O 1
ATOM 1358 N N . ALA A 1 174 ? -1.578 -11 1.605 1 95 174 ALA A N 1
ATOM 1359 C CA . ALA A 1 174 ? -0.688 -10.672 0.496 1 95 174 ALA A CA 1
ATOM 1360 C C . ALA A 1 174 ? -1.481 -10.289 -0.749 1 95 174 ALA A C 1
ATOM 1362 O O . ALA A 1 174 ? -1.144 -9.32 -1.435 1 95 174 ALA A O 1
ATOM 1363 N N . PHE A 1 175 ? -2.51 -11.016 -1.031 1 95 175 PHE A N 1
ATOM 1364 C CA . PHE A 1 175 ? -3.316 -10.773 -2.221 1 95 175 PHE A CA 1
ATOM 1365 C C . PHE A 1 175 ? -3.963 -9.398 -2.168 1 95 175 PHE A C 1
ATOM 1367 O O . PHE A 1 175 ? -4.031 -8.695 -3.182 1 95 175 PHE A O 1
ATOM 1374 N N . ILE A 1 176 ? -4.43 -9.008 -1.044 1 94.31 176 ILE A N 1
ATOM 1375 C CA . ILE A 1 176 ? -5 -7.672 -0.879 1 94.31 176 ILE A CA 1
ATOM 1376 C C . ILE A 1 176 ? -3.957 -6.613 -1.229 1 94.31 176 ILE A C 1
ATOM 1378 O O . ILE A 1 176 ? -4.277 -5.598 -1.849 1 94.31 176 ILE A O 1
ATOM 1382 N N . GLY A 1 177 ? -2.732 -6.848 -0.827 1 94 177 GLY A N 1
ATOM 1383 C CA . GLY A 1 177 ? -1.65 -5.965 -1.236 1 94 177 GLY A CA 1
ATOM 1384 C C . GLY A 1 177 ? -1.502 -5.863 -2.742 1 94 177 GLY A C 1
ATOM 1385 O O . GLY A 1 177 ? -1.303 -4.773 -3.279 1 94 177 GLY A O 1
ATOM 1386 N N . SER A 1 178 ? -1.621 -6.977 -3.408 1 95 178 SER A N 1
ATOM 1387 C CA . SER A 1 178 ? -1.559 -7.004 -4.867 1 95 178 SER A CA 1
ATOM 1388 C C . SER A 1 178 ? -2.668 -6.156 -5.48 1 95 178 SER A C 1
ATOM 1390 O O . SER A 1 178 ? -2.422 -5.379 -6.406 1 95 178 SER A O 1
ATOM 1392 N N . VAL A 1 179 ? -3.814 -6.328 -4.941 1 94.31 179 VAL A N 1
ATOM 1393 C CA . VAL A 1 179 ? -4.98 -5.605 -5.441 1 94.31 179 VAL A CA 1
ATOM 1394 C C . VAL A 1 179 ? -4.766 -4.102 -5.273 1 94.31 179 VAL A C 1
ATOM 1396 O O . VAL A 1 179 ? -4.902 -3.338 -6.23 1 94.31 179 VAL A O 1
ATOM 1399 N N . ASN A 1 180 ? -4.383 -3.723 -4.098 1 91.56 180 ASN A N 1
ATOM 1400 C CA . ASN A 1 180 ? -4.18 -2.307 -3.807 1 91.56 180 ASN A CA 1
ATOM 1401 C C . ASN A 1 180 ? -3.053 -1.72 -4.652 1 91.56 180 ASN A C 1
ATOM 1403 O O . ASN A 1 180 ? -3.211 -0.657 -5.258 1 91.56 180 ASN A O 1
ATOM 1407 N N . GLY A 1 181 ? -2.014 -2.438 -4.688 1 90.31 181 GLY A N 1
ATOM 1408 C CA . GLY A 1 181 ? -0.859 -1.947 -5.426 1 90.31 181 GLY A CA 1
ATOM 1409 C C . GLY A 1 181 ? -1.125 -1.783 -6.91 1 90.31 181 GLY A C 1
ATOM 1410 O O . GLY A 1 181 ? -0.837 -0.731 -7.484 1 90.31 181 GLY A O 1
ATOM 1411 N N . LEU A 1 182 ? -1.702 -2.75 -7.535 1 92.88 182 LEU A N 1
ATOM 1412 C CA . LEU A 1 182 ? -1.912 -2.738 -8.984 1 92.88 182 LEU A CA 1
ATOM 1413 C C . LEU A 1 182 ? -2.98 -1.722 -9.367 1 92.88 182 LEU A C 1
ATOM 1415 O O . LEU A 1 182 ? -2.805 -0.961 -10.32 1 92.88 182 LEU A O 1
ATOM 1419 N N . LEU A 1 183 ? -4.039 -1.684 -8.633 1 92.38 183 LEU A N 1
ATOM 1420 C CA . LEU A 1 183 ? -5.102 -0.734 -8.938 1 92.38 183 LEU A CA 1
ATOM 1421 C C . LEU A 1 183 ? -4.629 0.7 -8.734 1 92.38 183 LEU A C 1
ATOM 1423 O O . LEU A 1 183 ? -4.996 1.597 -9.492 1 92.38 183 LEU A O 1
ATOM 1427 N N . HIS A 1 184 ? -3.842 0.859 -7.699 1 88.88 184 HIS A N 1
ATOM 1428 C CA . HIS A 1 184 ? -3.289 2.189 -7.473 1 88.88 184 HIS A CA 1
ATOM 1429 C C . HIS A 1 184 ? -2.395 2.621 -8.633 1 88.88 184 HIS A C 1
ATOM 1431 O O . HIS A 1 184 ? -2.561 3.715 -9.18 1 88.88 184 HIS A O 1
ATOM 1437 N N . ASP A 1 185 ? -1.473 1.779 -9.023 1 89.38 185 ASP A N 1
ATOM 1438 C CA . ASP A 1 185 ? -0.563 2.105 -10.117 1 89.38 185 ASP A CA 1
ATOM 1439 C C . ASP A 1 185 ? -1.328 2.328 -11.414 1 89.38 185 ASP A C 1
ATOM 1441 O O . ASP A 1 185 ? -0.991 3.223 -12.195 1 89.38 185 ASP A O 1
ATOM 1445 N N . TRP A 1 186 ? -2.293 1.497 -11.602 1 91.38 186 TRP A N 1
ATOM 1446 C CA . TRP A 1 186 ? -3.129 1.627 -12.789 1 91.38 186 TRP A CA 1
ATOM 1447 C C . TRP A 1 186 ? -3.869 2.961 -12.789 1 91.38 186 TRP A C 1
ATOM 1449 O O . TRP A 1 186 ? -3.838 3.691 -13.781 1 91.38 186 TRP A O 1
ATOM 1459 N N . SER A 1 187 ? -4.43 3.305 -11.703 1 88.69 187 SER A N 1
ATOM 1460 C CA . SER A 1 187 ? -5.188 4.547 -11.586 1 88.69 187 SER A CA 1
ATOM 1461 C C . SER A 1 187 ? -4.281 5.766 -11.727 1 88.69 187 SER A C 1
ATOM 1463 O O . SER A 1 187 ? -4.707 6.812 -12.211 1 88.69 187 SER A O 1
ATOM 1465 N N . ALA A 1 188 ? -3.043 5.617 -11.32 1 84.88 188 ALA A N 1
ATOM 1466 C CA . ALA A 1 188 ? -2.072 6.707 -11.383 1 84.88 188 ALA A CA 1
ATOM 1467 C C . ALA A 1 188 ? -1.475 6.828 -12.781 1 84.88 188 ALA A C 1
ATOM 1469 O O . ALA A 1 188 ? -0.691 7.742 -13.047 1 84.88 188 ALA A O 1
ATOM 1470 N N . GLY A 1 189 ? -1.778 5.891 -13.656 1 86.88 189 GLY A N 1
ATOM 1471 C CA . GLY A 1 189 ? -1.319 5.969 -15.031 1 86.88 189 GLY A CA 1
ATOM 1472 C C . GLY A 1 189 ? 0.035 5.32 -15.25 1 86.88 189 GLY A C 1
ATOM 1473 O O . GLY A 1 189 ? 0.674 5.531 -16.281 1 86.88 189 GLY A O 1
ATOM 1474 N N . TRP A 1 190 ? 0.456 4.523 -14.312 1 85.81 190 TRP A N 1
ATOM 1475 C CA . TRP A 1 190 ? 1.781 3.92 -14.398 1 85.81 190 TRP A CA 1
ATOM 1476 C C . TRP A 1 190 ? 1.704 2.529 -15.023 1 85.81 190 TRP A C 1
ATOM 1478 O O . TRP A 1 190 ? 2.732 1.899 -15.273 1 85.81 190 TRP A O 1
ATOM 1488 N N . VAL A 1 191 ? 0.53 2.088 -15.148 1 87.62 191 VAL A N 1
ATOM 1489 C CA . VAL A 1 191 ? 0.287 0.802 -15.789 1 87.62 191 VAL A CA 1
ATOM 1490 C C . VAL A 1 191 ? -0.514 1.009 -17.078 1 87.62 191 VAL A C 1
ATOM 1492 O O . VAL A 1 191 ? -1.611 1.57 -17.047 1 87.62 191 VAL A O 1
ATOM 1495 N N . ASP A 1 192 ? 0.146 0.632 -18.125 1 90.19 192 ASP A N 1
ATOM 1496 C CA . ASP A 1 192 ? -0.53 0.731 -19.406 1 90.19 192 ASP A CA 1
ATOM 1497 C C . ASP A 1 192 ? -1.324 -0.538 -19.703 1 90.19 192 ASP A C 1
ATOM 1499 O O . ASP A 1 192 ? -0.821 -1.449 -20.375 1 90.19 192 ASP A O 1
ATOM 1503 N N . ALA A 1 193 ? -2.561 -0.671 -19.234 1 94.19 193 ALA A N 1
ATOM 1504 C CA . ALA A 1 193 ? -3.467 -1.805 -19.391 1 94.19 193 ALA A CA 1
ATOM 1505 C C . ALA A 1 193 ? -4.918 -1.381 -19.203 1 94.19 193 ALA A C 1
ATOM 1507 O O . ALA A 1 193 ? -5.191 -0.339 -18.594 1 94.19 193 ALA A O 1
ATOM 1508 N N . SER A 1 194 ? -5.785 -2.082 -19.766 1 94.25 194 SER A N 1
ATOM 1509 C CA . SER A 1 194 ? -7.203 -1.875 -19.484 1 94.25 194 SER A CA 1
ATOM 1510 C C . SER A 1 194 ? -7.578 -2.436 -18.125 1 94.25 194 SER A C 1
ATOM 1512 O O . SER A 1 194 ? -6.848 -3.254 -17.562 1 94.25 194 SER A O 1
ATOM 1514 N N . LEU A 1 195 ? -8.672 -1.938 -17.641 1 91.31 195 LEU A N 1
ATOM 1515 C CA . LEU A 1 195 ? -9.156 -2.477 -16.375 1 91.31 195 LEU A CA 1
ATOM 1516 C C . LEU A 1 195 ? -9.383 -3.982 -16.484 1 91.31 195 LEU A C 1
ATOM 1518 O O . LEU A 1 195 ? -9.102 -4.719 -15.531 1 91.31 195 LEU A O 1
ATOM 1522 N N . ASP A 1 196 ? -9.844 -4.422 -17.594 1 93 196 ASP A N 1
ATOM 1523 C CA . ASP A 1 196 ? -10.078 -5.848 -17.797 1 93 196 ASP A CA 1
ATOM 1524 C C . ASP A 1 196 ? -8.781 -6.645 -17.688 1 93 196 ASP A C 1
ATOM 1526 O O . ASP A 1 196 ? -8.758 -7.719 -17.094 1 93 196 ASP A O 1
ATOM 1530 N N . GLU A 1 197 ? -7.734 -6.09 -18.219 1 94.19 197 GLU A N 1
ATOM 1531 C CA . GLU A 1 197 ? -6.438 -6.75 -18.141 1 94.19 197 GLU A CA 1
ATOM 1532 C C . GLU A 1 197 ? -5.938 -6.805 -16.703 1 94.19 197 GLU A C 1
ATOM 1534 O O . GLU A 1 197 ? -5.344 -7.801 -16.281 1 94.19 197 GLU A O 1
ATOM 1539 N N . VAL A 1 198 ? -6.176 -5.727 -15.969 1 93.56 198 VAL A N 1
ATOM 1540 C CA . VAL A 1 198 ? -5.793 -5.648 -14.562 1 93.56 198 VAL A CA 1
ATOM 1541 C C . VAL A 1 198 ? -6.555 -6.703 -13.758 1 93.56 198 VAL A C 1
ATOM 1543 O O . VAL A 1 198 ? -5.957 -7.449 -12.984 1 93.56 198 VAL A O 1
ATOM 1546 N N . VAL A 1 199 ? -7.82 -6.785 -14.008 1 92.06 199 VAL A N 1
ATOM 1547 C CA . VAL A 1 199 ? -8.672 -7.734 -13.297 1 92.06 199 VAL A CA 1
ATOM 1548 C C . VAL A 1 199 ? -8.258 -9.164 -13.656 1 92.06 199 VAL A C 1
ATOM 1550 O O . VAL A 1 199 ? -8.141 -10.023 -12.781 1 92.06 199 VAL A O 1
ATOM 1553 N N . ASP A 1 200 ? -8.023 -9.406 -14.922 1 93.06 200 ASP A N 1
ATOM 1554 C CA . ASP A 1 200 ? -7.617 -10.727 -15.375 1 93.06 200 ASP A CA 1
ATOM 1555 C C . ASP A 1 200 ? -6.336 -11.18 -14.672 1 93.06 200 ASP A C 1
ATOM 1557 O O . ASP A 1 200 ? -6.219 -12.336 -14.266 1 93.06 200 ASP A O 1
ATOM 1561 N N . GLU A 1 201 ? -5.43 -10.234 -14.539 1 93.5 201 GLU A N 1
ATOM 1562 C CA . GLU A 1 201 ? -4.172 -10.555 -13.867 1 93.5 201 GLU A CA 1
ATOM 1563 C C . GLU A 1 201 ? -4.395 -10.898 -12.398 1 93.5 201 GLU A C 1
ATOM 1565 O O . GLU A 1 201 ? -3.814 -11.859 -11.891 1 93.5 201 GLU A O 1
ATOM 1570 N N . LEU A 1 202 ? -5.195 -10.141 -11.727 1 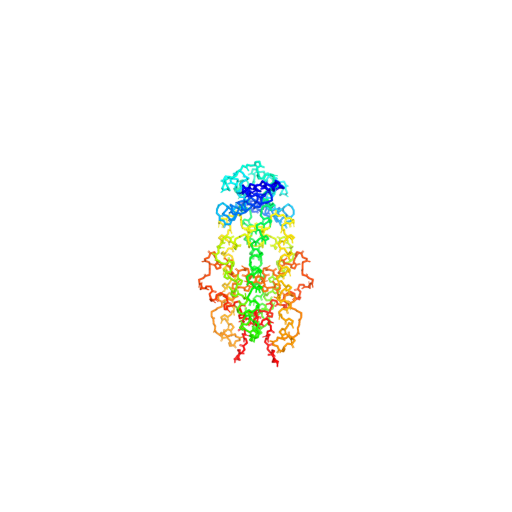93.5 202 LEU A N 1
ATOM 1571 C CA . LEU A 1 202 ? -5.465 -10.367 -10.312 1 93.5 202 LEU A CA 1
ATOM 1572 C C . LEU A 1 202 ? -6.211 -11.68 -10.109 1 93.5 202 LEU A C 1
ATOM 1574 O O . LEU A 1 202 ? -5.938 -12.414 -9.156 1 93.5 202 LEU A O 1
ATOM 1578 N N . VAL A 1 203 ? -7.105 -11.992 -11.023 1 91.75 203 VAL A N 1
ATOM 1579 C CA . VAL A 1 203 ? -7.828 -13.258 -10.953 1 91.75 203 VAL A CA 1
ATOM 1580 C C . VAL A 1 203 ? -6.855 -14.422 -11.148 1 91.75 203 VAL A C 1
ATOM 1582 O O . VAL A 1 203 ? -6.902 -15.406 -10.414 1 91.75 203 VAL A O 1
ATOM 1585 N N . ARG A 1 204 ? -6.012 -14.305 -12.117 1 90.56 204 ARG A N 1
ATOM 1586 C CA . ARG A 1 204 ? -5 -15.328 -12.359 1 90.56 204 ARG A CA 1
ATOM 1587 C C . ARG A 1 204 ? -4.148 -15.555 -11.109 1 90.56 204 ARG A C 1
ATOM 1589 O O . ARG A 1 204 ? -3.881 -16.703 -10.742 1 90.56 204 ARG A O 1
ATOM 1596 N N . GLN A 1 205 ? -3.754 -14.469 -10.492 1 91.31 205 GLN A N 1
ATOM 1597 C CA . GLN A 1 205 ? -2.934 -14.578 -9.289 1 91.31 205 GLN A CA 1
ATOM 1598 C C . GLN A 1 205 ? -3.697 -15.273 -8.164 1 91.31 205 GLN A C 1
ATOM 1600 O O . GLN A 1 205 ? -3.146 -16.141 -7.473 1 91.31 205 GLN A O 1
ATOM 1605 N N . LEU A 1 206 ? -4.918 -14.883 -7.961 1 91.56 206 LEU A N 1
ATOM 1606 C CA . LEU A 1 206 ? -5.719 -15.484 -6.902 1 91.56 206 LEU A CA 1
ATOM 1607 C C . LEU A 1 206 ? -5.906 -16.984 -7.152 1 91.56 206 LEU A C 1
ATOM 1609 O O . LEU A 1 206 ? -5.805 -17.781 -6.223 1 91.56 206 LEU A O 1
ATOM 1613 N N . LEU A 1 207 ? -6.168 -17.375 -8.367 1 88.81 207 LEU A N 1
ATOM 1614 C CA . LEU A 1 207 ? -6.332 -18.781 -8.703 1 88.81 207 LEU A CA 1
ATOM 1615 C C . LEU A 1 207 ? -5.043 -19.547 -8.453 1 88.81 207 LEU A C 1
ATOM 1617 O O . LEU A 1 207 ? -5.074 -20.703 -8 1 88.81 207 LEU A O 1
ATOM 1621 N N . GLY A 1 208 ? -3.93 -18.938 -8.797 1 87.62 208 GLY A N 1
ATOM 1622 C CA . GLY A 1 208 ? -2.645 -19.547 -8.492 1 87.62 208 GLY A CA 1
ATOM 1623 C C . GLY A 1 208 ? -2.426 -19.766 -7.004 1 87.62 208 GLY A C 1
ATOM 1624 O O . GLY A 1 208 ? -1.772 -20.734 -6.605 1 87.62 208 GLY A O 1
ATOM 1625 N N . ILE A 1 209 ? -2.939 -18.859 -6.18 1 88.88 209 ILE A N 1
ATOM 1626 C CA . ILE A 1 209 ? -2.855 -18.969 -4.727 1 88.88 209 ILE A CA 1
ATOM 1627 C C . ILE A 1 209 ? -3.74 -20.109 -4.246 1 88.88 209 ILE A C 1
ATOM 1629 O O . ILE A 1 209 ? -3.332 -20.906 -3.389 1 88.88 209 ILE A O 1
ATOM 1633 N N . LEU A 1 210 ? -4.914 -20.266 -4.855 1 87.75 210 LEU A N 1
ATOM 1634 C CA . LEU A 1 210 ? -5.891 -21.25 -4.43 1 87.75 210 LEU A CA 1
ATOM 1635 C C . LEU A 1 210 ? -5.516 -22.641 -4.945 1 87.75 210 LEU A C 1
ATOM 1637 O O . LEU A 1 210 ? -5.836 -23.656 -4.312 1 87.75 210 LEU A O 1
ATOM 1641 N N . ARG A 1 211 ? -4.848 -22.578 -6.105 1 85.75 211 ARG A N 1
ATOM 1642 C CA . ARG A 1 211 ? -4.438 -23.812 -6.75 1 85.75 211 ARG A CA 1
ATOM 1643 C C . ARG A 1 211 ? -2.941 -23.812 -7.043 1 85.75 211 ARG A C 1
ATOM 1645 O O . ARG A 1 211 ? -2.533 -23.703 -8.203 1 85.75 211 ARG A O 1
ATOM 1652 N N . PRO A 1 212 ? -2.219 -23.953 -5.992 1 75.69 212 PRO A N 1
ATOM 1653 C CA . PRO A 1 212 ? -0.771 -23.891 -6.203 1 75.69 212 PRO A CA 1
ATOM 1654 C C . PRO A 1 212 ? -0.253 -25.016 -7.098 1 75.69 212 PRO A C 1
ATOM 1656 O O . PRO A 1 212 ? -0.98 -25.969 -7.375 1 75.69 212 PRO A O 1
ATOM 1659 N N . GLN A 1 213 ? 0.91 -24.719 -7.527 1 68.56 213 GLN A N 1
ATOM 1660 C CA . GLN A 1 213 ? 1.526 -25.719 -8.398 1 68.56 213 GLN A CA 1
ATOM 1661 C C . GLN A 1 213 ? 1.505 -27.109 -7.754 1 68.56 213 GLN A C 1
ATOM 1663 O O . GLN A 1 213 ? 1.817 -27.25 -6.57 1 68.56 213 GLN A O 1
ATOM 1668 N N . GLY A 1 214 ? 1.188 -27.984 -8.555 1 65.25 214 GLY A N 1
ATOM 1669 C CA . GLY A 1 214 ? 1.175 -29.375 -8.102 1 65.25 214 GLY A CA 1
ATOM 1670 C C . GLY A 1 214 ? -0.155 -29.797 -7.508 1 65.25 214 GLY A C 1
ATOM 1671 O O . GLY A 1 214 ? -0.357 -30.969 -7.195 1 65.25 214 GLY A O 1
ATOM 1672 N N . TRP A 1 215 ? -0.88 -28.828 -7.262 1 68.31 215 TRP A N 1
ATOM 1673 C CA . TRP A 1 215 ? -2.193 -29.172 -6.727 1 68.31 215 TRP A CA 1
ATOM 1674 C C . TRP A 1 215 ? -3.047 -29.875 -7.781 1 68.31 215 TRP A C 1
ATOM 1676 O O . TRP A 1 215 ? -3.107 -29.438 -8.93 1 68.31 215 TRP A O 1
ATOM 1686 N N . ARG A 1 216 ? -3.301 -31.141 -7.57 1 64.75 216 ARG A N 1
ATOM 1687 C CA . ARG A 1 216 ? -4.105 -31.938 -8.484 1 64.75 216 ARG A CA 1
ATOM 1688 C C . ARG A 1 216 ? -5.539 -32.062 -7.98 1 64.75 216 ARG A C 1
ATOM 1690 O O . ARG A 1 216 ? -5.773 -32.469 -6.836 1 64.75 216 ARG A O 1
ATOM 1697 N N . GLY A 1 217 ? -6.352 -31.062 -7.703 1 56.59 217 GLY A N 1
ATOM 1698 C CA . GLY A 1 217 ? -7.738 -31.234 -7.297 1 56.59 217 GLY A CA 1
ATOM 1699 C C . GLY A 1 217 ? -8.109 -32.688 -7.016 1 56.59 217 GLY A C 1
ATOM 1700 O O . GLY A 1 217 ? -7.41 -33.594 -7.445 1 56.59 217 GLY A O 1
ATOM 1701 N N . MET B 1 1 ? 76.312 19.609 0.151 1 34.12 1 MET B N 1
ATOM 1702 C CA . MET B 1 1 ? 75.062 19.359 -0.571 1 34.12 1 MET B CA 1
ATOM 1703 C C . MET B 1 1 ? 73.938 19.172 0.397 1 34.12 1 MET B C 1
ATOM 1705 O O . MET B 1 1 ? 73.875 18.203 1.156 1 34.12 1 MET B O 1
ATOM 1709 N N . THR B 1 2 ? 73.312 20.234 1.056 1 35.47 2 THR B N 1
ATOM 1710 C CA . THR B 1 2 ? 72.375 20.422 2.164 1 35.47 2 THR B CA 1
ATOM 1711 C C . THR B 1 2 ? 71 19.891 1.802 1 35.47 2 THR B C 1
ATOM 1713 O O . THR B 1 2 ? 70.375 20.359 0.844 1 35.47 2 THR B O 1
ATOM 1716 N N . GLY B 1 3 ? 70.75 18.594 1.887 1 36.16 3 GLY B N 1
ATOM 1717 C CA . GLY B 1 3 ? 69.5 17.938 1.611 1 36.16 3 GLY B CA 1
ATOM 1718 C C . GLY B 1 3 ? 68.312 18.594 2.299 1 36.16 3 GLY B C 1
ATOM 1719 O O . GLY B 1 3 ? 68.312 18.75 3.521 1 36.16 3 GLY B O 1
ATOM 1720 N N . ARG B 1 4 ? 67.625 19.531 1.681 1 40.84 4 ARG B N 1
ATOM 1721 C CA . ARG B 1 4 ? 66.438 20.203 2.223 1 40.84 4 ARG B CA 1
ATOM 1722 C C . ARG B 1 4 ? 65.5 19.203 2.799 1 40.84 4 ARG B C 1
ATOM 1724 O O . ARG B 1 4 ? 65.062 18.281 2.107 1 40.84 4 ARG B O 1
ATOM 1731 N N . LEU B 1 5 ? 65.438 18.953 4.086 1 38 5 LEU B N 1
ATOM 1732 C CA . LEU B 1 5 ? 64.438 18.188 4.844 1 38 5 LEU B CA 1
ATOM 1733 C C . LEU B 1 5 ? 63.031 18.547 4.402 1 38 5 LEU B C 1
ATOM 1735 O O . LEU B 1 5 ? 62.656 19.734 4.379 1 38 5 LEU B O 1
ATOM 1739 N N . ARG B 1 6 ? 62.531 17.859 3.387 1 44.88 6 ARG B N 1
ATOM 1740 C CA . ARG B 1 6 ? 61.125 18.031 3.055 1 44.88 6 ARG B CA 1
ATOM 1741 C C . ARG B 1 6 ? 60.25 18.156 4.316 1 44.88 6 ARG B C 1
ATOM 1743 O O . ARG B 1 6 ? 60.438 17.375 5.254 1 44.88 6 ARG B O 1
ATOM 1750 N N . ALA B 1 7 ? 59.781 19.312 4.68 1 42.53 7 ALA B N 1
ATOM 1751 C CA . ALA B 1 7 ? 58.875 19.625 5.766 1 42.53 7 ALA B CA 1
ATOM 1752 C C . ALA B 1 7 ? 57.781 18.547 5.902 1 42.53 7 ALA B C 1
ATOM 1754 O O . ALA B 1 7 ? 57.281 18.031 4.902 1 42.53 7 ALA B O 1
ATOM 1755 N N . PRO B 1 8 ? 57.594 17.812 7.027 1 38.12 8 PRO B N 1
ATOM 1756 C CA . PRO B 1 8 ? 56.562 16.781 7.211 1 38.12 8 PRO B CA 1
ATOM 1757 C C . PRO B 1 8 ? 55.188 17.25 6.746 1 38.12 8 PRO B C 1
ATOM 1759 O O . PRO B 1 8 ? 54.875 18.438 6.832 1 38.12 8 PRO B O 1
ATOM 1762 N N . LYS B 1 9 ? 54.719 16.922 5.539 1 43.16 9 LYS B N 1
ATOM 1763 C CA . LYS B 1 9 ? 53.312 17.141 5.297 1 43.16 9 LYS B CA 1
ATOM 1764 C C . LYS B 1 9 ? 52.5 16.953 6.574 1 43.16 9 LYS B C 1
ATOM 1766 O O . LYS B 1 9 ? 52.625 15.93 7.25 1 43.16 9 LYS B O 1
ATOM 1771 N N . GLY B 1 10 ? 52.344 17.969 7.477 1 37.94 10 GLY B N 1
ATOM 1772 C CA . GLY B 1 10 ? 51.625 17.922 8.734 1 37.94 10 GLY B CA 1
ATOM 1773 C C . GLY B 1 10 ? 50.469 16.938 8.727 1 37.94 10 GLY B C 1
ATOM 1774 O O . GLY B 1 10 ? 49.781 16.797 7.715 1 37.94 10 GLY B O 1
ATOM 1775 N N . ARG B 1 11 ? 50.469 15.797 9.328 1 41.66 11 ARG B N 1
ATOM 1776 C CA . ARG B 1 11 ? 49.562 14.695 9.664 1 41.66 11 ARG B CA 1
ATOM 1777 C C . ARG B 1 11 ? 48.156 15.211 9.961 1 41.66 11 ARG B C 1
ATOM 1779 O O . ARG B 1 11 ? 47.312 14.484 10.523 1 41.66 11 ARG B O 1
ATOM 1786 N N . TYR B 1 12 ? 47.906 16.516 10.328 1 41.97 12 TYR B N 1
ATOM 1787 C CA . TYR B 1 12 ? 46.562 16.953 10.695 1 41.97 12 TYR B CA 1
ATOM 1788 C C . TYR B 1 12 ? 45.562 16.531 9.641 1 41.97 12 TYR B C 1
ATOM 1790 O O . TYR B 1 12 ? 45.344 17.25 8.664 1 41.97 12 TYR B O 1
ATOM 1798 N N . GLY B 1 13 ? 45.625 15.453 9.055 1 47.94 13 GLY B N 1
ATOM 1799 C CA . GLY B 1 13 ? 44.75 14.773 8.109 1 47.94 13 GLY B CA 1
ATOM 1800 C C . GLY B 1 13 ? 43.281 15.086 8.32 1 47.94 13 GLY B C 1
ATOM 1801 O O . GLY B 1 13 ? 42.562 14.273 8.891 1 47.94 13 GLY B O 1
ATOM 1802 N N . GLY B 1 14 ? 42.812 16.203 8.797 1 54.81 14 GLY B N 1
ATOM 1803 C CA . GLY B 1 14 ? 41.469 16.734 9.031 1 54.81 14 GLY B CA 1
ATOM 1804 C C . GLY B 1 14 ? 40.469 16.359 7.965 1 54.81 14 GLY B C 1
ATOM 1805 O O . GLY B 1 14 ? 40.844 16.016 6.844 1 54.81 14 GLY B O 1
ATOM 1806 N N . ARG B 1 15 ? 39.312 15.75 8.391 1 69.94 15 ARG B N 1
ATOM 1807 C CA . ARG B 1 15 ? 38.25 15.406 7.445 1 69.94 15 ARG B CA 1
ATOM 1808 C C . ARG B 1 15 ? 38.062 16.516 6.41 1 69.94 15 ARG B C 1
ATOM 1810 O O . ARG B 1 15 ? 38.094 17.688 6.742 1 69.94 15 ARG B O 1
ATOM 1817 N N . SER B 1 16 ? 38.312 16.203 5.117 1 82.12 16 SER B N 1
ATOM 1818 C CA . SER B 1 16 ? 38.031 17.141 4.031 1 82.12 16 SER B CA 1
ATOM 1819 C C . SER B 1 16 ? 36.656 17.766 4.176 1 82.12 16 SER B C 1
ATOM 1821 O O . SER B 1 16 ? 35.812 17.281 4.961 1 82.12 16 SER B O 1
ATOM 1823 N N . ALA B 1 17 ? 36.438 18.953 3.723 1 83.25 17 ALA B N 1
ATOM 1824 C CA . ALA B 1 17 ? 35.156 19.641 3.703 1 83.25 17 ALA B CA 1
ATOM 1825 C C . ALA B 1 17 ? 34.031 18.703 3.205 1 83.25 17 ALA B C 1
ATOM 1827 O O . ALA B 1 17 ? 32.938 18.719 3.727 1 83.25 17 ALA B O 1
ATOM 1828 N N . GLU B 1 18 ? 34.469 17.938 2.291 1 85.56 18 GLU B N 1
ATOM 1829 C CA . GLU B 1 18 ? 33.5 16.969 1.734 1 85.56 18 GLU B CA 1
ATOM 1830 C C . GLU B 1 18 ? 33.156 15.898 2.754 1 85.56 18 GLU B C 1
ATOM 1832 O O . GLU B 1 18 ? 31.984 15.492 2.859 1 85.56 18 GLU B O 1
ATOM 1837 N N . GLU B 1 19 ? 34.062 15.477 3.436 1 84.88 19 GLU B N 1
ATOM 1838 C CA . GLU B 1 19 ? 33.844 14.453 4.453 1 84.88 19 GLU B CA 1
ATOM 1839 C C . GLU B 1 19 ? 32.969 14.984 5.59 1 84.88 19 GLU B C 1
ATOM 1841 O O . GLU B 1 19 ? 32.094 14.273 6.102 1 84.88 19 GLU B O 1
ATOM 1846 N N . ARG B 1 20 ? 33.219 16.203 5.953 1 83.56 20 ARG B N 1
ATOM 1847 C CA . ARG B 1 20 ? 32.438 16.812 7.016 1 83.56 20 ARG B CA 1
ATOM 1848 C C . ARG B 1 20 ? 30.969 16.984 6.59 1 83.56 20 ARG B C 1
ATOM 1850 O O . ARG B 1 20 ? 30.062 16.766 7.391 1 83.56 20 ARG B O 1
ATOM 1857 N N . GLN B 1 21 ? 30.812 17.375 5.375 1 87.44 21 GLN B N 1
ATOM 1858 C CA . GLN B 1 21 ? 29.469 17.531 4.84 1 87.44 21 GLN B CA 1
ATOM 1859 C C . GLN B 1 21 ? 28.734 16.188 4.785 1 87.44 21 GLN B C 1
ATOM 1861 O O . GLN B 1 21 ? 27.562 16.094 5.129 1 87.44 21 GLN B O 1
ATOM 1866 N N . ALA B 1 22 ? 29.484 15.258 4.387 1 89.81 22 ALA B N 1
ATOM 1867 C CA . ALA B 1 22 ? 28.906 13.914 4.312 1 89.81 22 ALA B CA 1
ATOM 1868 C C . ALA B 1 22 ? 28.5 13.414 5.695 1 89.81 22 ALA B C 1
ATOM 1870 O O . ALA B 1 22 ? 27.469 12.766 5.852 1 89.81 22 ALA B O 1
ATOM 1871 N N . GLU B 1 23 ? 29.25 13.711 6.602 1 91.5 23 GLU B N 1
ATOM 1872 C CA . GLU B 1 23 ? 28.953 13.312 7.973 1 91.5 23 GLU B CA 1
ATOM 1873 C C . GLU B 1 23 ? 27.719 14.031 8.492 1 91.5 23 GLU B C 1
ATOM 1875 O O . GLU B 1 23 ? 26.891 13.43 9.188 1 91.5 23 GLU B O 1
ATOM 1880 N N . ARG B 1 24 ? 27.656 15.289 8.211 1 92.62 24 ARG B N 1
ATOM 1881 C CA . ARG B 1 24 ? 26.484 16.062 8.617 1 92.62 24 ARG B CA 1
ATOM 1882 C C . ARG B 1 24 ? 25.203 15.516 7.996 1 92.62 24 ARG B C 1
ATOM 1884 O O . ARG B 1 24 ? 24.203 15.336 8.688 1 92.62 24 ARG B O 1
ATOM 1891 N N . ARG B 1 25 ? 25.344 15.273 6.789 1 94.88 25 ARG B N 1
ATOM 1892 C CA . ARG B 1 25 ? 24.188 14.719 6.082 1 94.88 25 ARG B CA 1
ATOM 1893 C C . ARG B 1 25 ? 23.766 13.383 6.684 1 94.88 25 ARG B C 1
ATOM 1895 O O . ARG B 1 25 ? 22.578 13.125 6.867 1 94.88 25 ARG B O 1
ATOM 1902 N N . ARG B 1 26 ? 24.734 12.586 7.023 1 96.25 26 ARG B N 1
ATOM 1903 C CA . ARG B 1 26 ? 24.469 11.281 7.621 1 96.25 26 ARG B CA 1
ATOM 1904 C C . ARG B 1 26 ? 23.766 11.43 8.969 1 96.25 26 ARG B C 1
ATOM 1906 O O . ARG B 1 26 ? 22.844 10.68 9.273 1 96.25 26 ARG B O 1
ATOM 1913 N N . ARG B 1 27 ? 24.125 12.344 9.695 1 96.94 27 ARG B N 1
ATOM 1914 C CA . ARG B 1 27 ? 23.516 12.578 11 1 96.94 27 ARG B CA 1
ATOM 1915 C C . ARG B 1 27 ? 22.062 12.992 10.867 1 96.94 27 ARG B C 1
ATOM 1917 O O . ARG B 1 27 ? 21.203 12.547 11.633 1 96.94 27 ARG B O 1
ATOM 1924 N N . PHE B 1 28 ? 21.797 13.828 9.875 1 97.5 28 PHE B N 1
ATOM 1925 C CA . PHE B 1 28 ? 20.422 14.25 9.641 1 97.5 28 PHE B CA 1
ATOM 1926 C C . PHE B 1 28 ? 19.578 13.062 9.203 1 97.5 28 PHE B C 1
ATOM 1928 O O . PHE B 1 28 ? 18.438 12.898 9.664 1 97.5 28 PHE B O 1
ATOM 1935 N N . LEU B 1 29 ? 20.156 12.266 8.359 1 97.75 29 LEU B N 1
ATOM 1936 C CA . LEU B 1 29 ? 19.391 11.125 7.852 1 97.75 29 LEU B CA 1
ATOM 1937 C C . LEU B 1 29 ? 19.156 10.094 8.953 1 97.75 29 LEU B C 1
ATOM 1939 O O . LEU B 1 29 ? 18.078 9.5 9.023 1 97.75 29 LEU B O 1
ATOM 1943 N N . ASP B 1 30 ? 20.109 9.945 9.812 1 97.38 30 ASP B N 1
ATOM 1944 C CA . ASP B 1 30 ? 19.938 9.039 10.945 1 97.38 30 ASP B CA 1
ATOM 1945 C C . ASP B 1 30 ? 18.859 9.539 11.898 1 97.38 30 ASP B C 1
ATOM 1947 O O . ASP B 1 30 ? 18.016 8.758 12.367 1 97.38 30 ASP B O 1
ATOM 1951 N N . ALA B 1 31 ? 18.891 10.781 12.141 1 97.75 31 ALA B N 1
ATOM 1952 C CA . ALA B 1 31 ? 17.875 11.391 12.984 1 97.75 31 ALA B CA 1
ATOM 1953 C C . ALA B 1 31 ? 16.484 11.281 12.336 1 97.75 31 ALA B C 1
ATOM 1955 O O . ALA B 1 31 ? 15.492 11.023 13.016 1 97.75 31 ALA B O 1
ATOM 1956 N N . ALA B 1 32 ? 16.453 11.484 11.016 1 97.81 32 ALA B N 1
ATOM 1957 C CA . ALA B 1 32 ? 15.195 11.414 10.281 1 97.81 32 ALA B CA 1
ATOM 1958 C C . ALA B 1 32 ? 14.625 10 10.32 1 97.81 32 ALA B C 1
ATOM 1960 O O . ALA B 1 32 ? 13.406 9.82 10.422 1 97.81 32 ALA B O 1
ATOM 1961 N N . LEU B 1 33 ? 15.5 9.016 10.188 1 97.19 33 LEU B N 1
ATOM 1962 C CA . LEU B 1 33 ? 15.039 7.637 10.281 1 97.19 33 LEU B CA 1
ATOM 1963 C C . LEU B 1 33 ? 14.336 7.387 11.609 1 97.19 33 LEU B C 1
ATOM 1965 O O . LEU B 1 33 ? 13.297 6.719 11.648 1 97.19 33 LEU B O 1
ATOM 1969 N N . ARG B 1 34 ? 14.805 7.957 12.625 1 96.44 34 ARG B N 1
ATOM 1970 C CA . ARG B 1 34 ? 14.219 7.789 13.953 1 96.44 34 ARG B CA 1
ATOM 1971 C C . ARG B 1 34 ? 12.906 8.562 14.07 1 96.44 34 ARG B C 1
ATOM 1973 O O . ARG B 1 34 ? 11.891 8 14.477 1 96.44 34 ARG B O 1
ATOM 1980 N N . LEU B 1 35 ? 12.938 9.852 13.648 1 96.25 35 LEU B N 1
ATOM 1981 C CA . LEU B 1 35 ? 11.789 10.727 13.875 1 96.25 35 LEU B CA 1
ATOM 1982 C C . LEU B 1 35 ? 10.656 10.391 12.914 1 96.25 35 LEU B C 1
ATOM 1984 O O . LEU B 1 35 ? 9.484 10.375 13.305 1 96.25 35 LEU B O 1
ATOM 1988 N N . PHE B 1 36 ? 11.039 10.141 11.625 1 96.19 36 PHE B N 1
ATOM 1989 C CA . PHE B 1 36 ? 10.023 9.828 10.633 1 96.19 36 PHE B CA 1
ATOM 1990 C C . PHE B 1 36 ? 9.539 8.391 10.789 1 96.19 36 PHE B C 1
ATOM 1992 O O . PHE B 1 36 ? 8.352 8.109 10.609 1 96.19 36 PHE B O 1
ATOM 1999 N N . GLY B 1 37 ? 10.422 7.461 11.078 1 92.88 37 GLY B N 1
ATOM 2000 C CA . GLY B 1 37 ? 10.141 6.035 11.078 1 92.88 37 GLY B CA 1
ATOM 2001 C C . GLY B 1 37 ? 9.516 5.543 12.367 1 92.88 37 GLY B C 1
ATOM 2002 O O . GLY B 1 37 ? 9.008 4.426 12.43 1 92.88 37 GLY B O 1
ATOM 2003 N N . ASP B 1 38 ? 9.57 6.27 13.328 1 88.94 38 ASP B N 1
ATOM 2004 C CA . ASP B 1 38 ? 8.961 5.957 14.609 1 88.94 38 ASP B CA 1
ATOM 2005 C C . ASP B 1 38 ? 8.055 7.098 15.086 1 88.94 38 ASP B C 1
ATOM 2007 O O . ASP B 1 38 ? 7.191 7.559 14.336 1 88.94 38 ASP B O 1
ATOM 2011 N N . SER B 1 39 ? 8.109 7.562 16.266 1 85.19 39 SER B N 1
ATOM 2012 C CA . SER B 1 39 ? 7.379 8.727 16.75 1 85.19 39 SER B CA 1
ATOM 2013 C C . SER B 1 39 ? 8.219 9.992 16.641 1 85.19 39 SER B C 1
ATOM 2015 O O . SER B 1 39 ? 9.414 9.977 16.906 1 85.19 39 SER B O 1
ATOM 2017 N N . PRO B 1 40 ? 7.664 10.922 16.094 1 90.19 40 PRO B N 1
ATOM 2018 C CA . PRO B 1 40 ? 6.238 11.211 15.914 1 90.19 40 PRO B CA 1
ATOM 2019 C C . PRO B 1 40 ? 5.762 10.922 14.484 1 90.19 40 PRO B C 1
ATOM 2021 O O . PRO B 1 40 ? 4.559 10.961 14.219 1 90.19 40 PRO B O 1
ATOM 2024 N N . GLY B 1 41 ? 6.695 10.602 13.656 1 92.38 41 GLY B N 1
ATOM 2025 C CA . GLY B 1 41 ? 6.383 10.477 12.242 1 92.38 41 GLY B CA 1
ATOM 2026 C C . GLY B 1 41 ? 6.754 11.711 11.445 1 92.38 41 GLY B C 1
ATOM 2027 O O . GLY B 1 41 ? 7.102 12.75 12.016 1 92.38 41 GLY B O 1
ATOM 2028 N N . PHE B 1 42 ? 6.633 11.617 10.195 1 94.38 42 PHE B N 1
ATOM 2029 C CA . PHE B 1 42 ? 7.066 12.68 9.297 1 94.38 42 PHE B CA 1
ATOM 2030 C C . PHE B 1 42 ? 6.191 13.922 9.453 1 94.38 42 PHE B C 1
ATOM 2032 O O . PHE B 1 42 ? 6.703 15.031 9.578 1 94.38 42 PHE B O 1
ATOM 2039 N N . ARG B 1 43 ? 4.984 13.703 9.508 1 87.44 43 ARG B N 1
ATOM 2040 C CA . ARG B 1 43 ? 4.02 14.797 9.477 1 87.44 43 ARG B CA 1
ATOM 2041 C C . ARG B 1 43 ? 4.145 15.672 10.719 1 87.44 43 ARG B C 1
ATOM 2043 O O . ARG B 1 43 ? 3.9 16.875 10.664 1 87.44 43 ARG B O 1
ATOM 2050 N N . GLN B 1 44 ? 4.566 15.141 11.805 1 90 44 GLN B N 1
ATOM 2051 C CA . GLN B 1 44 ? 4.602 15.867 13.07 1 90 44 GLN B CA 1
ATOM 2052 C C . GLN B 1 44 ? 6.02 16.312 13.406 1 90 44 GLN B C 1
ATOM 2054 O O . GLN B 1 44 ? 6.246 16.938 14.445 1 90 44 GLN B O 1
ATOM 2059 N N . THR B 1 45 ? 6.906 15.984 12.555 1 95.38 45 THR B N 1
ATOM 2060 C CA . THR B 1 45 ? 8.297 16.375 12.797 1 95.38 45 THR B CA 1
ATOM 2061 C C . THR B 1 45 ? 8.547 17.797 12.328 1 95.38 45 THR B C 1
ATOM 2063 O O . THR B 1 45 ? 8.031 18.219 11.289 1 95.38 45 THR B O 1
ATOM 2066 N N . THR B 1 46 ? 9.391 18.531 13.07 1 96.31 46 THR B N 1
ATOM 2067 C CA . THR B 1 46 ? 9.812 19.875 12.688 1 96.31 46 THR B CA 1
ATOM 2068 C C . THR B 1 46 ? 11.312 19.922 12.398 1 96.31 46 THR B C 1
ATOM 2070 O O . THR B 1 46 ? 12.047 19.016 12.797 1 96.31 46 THR B O 1
ATOM 2073 N N . VAL B 1 47 ? 11.648 20.938 11.711 1 97.19 47 VAL B N 1
ATOM 2074 C CA . VAL B 1 47 ? 13.07 21.141 11.43 1 97.19 47 VAL B CA 1
ATOM 2075 C C . VAL B 1 47 ? 13.836 21.266 12.742 1 97.19 47 VAL B C 1
ATOM 2077 O O . VAL B 1 47 ? 14.93 20.719 12.891 1 97.19 47 VAL B O 1
ATOM 2080 N N . ALA B 1 48 ? 13.273 21.938 13.688 1 97.5 48 ALA B N 1
ATOM 2081 C CA . ALA B 1 48 ? 13.906 22.109 14.992 1 97.5 48 ALA B CA 1
ATOM 2082 C C . ALA B 1 48 ? 14.109 20.766 15.688 1 97.5 48 ALA B C 1
ATOM 2084 O O . ALA B 1 48 ? 15.195 20.484 16.203 1 97.5 48 ALA B O 1
ATOM 2085 N N . ALA B 1 49 ? 13.117 19.938 15.711 1 97.44 49 ALA B N 1
ATOM 2086 C CA . ALA B 1 49 ? 13.195 18.625 16.344 1 97.44 49 ALA B CA 1
ATOM 2087 C C . ALA B 1 49 ? 14.234 17.734 15.664 1 97.44 49 ALA B C 1
ATOM 2089 O O . ALA B 1 49 ? 14.984 17.031 16.328 1 97.44 49 ALA B O 1
ATOM 2090 N N . LEU B 1 50 ? 14.266 17.828 14.312 1 97.81 50 LEU B N 1
ATOM 2091 C CA . LEU B 1 50 ? 15.227 17.031 13.555 1 97.81 50 LEU B CA 1
ATOM 2092 C C . LEU B 1 50 ? 16.656 17.484 13.836 1 97.81 50 LEU B C 1
ATOM 2094 O O . LEU B 1 50 ? 17.547 16.672 14.023 1 97.81 50 LEU B O 1
ATOM 2098 N N . SER B 1 51 ? 16.812 18.75 13.867 1 98 51 SER B N 1
ATOM 2099 C CA . SER B 1 51 ? 18.125 19.312 14.148 1 98 51 SER B CA 1
ATOM 2100 C C . SER B 1 51 ? 18.609 18.906 15.539 1 98 51 SER B C 1
ATOM 2102 O O . SER B 1 51 ? 19.75 18.5 15.703 1 98 51 SER B O 1
ATOM 2104 N N . GLN B 1 52 ? 17.75 19.016 16.469 1 98.06 52 GLN B N 1
ATOM 2105 C CA . GLN B 1 52 ? 18.078 18.625 17.828 1 98.06 52 GLN B CA 1
ATOM 2106 C C . GLN B 1 52 ? 18.469 17.156 17.906 1 98.06 52 GLN B C 1
ATOM 2108 O O . GLN B 1 52 ? 19.5 16.812 18.516 1 98.06 52 GLN B O 1
ATOM 2113 N N . ALA B 1 53 ? 17.75 16.328 17.297 1 97.31 53 ALA B N 1
ATOM 2114 C CA . ALA B 1 53 ? 18.016 14.891 17.312 1 97.31 53 ALA B CA 1
ATOM 2115 C C . ALA B 1 53 ? 19.328 14.57 16.625 1 97.31 53 ALA B C 1
ATOM 2117 O O . ALA B 1 53 ? 20.016 13.609 16.984 1 97.31 53 ALA B O 1
ATOM 2118 N N . ALA B 1 54 ? 19.672 15.359 15.633 1 97.62 54 ALA B N 1
ATOM 2119 C CA . ALA B 1 54 ? 20.906 15.156 14.867 1 97.62 54 ALA B CA 1
ATOM 2120 C C . ALA B 1 54 ? 22.109 15.734 15.602 1 97.62 54 ALA B C 1
ATOM 2122 O O . ALA B 1 54 ? 23.25 15.453 15.242 1 97.62 54 ALA B O 1
ATOM 2123 N N . GLY B 1 55 ? 21.844 16.562 16.578 1 97.88 55 GLY B N 1
ATOM 2124 C CA . GLY B 1 55 ? 22.922 17.266 17.266 1 97.88 55 GLY B CA 1
ATOM 2125 C C . GLY B 1 55 ? 23.531 18.375 16.422 1 97.88 55 GLY B C 1
ATOM 2126 O O . GLY B 1 55 ? 24.734 18.609 16.484 1 97.88 55 GLY B O 1
ATOM 2127 N N . LEU B 1 56 ? 22.75 18.906 15.586 1 97.62 56 LEU B N 1
ATOM 2128 C CA . LEU B 1 56 ? 23.188 19.938 14.664 1 97.62 56 LEU B CA 1
ATOM 2129 C C . LEU B 1 56 ? 22.266 21.156 14.727 1 97.62 56 LEU B C 1
ATOM 2131 O O . LEU B 1 56 ? 21.172 21.078 15.273 1 97.62 56 LEU B O 1
ATOM 2135 N N . SER B 1 57 ? 22.703 22.203 14.133 1 96.12 57 SER B N 1
ATOM 2136 C CA . SER B 1 57 ? 21.922 23.438 14.172 1 96.12 57 SER B CA 1
ATOM 2137 C C . SER B 1 57 ? 20.938 23.5 13 1 96.12 57 SER B C 1
ATOM 2139 O O . SER B 1 57 ? 21.109 22.812 12 1 96.12 57 SER B O 1
ATOM 2141 N N . THR B 1 58 ? 19.953 24.344 13.172 1 96.5 58 THR B N 1
ATOM 2142 C CA . THR B 1 58 ? 19.016 24.609 12.086 1 96.5 58 THR B CA 1
ATOM 2143 C C . THR B 1 58 ? 19.734 25.234 10.891 1 96.5 58 THR B C 1
ATOM 2145 O O . THR B 1 58 ? 19.359 24.984 9.742 1 96.5 58 THR B O 1
ATOM 2148 N N . ARG B 1 59 ? 20.75 26.047 11.188 1 95.5 59 ARG B N 1
ATOM 2149 C CA . ARG B 1 59 ? 21.562 26.609 10.102 1 95.5 59 ARG B CA 1
ATOM 2150 C C . ARG B 1 59 ? 22.203 25.516 9.266 1 95.5 59 ARG B C 1
ATOM 2152 O O . ARG B 1 59 ? 22.156 25.562 8.039 1 95.5 59 ARG B O 1
ATOM 2159 N N . GLN B 1 60 ? 22.734 24.609 9.953 1 95.5 60 GLN B N 1
ATOM 2160 C CA . GLN B 1 60 ? 23.359 23.469 9.281 1 95.5 60 GLN B CA 1
ATOM 2161 C C . GLN B 1 60 ? 22.328 22.656 8.5 1 95.5 60 GLN B C 1
ATOM 2163 O O . GLN B 1 60 ? 22.641 22.078 7.457 1 95.5 60 GLN B O 1
ATOM 2168 N N . PHE B 1 61 ? 21.125 22.609 9.023 1 97.5 61 PHE B N 1
ATOM 2169 C CA . PHE B 1 61 ? 20.047 21.938 8.297 1 97.5 61 PHE B CA 1
ATOM 2170 C C . PHE B 1 61 ? 19.844 22.578 6.93 1 97.5 61 PHE B C 1
ATOM 2172 O O . PHE B 1 61 ? 19.828 21.875 5.914 1 97.5 61 PHE B O 1
ATOM 2179 N N . TYR B 1 62 ? 19.781 23.828 6.859 1 96.44 62 TYR B N 1
ATOM 2180 C CA . TYR B 1 62 ? 19.453 24.547 5.633 1 96.44 62 TYR B CA 1
ATOM 2181 C C . TYR B 1 62 ? 20.641 24.609 4.688 1 96.44 62 TYR B C 1
ATOM 2183 O O . TYR B 1 62 ? 20.5 24.938 3.51 1 96.44 62 TYR B O 1
ATOM 2191 N N . GLU B 1 63 ? 21.844 24.25 5.195 1 95.31 63 GLU B N 1
ATOM 2192 C CA . GLU B 1 63 ? 23 24.047 4.324 1 95.31 63 GLU B CA 1
ATOM 2193 C C . GLU B 1 63 ? 22.891 22.734 3.562 1 95.31 63 GLU B C 1
ATOM 2195 O O . GLU B 1 63 ? 23.469 22.578 2.486 1 95.31 63 GLU B O 1
ATOM 2200 N N . GLU B 1 64 ? 22.156 21.859 4.188 1 95.38 64 GLU B N 1
ATOM 2201 C CA . GLU B 1 64 ? 22.094 20.516 3.627 1 95.38 64 GLU B CA 1
ATOM 2202 C C . GLU B 1 64 ? 20.781 20.281 2.898 1 95.38 64 GLU B C 1
ATOM 2204 O O . GLU B 1 64 ? 20.75 19.594 1.87 1 95.38 64 GLU B O 1
ATOM 2209 N N . PHE B 1 65 ? 19.688 20.828 3.463 1 97.38 65 PHE B N 1
ATOM 2210 C CA . PHE B 1 65 ? 18.344 20.578 2.949 1 97.38 65 PHE B CA 1
ATOM 2211 C C . PHE B 1 65 ? 17.547 21.875 2.93 1 97.38 65 PHE B C 1
ATOM 2213 O O . PHE B 1 65 ? 17.828 22.797 3.691 1 97.38 65 PHE B O 1
ATOM 2220 N N . ARG B 1 66 ? 16.531 21.844 2.049 1 96.19 66 ARG B N 1
ATOM 2221 C CA . ARG B 1 66 ? 15.648 23.016 2.002 1 96.19 66 ARG B CA 1
ATOM 2222 C C . ARG B 1 66 ? 14.398 22.781 2.842 1 96.19 66 ARG B C 1
ATOM 2224 O O . ARG B 1 66 ? 13.852 23.719 3.422 1 96.19 66 ARG B O 1
ATOM 2231 N N . THR B 1 67 ? 13.938 21.5 2.832 1 96.69 67 THR B N 1
ATOM 2232 C CA . THR B 1 67 ? 12.703 21.156 3.535 1 96.69 67 THR B CA 1
ATOM 2233 C C . THR B 1 67 ? 12.797 19.781 4.168 1 96.69 67 THR B C 1
ATOM 2235 O O . THR B 1 67 ? 13.711 19 3.852 1 96.69 67 THR B O 1
ATOM 2238 N N . LEU B 1 68 ? 11.891 19.484 4.992 1 96.94 68 LEU B N 1
ATOM 2239 C CA . LEU B 1 68 ? 11.797 18.141 5.555 1 96.94 68 LEU B CA 1
ATOM 2240 C C . LEU B 1 68 ? 11.477 17.109 4.465 1 96.94 68 LEU B C 1
ATOM 2242 O O . LEU B 1 68 ? 11.906 15.961 4.543 1 96.94 68 LEU B O 1
ATOM 2246 N N . GLU B 1 69 ? 10.773 17.547 3.471 1 96.62 69 GLU B N 1
ATOM 2247 C CA . GLU B 1 69 ? 10.469 16.672 2.34 1 96.62 69 GLU B CA 1
ATOM 2248 C C . GLU B 1 69 ? 11.742 16.219 1.637 1 96.62 69 GLU B C 1
ATOM 2250 O O . GLU B 1 69 ? 11.844 15.062 1.212 1 96.62 69 GLU B O 1
ATOM 2255 N N . ASP B 1 70 ? 12.672 17.094 1.575 1 97.56 70 ASP B N 1
ATOM 2256 C CA . ASP B 1 70 ? 13.953 16.734 0.98 1 97.56 70 ASP B CA 1
ATOM 2257 C C . ASP B 1 70 ? 14.641 15.625 1.781 1 97.56 70 ASP B C 1
ATOM 2259 O O . ASP B 1 70 ? 15.266 14.734 1.207 1 97.56 70 ASP B O 1
ATOM 2263 N N . VAL B 1 71 ? 14.539 15.773 3.064 1 98 71 VAL B N 1
ATOM 2264 C CA . VAL B 1 71 ? 15.141 14.773 3.941 1 98 71 VAL B CA 1
ATOM 2265 C C . VAL B 1 71 ? 14.445 13.43 3.74 1 98 71 VAL B C 1
ATOM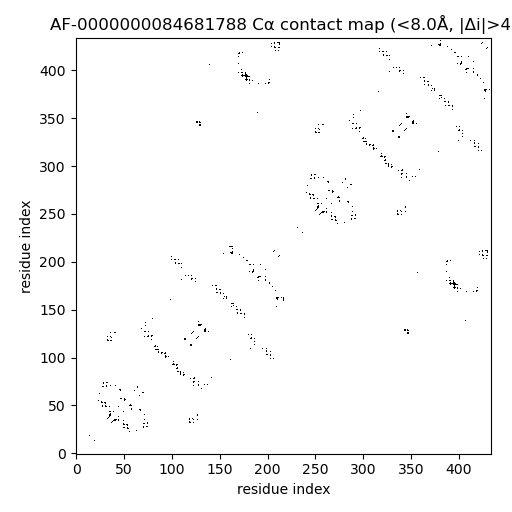 2267 O O . VAL B 1 71 ? 15.109 12.398 3.611 1 98 71 VAL B O 1
ATOM 2270 N N . LEU B 1 72 ? 13.141 13.453 3.676 1 97.94 72 LEU B N 1
ATOM 2271 C CA . LEU B 1 72 ? 12.367 12.234 3.473 1 97.94 72 LEU B CA 1
ATOM 2272 C C . LEU B 1 72 ? 12.711 11.594 2.129 1 97.94 72 LEU B C 1
ATOM 2274 O O . LEU B 1 72 ? 12.844 10.375 2.033 1 97.94 72 LEU B O 1
ATOM 2278 N N . ALA B 1 73 ? 12.82 12.438 1.109 1 98 73 ALA B N 1
ATOM 2279 C CA . ALA B 1 73 ? 13.188 11.945 -0.219 1 98 73 ALA B CA 1
ATOM 2280 C C . ALA B 1 73 ? 14.531 11.234 -0.19 1 98 73 ALA B C 1
ATOM 2282 O O . ALA B 1 73 ? 14.664 10.117 -0.702 1 98 73 ALA B O 1
ATOM 2283 N N . ALA B 1 74 ? 15.445 11.875 0.438 1 97.88 74 ALA B N 1
ATOM 2284 C CA . ALA B 1 74 ? 16.797 11.305 0.527 1 97.88 74 ALA B CA 1
ATOM 2285 C C . ALA B 1 74 ? 16.781 10 1.328 1 97.88 74 ALA B C 1
ATOM 2287 O O . ALA B 1 74 ? 17.422 9.023 0.939 1 97.88 74 ALA B O 1
ATOM 2288 N N . LEU B 1 75 ? 16.094 10.031 2.422 1 97.56 75 LEU B N 1
ATOM 2289 C CA . LEU B 1 75 ? 16 8.867 3.289 1 97.56 75 LEU B CA 1
ATOM 2290 C C . LEU B 1 75 ? 15.305 7.711 2.574 1 97.56 75 LEU B C 1
ATOM 2292 O O . LEU B 1 75 ? 15.75 6.562 2.674 1 97.56 75 LEU B O 1
ATOM 2296 N N . HIS B 1 76 ? 14.242 7.984 1.884 1 97.88 76 HIS B N 1
ATOM 2297 C CA . HIS B 1 76 ? 13.531 6.977 1.11 1 97.88 76 HIS B CA 1
ATOM 2298 C C . HIS B 1 76 ? 14.445 6.316 0.085 1 97.88 76 HIS B C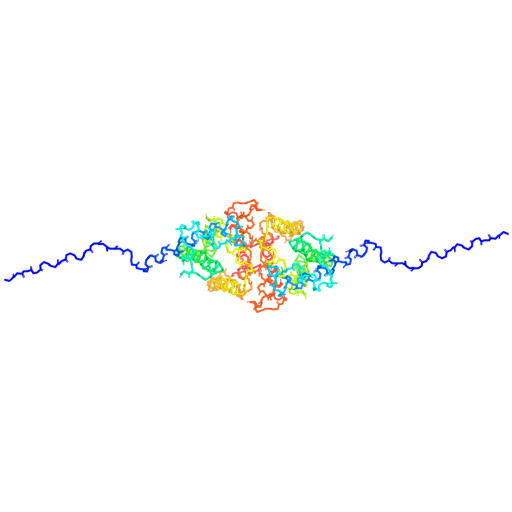 1
ATOM 2300 O O . HIS B 1 76 ? 14.445 5.09 -0.059 1 97.88 76 HIS B O 1
ATOM 2306 N N . LEU B 1 77 ? 15.219 7.125 -0.612 1 97.38 77 LEU B N 1
ATOM 2307 C CA . LEU B 1 77 ? 16.156 6.594 -1.598 1 97.38 77 LEU B CA 1
ATOM 2308 C C . LEU B 1 77 ? 17.219 5.73 -0.926 1 97.38 77 LEU B C 1
ATOM 2310 O O . LEU B 1 77 ? 17.594 4.676 -1.443 1 97.38 77 LEU B O 1
ATOM 2314 N N . GLU B 1 78 ? 17.656 6.156 0.177 1 96.88 78 GLU B N 1
ATOM 2315 C CA . GLU B 1 78 ? 18.688 5.414 0.899 1 96.88 78 GLU B CA 1
ATOM 2316 C C . GLU B 1 78 ? 18.156 4.055 1.361 1 96.88 78 GLU B C 1
ATOM 2318 O O . GLU B 1 78 ? 18.828 3.035 1.173 1 96.88 78 GLU B O 1
ATOM 2323 N N . VAL B 1 79 ? 17.016 4.027 1.969 1 96.44 79 VAL B N 1
ATOM 2324 C CA . VAL B 1 79 ? 16.406 2.799 2.479 1 96.44 79 VAL B CA 1
ATOM 2325 C C . VAL B 1 79 ? 16.156 1.829 1.327 1 96.44 79 VAL B C 1
ATOM 2327 O O . VAL B 1 79 ? 16.438 0.633 1.442 1 96.44 79 VAL B O 1
ATOM 2330 N N . ASN B 1 80 ? 15.648 2.34 0.242 1 96.31 80 ASN B N 1
ATOM 2331 C CA . ASN B 1 80 ? 15.453 1.506 -0.939 1 96.31 80 ASN B CA 1
ATOM 2332 C C . ASN B 1 80 ? 16.781 1.014 -1.502 1 96.31 80 ASN B C 1
ATOM 2334 O O . ASN B 1 80 ? 16.875 -0.11 -2 1 96.31 80 ASN B O 1
ATOM 2338 N N . GLY B 1 81 ? 17.781 1.876 -1.46 1 95.62 81 GLY B N 1
ATOM 2339 C CA . GLY B 1 81 ? 19.109 1.493 -1.903 1 95.62 81 GLY B CA 1
ATOM 2340 C C . GLY B 1 81 ? 19.688 0.332 -1.118 1 95.62 81 GLY B C 1
ATOM 2341 O O . GLY B 1 81 ? 20.297 -0.57 -1.694 1 95.62 81 GLY B O 1
ATOM 2342 N N . TRP B 1 82 ? 19.531 0.338 0.196 1 96.06 82 TRP B N 1
ATOM 2343 C CA . TRP B 1 82 ? 19.984 -0.765 1.039 1 96.06 82 TRP B CA 1
ATOM 2344 C C . TRP B 1 82 ? 19.312 -2.07 0.63 1 96.06 82 TRP B C 1
ATOM 2346 O O . TRP B 1 82 ? 19.969 -3.102 0.493 1 96.06 82 TRP B O 1
ATOM 2356 N N . ALA B 1 83 ? 18.016 -2.057 0.409 1 95.75 83 ALA B N 1
ATOM 2357 C CA . ALA B 1 83 ? 17.266 -3.25 0.029 1 95.75 83 ALA B CA 1
ATOM 2358 C C . ALA B 1 83 ? 17.719 -3.766 -1.337 1 95.75 83 ALA B C 1
ATOM 2360 O O . ALA B 1 83 ? 17.875 -4.973 -1.526 1 95.75 83 ALA B O 1
ATOM 2361 N N . GLU B 1 84 ? 17.875 -2.818 -2.236 1 93.94 84 GLU B N 1
ATOM 2362 C CA . GLU B 1 84 ? 18.344 -3.182 -3.57 1 93.94 84 GLU B CA 1
ATOM 2363 C C . GLU B 1 84 ? 19.719 -3.84 -3.516 1 93.94 84 GLU B C 1
ATOM 2365 O O . GLU B 1 84 ? 19.953 -4.859 -4.168 1 93.94 84 GLU B O 1
ATOM 2370 N N . GLN B 1 85 ? 20.578 -3.258 -2.725 1 94.81 85 GLN B N 1
ATOM 2371 C CA . GLN B 1 85 ? 21.922 -3.801 -2.598 1 94.81 85 GLN B CA 1
ATOM 2372 C C . GLN B 1 85 ? 21.891 -5.191 -1.971 1 94.81 85 GLN B C 1
ATOM 2374 O O . GLN B 1 85 ? 22.656 -6.074 -2.373 1 94.81 85 GLN B O 1
ATOM 2379 N N . ALA B 1 86 ? 21.062 -5.379 -1.012 1 95.5 86 ALA B N 1
ATOM 2380 C CA . ALA B 1 86 ? 20.922 -6.691 -0.39 1 95.5 86 ALA B CA 1
ATOM 2381 C C . ALA B 1 86 ? 20.531 -7.746 -1.42 1 95.5 86 ALA B C 1
ATOM 2383 O O . ALA B 1 86 ? 21.062 -8.852 -1.429 1 95.5 86 ALA B O 1
ATOM 2384 N N . VAL B 1 87 ? 19.641 -7.434 -2.307 1 94.38 87 VAL B N 1
ATOM 2385 C CA . VAL B 1 87 ? 19.188 -8.352 -3.346 1 94.38 87 VAL B CA 1
ATOM 2386 C C . VAL B 1 87 ? 20.297 -8.594 -4.355 1 94.38 87 VAL B C 1
ATOM 2388 O O . VAL B 1 87 ? 20.547 -9.734 -4.75 1 94.38 87 VAL B O 1
ATOM 2391 N N . LEU B 1 88 ? 20.984 -7.531 -4.738 1 91.69 88 LEU B N 1
ATOM 2392 C CA . LEU B 1 88 ? 22.062 -7.648 -5.707 1 91.69 88 LEU B CA 1
ATOM 2393 C C . LEU B 1 88 ? 23.188 -8.523 -5.16 1 91.69 88 LEU B C 1
ATOM 2395 O O . LEU B 1 88 ? 23.75 -9.344 -5.887 1 91.69 88 LEU B O 1
ATOM 2399 N N . ASP B 1 89 ? 23.453 -8.336 -3.889 1 94.06 89 ASP B N 1
ATOM 2400 C CA . ASP B 1 89 ? 24.469 -9.156 -3.246 1 94.06 89 ASP B CA 1
ATOM 2401 C C . ASP B 1 89 ? 24.062 -10.625 -3.225 1 94.06 89 ASP B C 1
ATOM 2403 O O . ASP B 1 89 ? 24.922 -11.516 -3.283 1 94.06 89 ASP B O 1
ATOM 2407 N N . ALA B 1 90 ? 22.797 -10.859 -3.148 1 94.75 90 ALA B N 1
ATOM 2408 C CA . ALA B 1 90 ? 22.281 -12.219 -3.055 1 94.75 90 ALA B CA 1
ATOM 2409 C C . ALA B 1 90 ? 22.234 -12.883 -4.426 1 94.75 90 ALA B C 1
ATOM 2411 O O . ALA B 1 90 ? 22.125 -14.109 -4.523 1 94.75 90 ALA B O 1
ATOM 2412 N N . LEU B 1 91 ? 22.312 -12.078 -5.492 1 88.75 91 LEU B N 1
ATOM 2413 C CA . LEU B 1 91 ? 22.234 -12.617 -6.848 1 88.75 91 LEU B CA 1
ATOM 2414 C C . LEU B 1 91 ? 23.359 -13.609 -7.102 1 88.75 91 LEU B C 1
ATOM 2416 O O . LEU B 1 91 ? 23.156 -14.648 -7.73 1 88.75 91 LEU B O 1
ATOM 2420 N N . ALA B 1 92 ? 24.547 -13.227 -6.598 1 86.88 92 ALA B N 1
ATOM 2421 C CA . ALA B 1 92 ? 25.688 -14.117 -6.781 1 86.88 92 ALA B CA 1
ATOM 2422 C C . ALA B 1 92 ? 25.453 -15.453 -6.086 1 86.88 92 ALA B C 1
ATOM 2424 O O . ALA B 1 92 ? 25.75 -16.516 -6.648 1 86.88 92 ALA B O 1
ATOM 2425 N N . ALA B 1 93 ? 24.906 -15.344 -4.906 1 89.38 93 ALA B N 1
ATOM 2426 C CA . ALA B 1 93 ? 24.641 -16.547 -4.133 1 89.38 93 ALA B CA 1
ATOM 2427 C C . ALA B 1 93 ? 23.531 -17.391 -4.789 1 89.38 93 ALA B C 1
ATOM 2429 O O . ALA B 1 93 ? 23.438 -18.594 -4.551 1 89.38 93 ALA B O 1
ATOM 2430 N N . ALA B 1 94 ? 22.719 -16.766 -5.559 1 90.69 94 ALA B N 1
ATOM 2431 C CA . ALA B 1 94 ? 21.578 -17.422 -6.176 1 90.69 94 ALA B CA 1
ATOM 2432 C C . ALA B 1 94 ? 21.953 -18.031 -7.523 1 90.69 94 ALA B C 1
ATOM 2434 O O . ALA B 1 94 ? 21.156 -18.75 -8.133 1 90.69 94 ALA B O 1
ATOM 2435 N N . GLU B 1 95 ? 23.141 -17.734 -7.949 1 87.19 95 GLU B N 1
ATOM 2436 C CA . GLU B 1 95 ? 23.547 -18.203 -9.258 1 87.19 95 GLU B CA 1
ATOM 2437 C C . GLU B 1 95 ? 23.531 -19.734 -9.328 1 87.19 95 GLU B C 1
ATOM 2439 O O . GLU B 1 95 ? 24.016 -20.406 -8.414 1 87.19 95 GLU B O 1
ATOM 2444 N N . GLY B 1 96 ? 22.953 -20.281 -10.375 1 87.12 96 GLY B N 1
ATOM 2445 C CA . GLY B 1 96 ? 22.938 -21.719 -10.617 1 87.12 96 GLY B CA 1
ATOM 2446 C C . GLY B 1 96 ? 21.828 -22.438 -9.875 1 87.12 96 GLY B C 1
ATOM 2447 O O . GLY B 1 96 ? 21.594 -23.625 -10.102 1 87.12 96 GLY B O 1
ATOM 2448 N N . LEU B 1 97 ? 21.172 -21.797 -8.992 1 91.06 97 LEU B N 1
ATOM 2449 C CA . LEU B 1 97 ? 20.094 -22.422 -8.242 1 91.06 97 LEU B CA 1
ATOM 2450 C C . LEU B 1 97 ? 18.844 -22.547 -9.109 1 91.06 97 LEU B C 1
ATOM 2452 O O . LEU B 1 97 ? 18.609 -21.719 -9.992 1 91.06 97 LEU B O 1
ATOM 2456 N N . PRO B 1 98 ? 18.094 -23.641 -8.789 1 89.12 98 PRO B N 1
ATOM 2457 C CA . PRO B 1 98 ? 16.781 -23.719 -9.445 1 89.12 98 PRO B CA 1
ATOM 2458 C C . PRO B 1 98 ? 15.898 -22.516 -9.117 1 89.12 98 PRO B C 1
ATOM 2460 O O . PRO B 1 98 ? 16.109 -21.844 -8.102 1 89.12 98 PRO B O 1
ATOM 2463 N N . LEU B 1 99 ? 14.93 -22.219 -9.922 1 88.38 99 LEU B N 1
ATOM 2464 C CA . LEU B 1 99 ? 14.117 -21.016 -9.867 1 88.38 99 LEU B CA 1
ATOM 2465 C C . LEU B 1 99 ? 13.539 -20.797 -8.477 1 88.38 99 LEU B C 1
ATOM 2467 O O . LEU B 1 99 ? 13.648 -19.719 -7.906 1 88.38 99 LEU B O 1
ATOM 2471 N N . ALA B 1 100 ? 12.945 -21.828 -7.922 1 87.38 100 ALA B N 1
ATOM 2472 C CA . ALA B 1 100 ? 12.297 -21.703 -6.617 1 87.38 100 ALA B CA 1
ATOM 2473 C C . ALA B 1 100 ? 13.305 -21.312 -5.539 1 87.38 100 ALA B C 1
ATOM 2475 O O . ALA B 1 100 ? 13.023 -20.438 -4.715 1 87.38 100 ALA B O 1
ATOM 2476 N N . GLU B 1 101 ? 14.438 -21.922 -5.523 1 91.75 101 GLU B N 1
ATOM 2477 C CA . GLU B 1 101 ? 15.477 -21.625 -4.547 1 91.75 101 GLU B CA 1
ATOM 2478 C C . GLU B 1 101 ? 16.062 -20.234 -4.793 1 91.75 101 GLU B C 1
ATOM 2480 O O . GLU B 1 101 ? 16.359 -19.5 -3.844 1 91.75 101 GLU B O 1
ATOM 2485 N N . ARG B 1 102 ? 16.25 -19.938 -6.043 1 92.25 102 ARG B N 1
ATOM 2486 C CA . ARG B 1 102 ? 16.781 -18.625 -6.414 1 92.25 102 ARG B CA 1
ATOM 2487 C C . ARG B 1 102 ? 15.875 -17.516 -5.922 1 92.25 102 ARG B C 1
ATOM 2489 O O . ARG B 1 102 ? 16.344 -16.578 -5.262 1 92.25 102 ARG B O 1
ATOM 2496 N N . VAL B 1 103 ? 14.617 -17.594 -6.168 1 90.25 103 VAL B N 1
ATOM 2497 C CA . VAL B 1 103 ? 13.641 -16.594 -5.766 1 90.25 103 VAL B CA 1
ATOM 2498 C C . VAL B 1 103 ? 13.594 -16.5 -4.242 1 90.25 103 VAL B C 1
ATOM 2500 O O . VAL B 1 103 ? 13.523 -15.391 -3.688 1 90.25 103 VAL B O 1
ATOM 2503 N N . ALA B 1 104 ? 13.664 -17.609 -3.605 1 91.56 104 ALA B N 1
ATOM 2504 C CA . ALA B 1 104 ? 13.648 -17.625 -2.145 1 91.56 104 ALA B CA 1
ATOM 2505 C C . ALA B 1 104 ? 14.852 -16.891 -1.571 1 91.56 104 ALA B C 1
ATOM 2507 O O . ALA B 1 104 ? 14.711 -16.109 -0.631 1 91.56 104 ALA B O 1
ATOM 2508 N N . VAL B 1 105 ? 15.984 -17.125 -2.152 1 93.56 105 VAL B N 1
ATOM 2509 C CA . VAL B 1 105 ? 17.219 -16.484 -1.688 1 93.56 105 VAL B CA 1
ATOM 2510 C C . VAL B 1 105 ? 17.125 -14.977 -1.873 1 93.56 105 VAL B C 1
ATOM 2512 O O . VAL B 1 105 ? 17.438 -14.211 -0.959 1 93.56 105 VAL B O 1
ATOM 2515 N N . LEU B 1 106 ? 16.672 -14.562 -3.01 1 92.12 106 LEU B N 1
ATOM 2516 C CA . LEU B 1 106 ? 16.578 -13.141 -3.322 1 92.12 106 LEU B CA 1
ATOM 2517 C C . LEU B 1 106 ? 15.555 -12.453 -2.42 1 92.12 106 LEU B C 1
ATOM 2519 O O . LEU B 1 106 ? 15.828 -11.391 -1.861 1 92.12 106 LEU B O 1
ATOM 2523 N N . PHE B 1 107 ? 14.43 -13.062 -2.213 1 92.06 107 PHE B N 1
ATOM 2524 C CA . PHE B 1 107 ? 13.391 -12.461 -1.392 1 92.06 107 PHE B CA 1
ATOM 2525 C C . PHE B 1 107 ? 13.805 -12.438 0.076 1 92.06 107 PHE B C 1
ATOM 2527 O O . PHE B 1 107 ? 13.484 -11.5 0.803 1 92.06 107 PHE B O 1
ATOM 2534 N N . ARG B 1 108 ? 14.398 -13.477 0.531 1 92.75 108 ARG B N 1
ATOM 2535 C CA . ARG B 1 108 ? 14.867 -13.5 1.912 1 92.75 108 ARG B CA 1
ATOM 2536 C C . ARG B 1 108 ? 15.859 -12.375 2.176 1 92.75 108 ARG B C 1
ATOM 2538 O O . ARG B 1 108 ? 15.82 -11.742 3.234 1 92.75 108 ARG B O 1
ATOM 2545 N N . ALA B 1 109 ? 16.688 -12.172 1.197 1 94.75 109 ALA B N 1
ATOM 2546 C CA . ALA B 1 109 ? 17.641 -11.07 1.322 1 94.75 109 ALA B CA 1
ATOM 2547 C C . ALA B 1 109 ? 16.906 -9.734 1.422 1 94.75 109 ALA B C 1
ATOM 2549 O O . ALA B 1 109 ? 17.25 -8.906 2.273 1 94.75 109 ALA B O 1
ATOM 2550 N N . TYR B 1 110 ? 15.914 -9.531 0.569 1 95.06 110 TYR B N 1
ATOM 2551 C CA . TYR B 1 110 ? 15.109 -8.32 0.597 1 95.06 110 TYR B CA 1
ATOM 2552 C C . TYR B 1 110 ? 14.391 -8.172 1.931 1 95.06 110 TYR B C 1
ATOM 2554 O O . TYR B 1 110 ? 14.484 -7.133 2.588 1 95.06 110 TYR B O 1
ATOM 2562 N N . ALA B 1 111 ? 13.695 -9.219 2.348 1 93.12 111 ALA B N 1
ATOM 2563 C CA . ALA B 1 111 ? 12.875 -9.195 3.555 1 93.12 111 ALA B CA 1
ATOM 2564 C C . ALA B 1 111 ? 13.727 -8.938 4.793 1 93.12 111 ALA B C 1
ATOM 2566 O O . ALA B 1 111 ? 13.336 -8.156 5.668 1 93.12 111 ALA B O 1
ATOM 2567 N N . ARG B 1 112 ? 14.836 -9.539 4.84 1 92.31 112 ARG B N 1
ATOM 2568 C CA . ARG B 1 112 ? 15.727 -9.352 5.984 1 92.31 112 ARG B CA 1
ATOM 2569 C C . ARG B 1 112 ? 16.203 -7.906 6.078 1 92.31 112 ARG B C 1
ATOM 2571 O O . ARG B 1 112 ? 16.266 -7.34 7.172 1 92.31 112 ARG B O 1
ATOM 2578 N N . ASP B 1 113 ? 16.469 -7.395 4.938 1 94.88 113 ASP B N 1
ATOM 2579 C CA . ASP B 1 113 ? 16.938 -6.016 4.945 1 94.88 113 ASP B CA 1
ATOM 2580 C C . ASP B 1 113 ? 15.859 -5.062 5.438 1 94.88 113 ASP B C 1
ATOM 2582 O O . ASP B 1 113 ? 16.094 -4.246 6.328 1 94.88 113 ASP B O 1
ATOM 2586 N N . VAL B 1 114 ? 14.672 -5.211 4.926 1 93.25 114 VAL B N 1
ATOM 2587 C CA . VAL B 1 114 ? 13.633 -4.23 5.219 1 93.25 114 VAL B CA 1
ATOM 2588 C C . VAL B 1 114 ? 13.094 -4.453 6.633 1 93.25 114 VAL B C 1
ATOM 2590 O O . VAL B 1 114 ? 12.57 -3.527 7.258 1 93.25 114 VAL B O 1
ATOM 2593 N N . THR B 1 115 ? 13.305 -5.656 7.191 1 90.75 115 THR B N 1
ATOM 2594 C CA . THR B 1 115 ? 12.695 -5.941 8.484 1 90.75 115 THR B CA 1
ATOM 2595 C C . THR B 1 115 ? 13.727 -5.832 9.602 1 90.75 115 THR B C 1
ATOM 2597 O O . THR B 1 115 ? 13.383 -5.895 10.781 1 90.75 115 THR B O 1
ATOM 2600 N N . CYS B 1 116 ? 14.93 -5.703 9.234 1 91.56 116 CYS B N 1
ATOM 2601 C CA . CYS B 1 116 ? 15.961 -5.582 10.258 1 91.56 116 CYS B CA 1
ATOM 2602 C C . CYS B 1 116 ? 15.742 -4.34 11.109 1 91.56 116 CYS B C 1
ATOM 2604 O O . CYS B 1 116 ? 16.188 -4.277 12.258 1 91.56 116 CYS B O 1
ATOM 2606 N N . ASP B 1 117 ? 15.117 -3.387 10.562 1 92.94 117 ASP B N 1
ATOM 2607 C CA . ASP B 1 117 ? 14.711 -2.148 11.219 1 92.94 117 ASP B CA 1
ATOM 2608 C C . ASP B 1 117 ? 13.297 -1.742 10.805 1 92.94 117 ASP B C 1
ATOM 2610 O O . ASP B 1 117 ? 13.078 -1.318 9.672 1 92.94 117 ASP B O 1
ATOM 2614 N N . PRO B 1 118 ? 12.375 -1.839 11.766 1 91.44 118 PRO B N 1
ATOM 2615 C CA . PRO B 1 118 ? 10.984 -1.535 11.43 1 91.44 118 PRO B CA 1
ATOM 2616 C C . PRO B 1 118 ? 10.805 -0.12 10.883 1 91.44 118 PRO B C 1
ATOM 2618 O O . PRO B 1 118 ? 9.828 0.155 10.18 1 91.44 118 PRO B O 1
ATOM 2621 N N . ARG B 1 119 ? 11.703 0.772 11.164 1 94.81 119 ARG B N 1
ATOM 2622 C CA . ARG B 1 119 ? 11.617 2.146 10.68 1 94.81 119 ARG B CA 1
ATOM 2623 C C . ARG B 1 119 ? 11.781 2.203 9.164 1 94.81 119 ARG B C 1
ATOM 2625 O O . ARG B 1 119 ? 11.234 3.096 8.508 1 94.81 119 ARG B O 1
ATOM 2632 N N . ARG B 1 120 ? 12.508 1.273 8.594 1 95 120 ARG B N 1
ATOM 2633 C CA . ARG B 1 120 ? 12.695 1.227 7.148 1 95 120 ARG B CA 1
ATOM 2634 C C . ARG B 1 120 ? 11.383 0.914 6.438 1 95 120 ARG B C 1
ATOM 2636 O O . ARG B 1 120 ? 11.062 1.529 5.418 1 95 120 ARG B O 1
ATOM 2643 N N . ILE B 1 121 ? 10.609 0.044 6.98 1 93.12 121 ILE B N 1
ATOM 2644 C CA . ILE B 1 121 ? 9.312 -0.304 6.426 1 93.12 121 ILE B CA 1
ATOM 2645 C C . ILE B 1 121 ? 8.375 0.903 6.496 1 93.12 121 ILE B C 1
ATOM 2647 O O . ILE B 1 121 ? 7.703 1.235 5.52 1 93.12 121 ILE B O 1
ATOM 2651 N N . ARG B 1 122 ? 8.445 1.529 7.613 1 93 122 ARG B N 1
ATOM 2652 C CA . ARG B 1 122 ? 7.566 2.682 7.789 1 93 122 ARG B CA 1
ATOM 2653 C C . ARG B 1 122 ? 7.91 3.789 6.797 1 93 122 ARG B C 1
ATOM 2655 O O . ARG B 1 122 ? 7.016 4.41 6.219 1 93 122 ARG B O 1
ATOM 2662 N N . ILE B 1 123 ? 9.18 4.039 6.59 1 95.44 123 ILE B N 1
ATOM 2663 C CA . ILE B 1 123 ? 9.617 5.07 5.652 1 95.44 123 ILE B CA 1
ATOM 2664 C C . ILE B 1 123 ? 9.125 4.73 4.246 1 95.44 123 ILE B C 1
ATOM 2666 O O . ILE B 1 123 ? 8.57 5.582 3.553 1 95.44 123 ILE B O 1
ATOM 2670 N N . THR B 1 124 ? 9.227 3.488 3.867 1 92.5 124 THR B N 1
ATOM 2671 C CA . THR B 1 124 ? 9.062 3.074 2.479 1 92.5 124 THR B CA 1
ATOM 2672 C C . THR B 1 124 ? 7.598 2.781 2.172 1 92.5 124 THR B C 1
ATOM 2674 O O . THR B 1 124 ? 7.137 3.012 1.052 1 92.5 124 THR B O 1
ATOM 2677 N N . PHE B 1 125 ? 6.844 2.426 3.211 1 89.56 125 PHE B N 1
ATOM 2678 C CA . PHE B 1 125 ? 5.496 1.939 2.926 1 89.56 125 PHE B CA 1
ATOM 2679 C C . PHE B 1 125 ? 4.449 2.91 3.451 1 89.56 125 PHE B C 1
ATOM 2681 O O . PHE B 1 125 ? 3.281 2.842 3.061 1 89.56 125 PHE B O 1
ATOM 2688 N N . VAL B 1 126 ? 4.848 3.842 4.273 1 90.69 126 VAL B N 1
ATOM 2689 C CA . VAL B 1 126 ? 3.84 4.664 4.93 1 90.69 126 VAL B CA 1
ATOM 2690 C C . VAL B 1 126 ? 4.168 6.145 4.73 1 90.69 126 VAL B C 1
ATOM 2692 O O . VAL B 1 126 ? 3.436 6.859 4.043 1 90.69 126 VAL B O 1
ATOM 2695 N N . GLU B 1 127 ? 5.312 6.539 5.148 1 93.56 127 GLU B N 1
ATOM 2696 C CA . GLU B 1 127 ? 5.613 7.961 5.289 1 93.56 127 GLU B CA 1
ATOM 2697 C C . GLU B 1 127 ? 5.734 8.641 3.928 1 93.56 127 GLU B C 1
ATOM 2699 O O . GLU B 1 127 ? 5.41 9.82 3.783 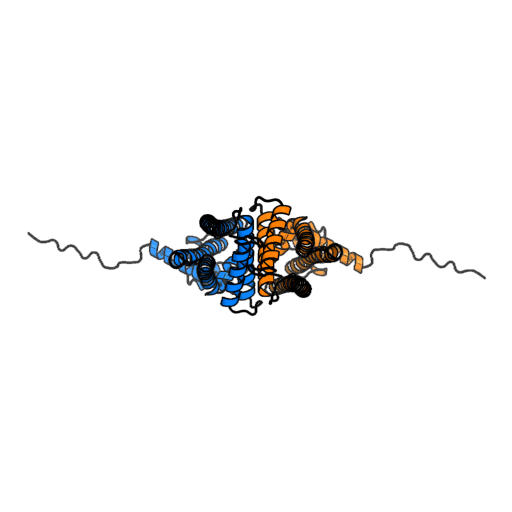1 93.56 127 GLU B O 1
ATOM 2704 N N . ILE B 1 128 ? 6.16 7.852 2.973 1 94.12 128 ILE B N 1
ATOM 2705 C CA . ILE B 1 128 ? 6.438 8.406 1.65 1 94.12 128 ILE B CA 1
ATOM 2706 C C . ILE B 1 128 ? 5.125 8.633 0.902 1 94.12 128 ILE B C 1
ATOM 2708 O O . ILE B 1 128 ? 5.098 9.32 -0.123 1 94.12 128 ILE B O 1
ATOM 2712 N N . ILE B 1 129 ? 4.043 8.117 1.391 1 90.81 129 ILE B N 1
ATOM 2713 C CA . ILE B 1 129 ? 2.797 8.062 0.636 1 90.81 129 ILE B CA 1
ATOM 2714 C C . ILE B 1 129 ? 2.018 9.359 0.836 1 90.81 129 ILE B C 1
ATOM 2716 O O . ILE B 1 129 ? 1.812 9.797 1.971 1 90.81 129 ILE B O 1
ATOM 2720 N N . GLY B 1 130 ? 1.626 10.008 -0.288 1 86.56 130 GLY B N 1
ATOM 2721 C CA . GLY B 1 130 ? 0.693 11.117 -0.259 1 86.56 130 GLY B CA 1
ATOM 2722 C C . GLY B 1 130 ? 1.328 12.414 0.21 1 86.56 130 GLY B C 1
ATOM 2723 O O . GLY B 1 130 ? 0.637 13.305 0.713 1 86.56 130 GLY B O 1
ATOM 2724 N N . VAL B 1 131 ? 2.596 12.539 0.153 1 90.56 131 VAL B N 1
ATOM 2725 C CA . VAL B 1 131 ? 3.281 13.719 0.679 1 90.56 131 VAL B CA 1
ATOM 2726 C C . VAL B 1 131 ? 3.234 14.844 -0.35 1 90.56 131 VAL B C 1
ATOM 2728 O O . VAL B 1 131 ? 2.859 15.977 -0.026 1 90.56 131 VAL B O 1
ATOM 2731 N N . SER B 1 132 ? 3.672 14.555 -1.552 1 90.88 132 SER B N 1
ATOM 2732 C CA . SER B 1 132 ? 3.705 15.508 -2.654 1 90.88 132 SER B CA 1
ATOM 2733 C C . SER B 1 132 ? 3.801 14.797 -4 1 90.88 132 SER B C 1
ATOM 2735 O O . SER B 1 132 ? 4.164 13.625 -4.062 1 90.88 132 SER B O 1
ATOM 2737 N N . PRO B 1 133 ? 3.479 15.5 -5.062 1 89 133 PRO B N 1
ATOM 2738 C CA . PRO B 1 133 ? 3.635 14.891 -6.387 1 89 133 PRO B CA 1
ATOM 2739 C C . PRO B 1 133 ? 5.07 14.453 -6.672 1 89 133 PRO B C 1
ATOM 2741 O O . PRO B 1 133 ? 5.293 13.406 -7.285 1 89 133 PRO B O 1
ATOM 2744 N N . ALA B 1 134 ? 5.961 15.242 -6.215 1 93.44 134 ALA B N 1
ATOM 2745 C CA . ALA B 1 134 ? 7.367 14.93 -6.457 1 93.44 134 ALA B CA 1
ATOM 2746 C C . ALA B 1 134 ? 7.773 13.648 -5.73 1 93.44 134 ALA B C 1
ATOM 2748 O O . ALA B 1 134 ? 8.461 12.797 -6.297 1 93.44 134 ALA B O 1
ATOM 2749 N N . LEU B 1 135 ? 7.375 13.5 -4.52 1 93.94 135 LEU B N 1
ATOM 2750 C CA . LEU B 1 135 ? 7.699 12.297 -3.76 1 93.94 135 LEU B CA 1
ATOM 2751 C C . LEU B 1 135 ? 6.949 11.086 -4.309 1 93.94 135 LEU B C 1
ATOM 2753 O O . LEU B 1 135 ? 7.469 9.969 -4.293 1 93.94 135 LEU B O 1
ATOM 2757 N N . GLU B 1 136 ? 5.785 11.328 -4.785 1 90.69 136 GLU B N 1
ATOM 2758 C CA . GLU B 1 136 ? 5.047 10.25 -5.434 1 90.69 136 GLU B CA 1
ATOM 2759 C C . GLU B 1 136 ? 5.77 9.766 -6.684 1 90.69 136 GLU B C 1
ATOM 2761 O O . GLU B 1 136 ? 5.875 8.555 -6.922 1 90.69 136 GLU B O 1
ATOM 2766 N N . GLU B 1 137 ? 6.223 10.656 -7.43 1 92 137 GLU B N 1
ATOM 2767 C CA . GLU B 1 137 ? 6.984 10.297 -8.625 1 92 137 GLU B CA 1
ATOM 2768 C C . GLU B 1 137 ? 8.234 9.492 -8.258 1 92 137 GLU B C 1
ATOM 2770 O O . GLU B 1 137 ? 8.555 8.5 -8.914 1 92 137 GLU B O 1
ATOM 2775 N N . GLN B 1 138 ? 8.914 9.938 -7.254 1 95.12 138 GLN B N 1
ATOM 2776 C CA . GLN B 1 138 ? 10.086 9.211 -6.777 1 95.12 138 GLN B CA 1
ATOM 2777 C C . GLN B 1 138 ? 9.711 7.801 -6.324 1 95.12 138 GLN B C 1
ATOM 2779 O O . GLN B 1 138 ? 10.398 6.836 -6.652 1 95.12 138 GLN B O 1
ATOM 2784 N N . ARG B 1 139 ? 8.688 7.703 -5.531 1 94 139 ARG B N 1
ATOM 2785 C CA . ARG B 1 139 ? 8.211 6.41 -5.051 1 94 139 ARG B CA 1
ATOM 2786 C C . ARG B 1 139 ? 7.887 5.48 -6.215 1 94 139 ARG B C 1
ATOM 2788 O O . ARG B 1 139 ? 8.32 4.324 -6.234 1 94 139 ARG B O 1
ATOM 2795 N N . LEU B 1 140 ? 7.211 5.996 -7.207 1 90.31 140 LEU B N 1
ATOM 2796 C CA . LEU B 1 140 ? 6.801 5.195 -8.352 1 90.31 140 LEU B CA 1
ATOM 2797 C C . LEU B 1 140 ? 8.008 4.801 -9.203 1 90.31 140 LEU B C 1
ATOM 2799 O O . LEU B 1 140 ? 8.055 3.697 -9.75 1 90.31 140 LEU B O 1
ATOM 2803 N N . ALA B 1 141 ? 8.906 5.676 -9.297 1 92.44 141 ALA B N 1
ATOM 2804 C CA . ALA B 1 141 ? 10.125 5.363 -10.039 1 92.44 141 ALA B CA 1
ATOM 2805 C C . ALA B 1 141 ? 10.891 4.223 -9.375 1 92.44 141 ALA B C 1
ATOM 2807 O O . ALA B 1 141 ? 11.422 3.344 -10.055 1 92.44 141 ALA B O 1
ATOM 2808 N N . ARG B 1 142 ? 10.969 4.27 -8.086 1 93.25 142 ARG B N 1
ATOM 2809 C CA . ARG B 1 142 ? 11.641 3.191 -7.359 1 93.25 142 ARG B CA 1
ATOM 2810 C C . ARG B 1 142 ? 10.875 1.878 -7.508 1 93.25 142 ARG B C 1
ATOM 2812 O O . ARG B 1 142 ? 11.484 0.817 -7.66 1 93.25 142 ARG B O 1
ATOM 2819 N N . ARG B 1 143 ? 9.633 1.901 -7.465 1 91.19 143 ARG B N 1
ATOM 2820 C CA . ARG B 1 143 ? 8.805 0.724 -7.707 1 91.19 143 ARG B CA 1
ATOM 2821 C C . ARG B 1 143 ? 9.055 0.158 -9.102 1 91.19 143 ARG B C 1
ATOM 2823 O O . ARG B 1 143 ? 9.156 -1.059 -9.273 1 91.19 143 ARG B O 1
ATOM 2830 N N . ALA B 1 144 ? 9.133 1.058 -10.055 1 90.06 144 ALA B N 1
ATOM 2831 C CA . ALA B 1 144 ? 9.383 0.642 -11.43 1 90.06 144 ALA B CA 1
ATOM 2832 C C . ALA B 1 144 ? 10.711 -0.109 -11.539 1 90.06 144 ALA B C 1
ATOM 2834 O O . ALA B 1 144 ? 10.828 -1.056 -12.32 1 90.06 144 ALA B O 1
ATOM 2835 N N . ARG B 1 145 ? 11.633 0.302 -10.773 1 91.88 145 ARG B N 1
ATOM 2836 C CA . ARG B 1 145 ? 12.922 -0.388 -10.766 1 91.88 145 ARG B CA 1
ATOM 2837 C C . ARG B 1 145 ? 12.773 -1.815 -10.25 1 91.88 145 ARG B C 1
ATOM 2839 O O . ARG B 1 145 ? 13.398 -2.738 -10.773 1 91.88 145 ARG B O 1
ATOM 2846 N N . TRP B 1 146 ? 12.008 -2.004 -9.234 1 92.88 146 TRP B N 1
ATOM 2847 C CA . TRP B 1 146 ? 11.742 -3.344 -8.727 1 92.88 146 TRP B CA 1
ATOM 2848 C C . TRP B 1 146 ? 10.992 -4.18 -9.758 1 92.88 146 TRP B C 1
ATOM 2850 O O . TRP B 1 146 ? 11.289 -5.363 -9.938 1 92.88 146 TRP B O 1
ATOM 2860 N N . VAL B 1 147 ? 10.07 -3.582 -10.422 1 93 147 VAL B N 1
ATOM 2861 C CA . VAL B 1 147 ? 9.336 -4.262 -11.484 1 93 147 VAL B CA 1
ATOM 2862 C C . VAL B 1 147 ? 10.297 -4.738 -12.562 1 93 147 VAL B C 1
ATOM 2864 O O . VAL B 1 147 ? 10.227 -5.891 -13.008 1 93 147 VAL B O 1
ATOM 2867 N N . ASP B 1 148 ? 11.195 -3.885 -12.906 1 92.38 148 ASP B N 1
ATOM 2868 C CA . ASP B 1 148 ? 12.164 -4.223 -13.938 1 92.38 148 ASP B CA 1
ATOM 2869 C C . ASP B 1 148 ? 13.047 -5.391 -13.5 1 92.38 148 ASP B C 1
ATOM 2871 O O . ASP B 1 148 ? 13.367 -6.27 -14.305 1 92.38 148 ASP B O 1
ATOM 2875 N N . LEU B 1 149 ? 13.414 -5.391 -12.273 1 90 149 LEU B N 1
ATOM 2876 C CA . LEU B 1 149 ? 14.234 -6.473 -11.742 1 90 149 LEU B CA 1
ATOM 2877 C C . LEU B 1 149 ? 13.477 -7.797 -11.781 1 90 149 LEU B C 1
ATOM 2879 O O . LEU B 1 149 ? 14.023 -8.82 -12.195 1 90 149 LEU B O 1
ATOM 2883 N N . ILE B 1 150 ? 12.258 -7.812 -11.391 1 91.31 150 ILE B N 1
ATOM 2884 C CA . ILE B 1 150 ? 11.43 -9.016 -11.383 1 91.31 150 ILE B CA 1
ATOM 2885 C C . ILE B 1 150 ? 11.219 -9.5 -12.82 1 91.31 150 ILE B C 1
ATOM 2887 O O . ILE B 1 150 ? 11.312 -10.695 -13.094 1 91.31 150 ILE B O 1
ATOM 2891 N N . ARG B 1 151 ? 10.961 -8.57 -13.672 1 92.75 151 ARG B N 1
ATOM 2892 C CA . ARG B 1 151 ? 10.773 -8.922 -15.078 1 92.75 151 ARG B CA 1
ATOM 2893 C C . ARG B 1 151 ? 12.031 -9.555 -15.664 1 92.75 151 ARG B C 1
ATOM 2895 O O . ARG B 1 151 ? 11.945 -10.531 -16.406 1 92.75 151 ARG B O 1
ATOM 2902 N N . ALA B 1 152 ? 13.148 -8.984 -15.352 1 90.12 152 ALA B N 1
ATOM 2903 C CA . ALA B 1 152 ? 14.414 -9.523 -15.844 1 90.12 152 ALA B CA 1
ATOM 2904 C C . ALA B 1 152 ? 14.617 -10.961 -15.359 1 90.12 152 ALA B C 1
ATOM 2906 O O . ALA B 1 152 ? 15.031 -11.828 -16.141 1 90.12 152 ALA B O 1
ATOM 2907 N N . GLU B 1 153 ? 14.305 -11.164 -14.094 1 88.19 153 GLU B N 1
ATOM 2908 C CA . GLU B 1 153 ? 14.422 -12.508 -13.539 1 88.19 153 GLU B CA 1
ATOM 2909 C C . GLU B 1 153 ? 13.422 -13.461 -14.18 1 88.19 153 GLU B C 1
ATOM 2911 O O . GLU B 1 153 ? 13.742 -14.617 -14.445 1 88.19 153 GLU B O 1
ATOM 2916 N N . ALA B 1 154 ? 12.219 -13.016 -14.414 1 91.81 154 ALA B N 1
ATOM 2917 C CA . ALA B 1 154 ? 11.188 -13.82 -15.07 1 91.81 154 ALA B CA 1
ATOM 2918 C C . ALA B 1 154 ? 11.586 -14.172 -16.5 1 91.81 154 ALA B C 1
ATOM 2920 O O . ALA B 1 154 ? 11.438 -15.32 -16.922 1 91.81 154 ALA B O 1
ATOM 2921 N N . ASP B 1 155 ? 12.117 -13.195 -17.156 1 91.88 155 ASP B N 1
ATOM 2922 C CA . ASP B 1 155 ? 12.562 -13.406 -18.531 1 91.88 155 ASP B CA 1
ATOM 2923 C C . ASP B 1 155 ? 13.68 -14.445 -18.594 1 91.88 155 ASP B C 1
ATOM 2925 O O . ASP B 1 155 ? 13.695 -15.297 -19.484 1 91.88 155 ASP B O 1
ATOM 2929 N N . ALA B 1 156 ? 14.586 -14.328 -17.672 1 89.62 156 ALA B N 1
ATOM 2930 C CA . ALA B 1 156 ? 15.656 -15.312 -17.594 1 89.62 156 ALA B CA 1
ATOM 2931 C C . ALA B 1 156 ? 15.102 -16.703 -17.328 1 89.62 156 ALA B C 1
ATOM 2933 O O . ALA B 1 156 ? 15.562 -17.688 -17.922 1 89.62 156 ALA B O 1
ATOM 2934 N N . ALA B 1 157 ? 14.156 -16.797 -16.484 1 91 157 ALA B N 1
ATOM 2935 C CA . ALA B 1 157 ? 13.523 -18.078 -16.172 1 91 157 ALA B CA 1
ATOM 2936 C C . ALA B 1 157 ? 12.789 -18.641 -17.375 1 91 157 ALA B C 1
ATOM 2938 O O . ALA B 1 157 ? 12.797 -19.844 -17.609 1 91 157 ALA B O 1
ATOM 2939 N N . VAL B 1 158 ? 12.141 -17.797 -18.125 1 92.44 158 VAL B N 1
ATOM 2940 C CA . VAL B 1 158 ? 11.477 -18.188 -19.359 1 92.44 158 VAL B CA 1
ATOM 2941 C C . VAL B 1 158 ? 12.508 -18.75 -20.344 1 92.44 158 VAL B C 1
ATOM 2943 O O . VAL B 1 158 ? 12.281 -19.797 -20.953 1 92.44 158 VAL B O 1
ATOM 2946 N N . GLY B 1 159 ? 13.578 -18.062 -20.469 1 91.25 159 GLY B N 1
ATOM 2947 C CA . GLY B 1 159 ? 14.648 -18.516 -21.344 1 91.25 159 GLY B CA 1
ATOM 2948 C C . GLY B 1 159 ? 15.18 -19.891 -20.969 1 91.25 159 GLY B C 1
ATOM 2949 O O . GLY B 1 159 ? 15.57 -20.672 -21.844 1 91.25 159 GLY B O 1
ATOM 2950 N N . ARG B 1 160 ? 15.125 -20.266 -19.688 1 90.31 160 ARG B N 1
ATOM 2951 C CA . ARG B 1 160 ? 15.594 -21.562 -19.188 1 90.31 160 ARG B CA 1
ATOM 2952 C C . ARG B 1 160 ? 14.469 -22.594 -19.203 1 90.31 160 ARG B C 1
ATOM 2954 O O . ARG B 1 160 ? 14.648 -23.719 -18.734 1 90.31 160 ARG B O 1
ATOM 2961 N N . GLY B 1 161 ? 13.305 -22.156 -19.594 1 89.56 161 GLY B N 1
ATOM 2962 C CA . GLY B 1 161 ? 12.156 -23.047 -19.625 1 89.56 161 GLY B CA 1
ATOM 2963 C C . GLY B 1 161 ? 11.539 -23.297 -18.266 1 89.56 161 GLY B C 1
ATOM 2964 O O . GLY B 1 161 ? 10.828 -24.281 -18.062 1 89.56 161 GLY B O 1
ATOM 2965 N N . GLU B 1 162 ? 11.758 -22.359 -17.312 1 89.06 162 GLU B N 1
ATOM 2966 C CA . GLU B 1 162 ? 11.305 -22.562 -15.938 1 89.06 162 GLU B CA 1
ATOM 2967 C C . GLU B 1 162 ? 10.047 -21.75 -15.648 1 89.06 162 GLU B C 1
ATOM 2969 O O . GLU B 1 162 ? 9.422 -21.906 -14.594 1 89.06 162 GLU B O 1
ATOM 2974 N N . ALA B 1 163 ? 9.703 -20.859 -16.547 1 90.75 163 ALA B N 1
ATOM 2975 C CA . ALA B 1 163 ? 8.531 -20.016 -16.391 1 90.75 163 ALA B CA 1
ATOM 2976 C C . ALA B 1 163 ? 7.766 -19.859 -17.703 1 90.75 163 ALA B C 1
ATOM 2978 O O . ALA B 1 163 ? 8.344 -20 -18.781 1 90.75 163 ALA B O 1
ATOM 2979 N N . ALA B 1 164 ? 6.5 -19.672 -17.578 1 91.25 164 ALA B N 1
ATOM 2980 C CA . ALA B 1 164 ? 5.652 -19.5 -18.75 1 91.25 164 ALA B CA 1
ATOM 2981 C C . ALA B 1 164 ? 5.98 -18.188 -19.484 1 91.25 164 ALA B C 1
ATOM 2983 O O . ALA B 1 164 ? 6.168 -17.156 -18.844 1 91.25 164 ALA B O 1
ATOM 2984 N N . PRO B 1 165 ? 6.055 -18.25 -20.797 1 91.25 165 PRO B N 1
ATOM 2985 C CA . PRO B 1 165 ? 6.316 -17.016 -21.547 1 91.25 165 PRO B CA 1
ATOM 2986 C C . PRO B 1 165 ? 5.105 -16.094 -21.609 1 91.25 165 PRO B C 1
ATOM 2988 O O . PRO B 1 165 ? 4.07 -16.453 -22.172 1 91.25 165 PRO B O 1
ATOM 2991 N N . ARG B 1 166 ? 5.305 -14.945 -21 1 89.44 166 ARG B N 1
ATOM 2992 C CA . ARG B 1 166 ? 4.281 -13.906 -21.047 1 89.44 166 ARG B CA 1
ATOM 2993 C C . ARG B 1 166 ? 4.836 -12.57 -20.562 1 89.44 166 ARG B C 1
ATOM 2995 O O . ARG B 1 166 ? 5.984 -12.492 -20.125 1 89.44 166 ARG B O 1
ATOM 3002 N N . ASP B 1 167 ? 3.992 -11.562 -20.688 1 90.62 167 ASP B N 1
ATOM 3003 C CA . ASP B 1 167 ? 4.375 -10.258 -20.156 1 90.62 167 ASP B CA 1
ATOM 3004 C C . ASP B 1 167 ? 4.152 -10.195 -18.656 1 90.62 167 ASP B C 1
ATOM 3006 O O . ASP B 1 167 ? 3.016 -10.266 -18.188 1 90.62 167 ASP B O 1
ATOM 3010 N N . TYR B 1 168 ? 5.246 -9.992 -17.969 1 93.38 168 TYR B N 1
ATOM 3011 C CA . TYR B 1 168 ? 5.168 -10.086 -16.516 1 93.38 168 TYR B CA 1
ATOM 3012 C C . TYR B 1 168 ? 5.031 -8.711 -15.875 1 93.38 168 TYR B C 1
ATOM 3014 O O . TYR B 1 168 ? 5.086 -8.578 -14.648 1 93.38 168 TYR B O 1
ATOM 3022 N N . ARG B 1 169 ? 4.809 -7.699 -16.688 1 93.12 169 ARG B N 1
ATOM 3023 C CA . ARG B 1 169 ? 4.77 -6.344 -16.141 1 93.12 169 ARG B CA 1
ATOM 3024 C C . ARG B 1 169 ? 3.631 -6.184 -15.141 1 93.12 169 ARG B C 1
ATOM 3026 O O . ARG B 1 169 ? 3.85 -5.742 -14.008 1 93.12 169 ARG B O 1
ATOM 3033 N N . LEU B 1 170 ? 2.426 -6.551 -15.5 1 94.25 170 LEU B N 1
ATOM 3034 C CA . LEU B 1 170 ? 1.28 -6.441 -14.609 1 94.25 170 LEU B CA 1
ATOM 3035 C C . LEU B 1 170 ? 1.455 -7.344 -13.391 1 94.25 170 LEU B C 1
ATOM 3037 O O . LEU B 1 170 ? 1.186 -6.93 -12.258 1 94.25 170 LEU B O 1
ATOM 3041 N N . ALA B 1 171 ? 1.931 -8.539 -13.656 1 94.25 171 ALA B N 1
ATOM 3042 C CA . ALA B 1 171 ? 2.113 -9.516 -12.586 1 94.25 171 ALA B CA 1
ATOM 3043 C C . ALA B 1 171 ? 3.152 -9.031 -11.578 1 94.25 171 ALA B C 1
ATOM 3045 O O . ALA B 1 171 ? 2.953 -9.156 -10.367 1 94.25 171 ALA B O 1
ATOM 3046 N N . ALA B 1 172 ? 4.219 -8.484 -12.125 1 94.44 172 ALA B N 1
ATOM 3047 C CA . ALA B 1 172 ? 5.273 -7.973 -11.258 1 94.44 172 ALA B CA 1
ATOM 3048 C C . ALA B 1 172 ? 4.77 -6.812 -10.406 1 94.44 172 ALA B C 1
ATOM 3050 O O . ALA B 1 172 ? 5.059 -6.746 -9.211 1 94.44 172 ALA B O 1
ATOM 3051 N N . THR B 1 173 ? 4.012 -5.926 -10.992 1 95 173 THR B N 1
ATOM 3052 C CA . THR B 1 173 ? 3.445 -4.789 -10.273 1 95 173 THR B CA 1
ATOM 3053 C C . THR B 1 173 ? 2.535 -5.266 -9.141 1 95 173 THR B C 1
ATOM 3055 O O . THR B 1 173 ? 2.65 -4.801 -8.008 1 95 173 THR B O 1
ATOM 3058 N N . ALA B 1 174 ? 1.727 -6.176 -9.477 1 95.06 174 ALA B N 1
ATOM 3059 C CA . ALA B 1 174 ? 0.833 -6.746 -8.469 1 95.06 174 ALA B CA 1
ATOM 3060 C C . ALA B 1 174 ? 1.623 -7.426 -7.355 1 95.06 174 ALA B C 1
ATOM 3062 O O . ALA B 1 174 ? 1.307 -7.27 -6.172 1 95.06 174 ALA B O 1
ATOM 3063 N N . PHE B 1 175 ? 2.623 -8.156 -7.715 1 95 175 PHE B N 1
ATOM 3064 C CA . PHE B 1 175 ? 3.424 -8.891 -6.746 1 95 175 PHE B CA 1
ATOM 3065 C C . PHE B 1 175 ? 4.109 -7.941 -5.773 1 95 175 PHE B C 1
ATOM 3067 O O . PHE B 1 175 ? 4.18 -8.211 -4.574 1 95 175 PHE B O 1
ATOM 3074 N N . ILE B 1 176 ? 4.605 -6.859 -6.246 1 94.31 176 ILE B N 1
ATOM 3075 C CA . ILE B 1 176 ? 5.219 -5.852 -5.383 1 94.31 176 ILE B CA 1
ATOM 3076 C C . ILE B 1 176 ? 4.199 -5.363 -4.355 1 94.31 176 ILE B C 1
ATOM 3078 O O . ILE B 1 176 ? 4.543 -5.137 -3.193 1 94.31 176 ILE B O 1
ATOM 3082 N N . GLY B 1 177 ? 2.971 -5.195 -4.785 1 94 177 GLY B N 1
ATOM 3083 C CA . GLY B 1 177 ? 1.91 -4.871 -3.844 1 94 177 GLY B CA 1
ATOM 3084 C C . GLY B 1 177 ? 1.747 -5.902 -2.746 1 94 177 GLY B C 1
ATOM 3085 O O . GLY B 1 177 ? 1.58 -5.555 -1.576 1 94 177 GLY B O 1
ATOM 3086 N N . SER B 1 178 ? 1.826 -7.152 -3.119 1 95 178 SER B N 1
ATOM 3087 C CA . SER B 1 178 ? 1.741 -8.242 -2.15 1 95 178 SER B CA 1
ATOM 3088 C C . SER B 1 178 ? 2.867 -8.156 -1.125 1 95 178 SER B C 1
ATOM 3090 O O . SER B 1 178 ? 2.635 -8.305 0.076 1 95 178 SER B O 1
ATOM 3092 N N . VAL B 1 179 ? 4.02 -7.91 -1.638 1 94.31 179 VAL B N 1
ATOM 3093 C CA . VAL B 1 179 ? 5.199 -7.824 -0.782 1 94.31 179 VAL B CA 1
ATOM 3094 C C . VAL B 1 179 ? 5.031 -6.68 0.213 1 94.31 179 VAL B C 1
ATOM 3096 O O . VAL B 1 179 ? 5.18 -6.871 1.423 1 94.31 179 VAL B O 1
ATOM 3099 N N . ASN B 1 180 ? 4.668 -5.535 -0.296 1 91.56 180 ASN B N 1
ATOM 3100 C CA . ASN B 1 180 ? 4.508 -4.359 0.554 1 91.56 180 ASN B CA 1
ATOM 3101 C C . ASN B 1 180 ? 3.389 -4.555 1.573 1 91.56 180 ASN B C 1
ATOM 3103 O O . ASN B 1 180 ? 3.572 -4.285 2.762 1 91.56 180 ASN B O 1
ATOM 3107 N N . GLY B 1 181 ? 2.34 -5.043 1.085 1 90.25 181 GLY B N 1
ATOM 3108 C CA . GLY B 1 181 ? 1.19 -5.223 1.959 1 90.25 181 GLY B CA 1
ATOM 3109 C C . GLY B 1 181 ? 1.442 -6.211 3.08 1 90.25 181 GLY B C 1
ATOM 3110 O O . GLY B 1 181 ? 1.174 -5.918 4.246 1 90.25 181 GLY B O 1
ATOM 3111 N N . LEU B 1 182 ? 1.981 -7.34 2.781 1 92.94 182 LEU B N 1
ATOM 3112 C CA . LEU B 1 182 ? 2.174 -8.406 3.764 1 92.94 182 LEU B CA 1
ATOM 3113 C C . LEU B 1 182 ? 3.268 -8.031 4.758 1 92.94 182 LEU B C 1
ATOM 3115 O O . LEU B 1 182 ? 3.102 -8.219 5.969 1 92.94 182 LEU B O 1
ATOM 3119 N N . LEU B 1 183 ? 4.332 -7.488 4.277 1 92.38 183 LEU B N 1
ATOM 3120 C CA . LEU B 1 183 ? 5.418 -7.102 5.172 1 92.38 183 LEU B CA 1
ATOM 3121 C C . LEU B 1 183 ? 4.988 -5.969 6.094 1 92.38 183 LEU B C 1
ATOM 3123 O O . LEU B 1 183 ? 5.375 -5.938 7.266 1 92.38 183 LEU B O 1
ATOM 3127 N N . HIS B 1 184 ? 4.215 -5.086 5.527 1 88.75 184 HIS B N 1
ATOM 3128 C CA . HIS B 1 184 ? 3.705 -4.004 6.363 1 88.75 184 HIS B CA 1
ATOM 3129 C C . HIS B 1 184 ? 2.807 -4.543 7.473 1 88.75 184 HIS B C 1
ATOM 3131 O O . HIS B 1 184 ? 2.994 -4.211 8.648 1 88.75 184 HIS B O 1
ATOM 3137 N N . ASP B 1 185 ? 1.856 -5.371 7.121 1 89.38 185 ASP B N 1
ATOM 3138 C CA . ASP B 1 185 ? 0.942 -5.93 8.109 1 89.38 185 ASP B CA 1
ATOM 3139 C C . ASP B 1 185 ? 1.696 -6.762 9.148 1 89.38 185 ASP B C 1
ATOM 3141 O O . ASP B 1 185 ? 1.374 -6.719 10.336 1 89.38 185 ASP B O 1
ATOM 3145 N N . TRP B 1 186 ? 2.637 -7.48 8.641 1 91.31 186 TRP B N 1
ATOM 3146 C CA . TRP B 1 186 ? 3.461 -8.289 9.531 1 91.31 186 TRP B CA 1
ATOM 3147 C C . TRP B 1 186 ? 4.234 -7.414 10.508 1 91.31 186 TRP B C 1
ATOM 3149 O O . TRP B 1 186 ? 4.211 -7.648 11.719 1 91.31 186 TRP B O 1
ATOM 3159 N N . SER B 1 187 ? 4.82 -6.395 10.031 1 88.75 187 SER B N 1
ATOM 3160 C CA . SER B 1 187 ? 5.613 -5.488 10.859 1 88.75 187 SER B CA 1
ATOM 3161 C C . SER B 1 187 ? 4.738 -4.742 11.859 1 88.75 187 SER B C 1
ATOM 3163 O O . SER B 1 187 ? 5.188 -4.406 12.953 1 88.75 187 SER B O 1
ATOM 3165 N N . ALA B 1 188 ? 3.494 -4.516 11.492 1 84.75 188 ALA B N 1
ATOM 3166 C CA . ALA B 1 188 ? 2.555 -3.797 12.344 1 84.75 188 ALA B CA 1
ATOM 3167 C C . ALA B 1 188 ? 1.94 -4.727 13.391 1 84.75 188 ALA B C 1
ATOM 3169 O O . ALA B 1 188 ? 1.179 -4.289 14.25 1 84.75 188 ALA B O 1
ATOM 3170 N N . GLY B 1 189 ? 2.201 -6.016 13.281 1 87 189 GLY B N 1
ATOM 3171 C CA . GLY B 1 189 ? 1.725 -6.969 14.266 1 87 189 GLY B CA 1
ATOM 3172 C C . GLY B 1 189 ? 0.351 -7.527 13.945 1 87 189 GLY B C 1
ATOM 3173 O O . GLY B 1 189 ? -0.296 -8.133 14.805 1 87 189 GLY B O 1
ATOM 3174 N N . TRP B 1 190 ? -0.079 -7.363 12.742 1 85.81 190 TRP B N 1
ATOM 3175 C CA . TRP B 1 190 ? -1.42 -7.805 12.367 1 85.81 190 TRP B CA 1
ATOM 3176 C C . TRP B 1 190 ? -1.387 -9.203 11.766 1 85.81 190 TRP B C 1
ATOM 3178 O O . TRP B 1 190 ? -2.436 -9.789 11.484 1 85.81 190 TRP B O 1
ATOM 3188 N N . VAL B 1 191 ? -0.225 -9.617 11.5 1 87.75 191 VAL B N 1
ATOM 3189 C CA . VAL B 1 191 ? -0.024 -10.969 10.984 1 87.75 191 VAL B CA 1
ATOM 3190 C C . VAL B 1 191 ? 0.769 -11.797 11.992 1 87.75 191 VAL B C 1
ATOM 3192 O O . VAL B 1 191 ? 1.889 -11.43 12.359 1 87.75 191 VAL B O 1
ATOM 3195 N N . ASP B 1 192 ? 0.085 -12.797 12.445 1 90.31 192 ASP B N 1
ATOM 3196 C CA . ASP B 1 192 ? 0.75 -13.695 13.375 1 90.31 192 ASP B CA 1
ATOM 3197 C C . ASP B 1 192 ? 1.502 -14.797 12.641 1 90.31 192 ASP B C 1
ATOM 3199 O O . ASP B 1 192 ? 0.963 -15.891 12.422 1 90.31 192 ASP B O 1
ATOM 3203 N N . ALA B 1 193 ? 2.74 -14.57 12.211 1 94.31 193 ALA B N 1
ATOM 3204 C CA . ALA B 1 193 ? 3.609 -15.484 11.477 1 94.31 193 ALA B CA 1
ATOM 3205 C C . ALA B 1 193 ? 5.078 -15.094 11.633 1 94.31 193 ALA B C 1
ATOM 3207 O O . ALA B 1 193 ? 5.387 -13.961 11.992 1 94.31 193 ALA B O 1
ATOM 3208 N N . SER B 1 194 ? 5.922 -16.016 11.492 1 94.31 194 SER B N 1
ATOM 3209 C CA . SER B 1 194 ? 7.344 -15.711 11.43 1 94.31 194 SER B CA 1
ATOM 3210 C C . SER B 1 194 ? 7.723 -15.094 10.094 1 94.31 194 SER B C 1
ATOM 3212 O O . SER B 1 194 ? 6.977 -15.211 9.117 1 94.31 194 SER B O 1
ATOM 3214 N N . LEU B 1 195 ? 8.836 -14.445 10.117 1 91.5 195 LEU B N 1
ATOM 3215 C CA . LEU B 1 195 ? 9.32 -13.891 8.859 1 91.5 195 LEU B CA 1
ATOM 3216 C C . LEU B 1 195 ? 9.508 -14.984 7.812 1 91.5 195 LEU B C 1
ATOM 3218 O O . LEU B 1 195 ? 9.211 -14.781 6.633 1 91.5 195 LEU B O 1
ATOM 3222 N N . ASP B 1 196 ? 9.938 -16.125 8.234 1 93.12 196 ASP B N 1
ATOM 3223 C CA . ASP B 1 196 ? 10.133 -17.234 7.316 1 93.12 196 ASP B CA 1
ATOM 3224 C C . ASP B 1 196 ? 8.812 -17.656 6.676 1 93.12 196 ASP B C 1
ATOM 3226 O O . ASP B 1 196 ? 8.758 -17.938 5.477 1 93.12 196 ASP B O 1
ATOM 3230 N N . GLU B 1 197 ? 7.777 -17.641 7.457 1 94.31 197 GLU B N 1
ATOM 3231 C CA . GLU B 1 197 ? 6.457 -17.984 6.934 1 94.31 197 GLU B CA 1
ATOM 3232 C C . GLU B 1 197 ? 5.977 -16.953 5.926 1 94.31 197 GLU B C 1
ATOM 3234 O O . GLU B 1 197 ? 5.359 -17.297 4.918 1 94.31 197 GLU B O 1
ATOM 3239 N N . VAL B 1 198 ? 6.254 -15.688 6.219 1 93.69 198 VAL B N 1
ATOM 3240 C CA . VAL B 1 198 ? 5.891 -14.586 5.332 1 93.69 198 VAL B CA 1
ATOM 3241 C C . VAL B 1 198 ? 6.629 -14.734 4.004 1 93.69 198 VAL B C 1
ATOM 3243 O O . VAL B 1 198 ? 6.02 -14.648 2.936 1 93.69 198 VAL B O 1
ATOM 3246 N N . VAL B 1 199 ? 7.891 -15.008 4.094 1 92.19 199 VAL B N 1
ATOM 3247 C CA . VAL B 1 199 ? 8.719 -15.156 2.904 1 92.19 199 VAL B CA 1
ATOM 3248 C C . VAL B 1 199 ? 8.266 -16.375 2.104 1 92.19 199 VAL B C 1
ATOM 3250 O O . VAL B 1 199 ? 8.125 -16.297 0.88 1 92.19 199 VAL B O 1
ATOM 3253 N N . ASP B 1 200 ? 8.008 -17.453 2.783 1 93.19 200 ASP B N 1
ATOM 3254 C CA . ASP B 1 200 ? 7.555 -18.672 2.117 1 93.19 200 ASP B CA 1
ATOM 3255 C C . ASP B 1 200 ? 6.273 -18.422 1.329 1 93.19 200 ASP B C 1
ATOM 3257 O O . ASP B 1 200 ? 6.125 -18.906 0.204 1 93.19 200 ASP B O 1
ATOM 3261 N N . GLU B 1 201 ? 5.395 -17.672 1.951 1 93.56 201 GLU B N 1
ATOM 3262 C CA . GLU B 1 201 ? 4.137 -17.359 1.283 1 93.56 201 GLU B CA 1
ATOM 3263 C C . GLU B 1 201 ? 4.367 -16.516 0.032 1 93.56 201 GLU B C 1
ATOM 3265 O O . GLU B 1 201 ? 3.764 -16.766 -1.013 1 93.56 201 GLU B O 1
ATOM 3270 N N . LEU B 1 202 ? 5.199 -15.531 0.125 1 93.56 202 LEU B N 1
ATOM 3271 C CA . LEU B 1 202 ? 5.477 -14.656 -1.005 1 93.56 202 LEU B CA 1
ATOM 3272 C C . LEU B 1 202 ? 6.191 -15.414 -2.121 1 93.56 202 LEU B C 1
ATOM 3274 O O . LEU B 1 202 ? 5.906 -15.195 -3.301 1 93.56 202 LEU B O 1
ATOM 3278 N N . VAL B 1 203 ? 7.059 -16.312 -1.75 1 91.81 203 VAL B N 1
ATOM 3279 C CA . VAL B 1 203 ? 7.746 -17.141 -2.738 1 91.81 203 VAL B CA 1
ATOM 3280 C C . VAL B 1 203 ? 6.738 -18.047 -3.449 1 91.81 203 VAL B C 1
ATOM 3282 O O . VAL B 1 203 ? 6.766 -18.172 -4.676 1 91.81 203 VAL B O 1
ATOM 3285 N N . ARG B 1 204 ? 5.895 -18.656 -2.693 1 90.62 204 ARG B N 1
ATOM 3286 C CA . ARG B 1 204 ? 4.848 -19.484 -3.271 1 90.62 204 ARG B CA 1
ATOM 3287 C C . ARG B 1 204 ? 4.008 -18.703 -4.27 1 90.62 204 ARG B C 1
ATOM 3289 O O . ARG B 1 204 ? 3.707 -19.203 -5.359 1 90.62 204 ARG B O 1
ATOM 3296 N N . GLN B 1 205 ? 3.643 -17.5 -3.881 1 91.38 205 GLN B N 1
ATOM 3297 C CA . GLN B 1 205 ? 2.838 -16.656 -4.762 1 91.38 205 GLN B CA 1
ATOM 3298 C C . GLN B 1 205 ? 3.594 -16.328 -6.043 1 91.38 205 GLN B C 1
ATOM 3300 O O . GLN B 1 205 ? 3.025 -16.391 -7.137 1 91.38 205 GLN B O 1
ATOM 3305 N N . LEU B 1 206 ? 4.832 -15.945 -5.91 1 91.62 206 LEU B N 1
ATOM 3306 C CA . LEU B 1 206 ? 5.629 -15.594 -7.078 1 91.62 206 LEU B CA 1
ATOM 3307 C C . LEU B 1 206 ? 5.773 -16.797 -8.016 1 91.62 206 LEU B C 1
ATOM 3309 O O . LEU B 1 206 ? 5.656 -16.641 -9.234 1 91.62 206 LEU B O 1
ATOM 3313 N N . LEU B 1 207 ? 6.008 -17.969 -7.484 1 88.81 207 LEU B N 1
ATOM 3314 C CA . LEU B 1 207 ? 6.129 -19.172 -8.297 1 88.81 207 LEU B CA 1
ATOM 3315 C C . LEU B 1 207 ? 4.82 -19.469 -9.023 1 88.81 207 LEU B C 1
ATOM 3317 O O . LEU B 1 207 ? 4.828 -19.906 -10.172 1 88.81 207 LEU B O 1
ATOM 3321 N N . GLY B 1 208 ? 3.729 -19.281 -8.328 1 87.62 208 GLY B N 1
ATOM 3322 C CA . GLY B 1 208 ? 2.432 -19.422 -8.969 1 87.62 208 GLY B CA 1
ATOM 3323 C C . GLY B 1 208 ? 2.227 -18.469 -10.133 1 87.62 208 GLY B C 1
ATOM 3324 O O . GLY B 1 208 ? 1.553 -18.812 -11.102 1 87.62 208 GLY B O 1
ATOM 3325 N N . ILE B 1 209 ? 2.773 -17.266 -10.016 1 88.88 209 ILE B N 1
ATOM 3326 C CA . ILE B 1 209 ? 2.705 -16.266 -11.078 1 88.88 209 ILE B CA 1
ATOM 3327 C C . ILE B 1 209 ? 3.562 -16.703 -12.266 1 88.88 209 ILE B C 1
ATOM 3329 O O . ILE B 1 209 ? 3.145 -16.594 -13.422 1 88.88 209 ILE B O 1
ATOM 3333 N N . LEU B 1 210 ? 4.723 -17.297 -11.969 1 87.75 210 LEU B N 1
ATOM 3334 C CA . LEU B 1 210 ? 5.68 -17.672 -13 1 87.75 210 LEU B CA 1
ATOM 3335 C C . LEU B 1 210 ? 5.262 -18.984 -13.672 1 87.75 210 LEU B C 1
ATOM 3337 O O . LEU B 1 210 ? 5.566 -19.219 -14.844 1 87.75 210 LEU B O 1
ATOM 3341 N N . ARG B 1 211 ? 4.578 -19.766 -12.828 1 85.88 211 ARG B N 1
ATOM 3342 C CA . ARG B 1 211 ? 4.129 -21.078 -13.305 1 85.88 211 ARG B CA 1
ATOM 3343 C C . ARG B 1 211 ? 2.631 -21.25 -13.086 1 85.88 211 ARG B C 1
ATOM 3345 O O . ARG B 1 211 ? 2.213 -22.031 -12.219 1 85.88 211 ARG B O 1
ATOM 3352 N N . PRO B 1 212 ? 1.913 -20.562 -13.883 1 75.88 212 PRO B N 1
ATOM 3353 C CA . PRO B 1 212 ? 0.465 -20.625 -13.672 1 75.88 212 PRO B CA 1
ATOM 3354 C C . PRO B 1 212 ? -0.091 -22.031 -13.891 1 75.88 212 PRO B C 1
ATOM 3356 O O . PRO B 1 212 ? 0.606 -22.906 -14.422 1 75.88 212 PRO B O 1
ATOM 3359 N N . GLN B 1 213 ? -1.248 -22.125 -13.375 1 68.69 213 GLN B N 1
ATOM 3360 C CA . GLN B 1 213 ? -1.897 -23.422 -13.516 1 68.69 213 GLN B CA 1
ATOM 3361 C C . GLN B 1 213 ? -1.907 -23.875 -14.969 1 68.69 213 GLN B C 1
ATOM 3363 O O . GLN B 1 213 ? -2.217 -23.094 -15.867 1 68.69 213 GLN B O 1
ATOM 3368 N N . GLY B 1 214 ? -1.618 -25.078 -15.078 1 65.44 214 GLY B N 1
ATOM 3369 C CA . GLY B 1 214 ? -1.635 -25.688 -16.391 1 65.44 214 GLY B CA 1
ATOM 3370 C C . GLY B 1 214 ? -0.309 -25.562 -17.125 1 65.44 214 GLY B C 1
ATOM 3371 O O . GLY B 1 214 ? -0.132 -26.141 -18.203 1 65.44 214 GLY B O 1
ATOM 3372 N N . TRP B 1 215 ? 0.435 -24.75 -16.594 1 68.56 215 TRP B N 1
ATOM 3373 C CA . TRP B 1 215 ? 1.745 -24.625 -17.219 1 68.56 215 TRP B CA 1
ATOM 3374 C C . TRP B 1 215 ? 2.572 -25.891 -17.016 1 68.56 215 TRP B C 1
ATOM 3376 O O . TRP B 1 215 ? 2.631 -26.438 -15.914 1 68.56 215 TRP B O 1
ATOM 3386 N N . ARG B 1 216 ? 2.811 -26.609 -18.094 1 65.44 216 ARG B N 1
ATOM 3387 C CA . ARG B 1 216 ? 3.592 -27.844 -18.062 1 65.44 216 ARG B CA 1
ATOM 3388 C C . ARG B 1 216 ? 5.027 -27.578 -18.516 1 65.44 216 ARG B C 1
ATOM 3390 O O . ARG B 1 216 ? 5.258 -27.016 -19.578 1 65.44 216 ARG B O 1
ATOM 3397 N N . GLY B 1 217 ? 5.852 -26.75 -17.938 1 57 217 GLY B N 1
ATOM 3398 C CA . GLY B 1 217 ? 7.238 -26.594 -18.359 1 57 217 GLY B CA 1
ATOM 3399 C C . GLY B 1 217 ? 7.598 -27.422 -19.562 1 57 217 GLY B C 1
ATOM 3400 O O . GLY B 1 217 ? 6.891 -28.391 -19.906 1 57 217 GLY B O 1
#

Sequence (434 aa):
MTGRLRAPKGRYGGRSAEERQAERRRRFLDAALRLFGDSPGFRQTTVAALSQAAGLSTRQFYEEFRTLEDVLAALHLEVNGWAEQAVLDALAAAEGLPLAERVAVLFRAYARDVTCDPRRIRITFVEIIGVSPALEEQRLARRARWVDLIRAEADAAVGRGEAAPRDYRLAATAFIGSVNGLLHDWSAGWVDASLDEVVDELVRQLLGILRPQGWRGMTGRLRAPKGRYGGRSAEERQAERRRRFLDAALRLFGDSPGFRQTTVAALSQAAGLSTRQFYEEFRTLEDVLAALHLEVNGWAEQAVLDALAAAEGLPLAERVAVLFRAYARDVTCDPRRIRITFVEIIGVSPALEEQRLARRARWVDLIRAEADAAVGRGEAAPRDYRLAATAFIGSVNGLLHDWSAGWVDASLDEVVDELVRQLLGILRPQGWRG

InterPro domains:
  IPR001647 DNA-binding HTH domain, TetR-type [PF00440] (29-75)
  IPR001647 DNA-binding HTH domain, TetR-type [PS50977] (22-83)
  IPR009057 Homedomain-like superfamily [SSF46689] (18-95)
  IPR036271 Tetracyclin repressor-like, C-terminal domain superfamily [SSF48498] (100-211)
  IPR041490 HTH-type transcriptional repressor KstR2, C-terminal [PF17932] (98-183)
  IPR050109 HTH-type, TetR-like transcriptional regulator [PTHR30055] (14-216)

Radius of gyration: 27.01 Å; Cα contacts (8 Å, |Δi|>4): 484; chains: 2; bounding box: 149×59×39 Å

Nearest PDB structures (foldseek):
  5nim-assembly1_A  TM=8.636E-01  e=8.250E-06  Mycobacterium tuberculosis
  5mym-assembly2_C  TM=8.205E-01  e=8.625E-06  Mycobacterium tuberculosis H37Rv
  3qpl-assembly1_A  TM=8.625E-01  e=7.308E-05  Mycobacterium tuberculosis
  5d1r-assembly1_B  TM=7.719E-01  e=6.769E-04  Mycobacterium tuberculosis CDC1551
  4yze-assembly2_D  TM=7.746E-01  e=3.842E-03  Escherichia coli K-12

Foldseek 3Di:
DPPPPPDPPPPPVDQPPVRVLVLLLVLLLVLCLDPQLDPPHLVPDDLCSSCVSSVHDSVSVVVNDPDSVRSLLVSLVVLLVQLVVQLVVQQVVLPPPDLLVSLLSSLVSNLCSCLVDSSSLCSLQPRLPPPDPVSVVSNVVSLVVQLVVLQVSLVVCVVVVNFDDDRCNVVSSVLVVLVSVLSNCVSVVNDDDDSSVSSVVSSVSSSCSRQPPPRDD/DPPPPPDPPPPPVPQPPVRVLVLLLVLLLVLCLDPQLDPPHLVPDDLCSSCVSSVHDSVSVVVNDPDSVRSLLVNLVVLLVQLVVQLVVQQVVLPPPDLLVSLLSSLVSNLCSCLVDSSSLCSLQPRLPPPDPVSVVSNVVSLVVQLVVLQVSLVVCVVVVNFDDDDCNVVSSVLVVLVSVLSNCVSVVNDDDDSSVSSVVSSVSSSCSRQPPPRDD

pLDDT: mean 88.56, std 13.8, range [32.69, 98.06]

Organism: Streptomyces collinus (strain DSM 40733 / Tue 365) (NCBI:txid1214242)

=== Feature glossary ===
Feature key, reading from the visual/contextual features back to the raw sequence:

Rendered structure images. Structure images are PyMOL renders from six orthogonal camera directions. Cartoon representation draws helices as coils and strands as arrows; sticks shows the backbone as bonds; surface shows the solvent-excluded envelope. Rainbow coloring maps sequence position to hue (blue→red, N→C); chain coloring assigns a distinct color per polypeptide.

Contact-map, Ramachandran, and PAE plots. Three diagnostic plots accompany the record. The Cα contact map visualizes the tertiary structure as a 2D adjacency matrix (8 Å cutoff, sequence-local contacts suppressed). The Ramachandran plot shows the distribution of backbone (φ, ψ) torsions, with points in the α and β basins reflecting secondary structure content. The PAE plot shows AlphaFold's inter-residue confidence as a color matrix.

InterPro / GO / CATH / organism. The annotation block draws on four external resources. InterPro: which protein families and domains the sequence belongs to. GO: standardized terms for what the protein does, what process it participates in, and where in the cell it acts. CATH: which structural fold it has in the CATH hierarchy. Organism: the species of origin.

Nearest PDB structures. Structural nearest neighbors (via Foldseek easy-search vs the PDB). Reported per hit: target PDB id, E-value, and alignment TM-score. A TM-score above ~0.5 is the conventional threshold for 'same fold'.

Predicted aligned error. Predicted aligned error is AlphaFold's pairwise confidence. Unlike pLDDT (per-residue), PAE is per-residue-pair and captures whether two parts of the structure are correctly placed relative to each other. Units are ångströms of expected positional error.

Solvent-accessible surface area. SASA measures how much of the protein is reachable by solvent. It is computed by rolling a water-sized probe over the atomic surface and summing the exposed area (Å²). Per-residue SASA distinguishes core (buried, low SASA) from surface (exposed, high SASA) residues; total SASA is a whole-molecule size measure.

B-factor. Crystallographic B-factors measure how much each atom's electron density is smeared out, in Å². They rise in mobile loops and surface residues and fall in the buried interior. In AlphaFold models this column is repurposed to hold pLDDT instead.

pLDDT. For AlphaFold models, the B-factor field carries pLDDT — the model's own estimate of local accuracy on a 0–100 scale. Regions with pLDDT<50 should be treated as essentially unmodeled; they often correspond to intrinsically disordered segments.

Backbone torsions (φ/ψ). φ (phi) and ψ (psi) are the two rotatable backbone dihedrals per residue: φ is the C(i-1)–N–Cα–C torsion, ψ is the N–Cα–C–N(i+1) torsion, both in degrees on (−180°, 180°]. α-helical residues cluster near (−60°, −45°); β-strand residues near (−120°, +130°). A Ramachandran plot is simply a scatter of (φ, ψ) for every residue.

Radius of gyration, Cα contacts, bounding box. Radius of gyration (Rg) is the root-mean-square distance of Cα atoms from their centroid — a single number for overall size and compactness. A globular domain of N residues has Rg ≈ 2.2·N^0.38 Å; an extended or disordered chain has a much larger Rg. The Cα contact count is the number of residue pairs whose Cα atoms are within 8 Å and are more than four positions apart in sequence — a standard proxy for tertiary packing density. The bounding box is the smallest axis-aligned box enclosing all Cα atoms.

Secondary structure (3-state, P-SEA). Three-state secondary structure (P-SEA) collapses the eight DSSP classes into helix (a), strand (b), and coil (c). P-SEA assigns these from Cα geometry alone — distances and angles — without requiring backbone oxygens, so it works on any Cα trace.

Secondary structure (8-state, DSSP). Secondary structure is the local, repeating backbone conformation. DSSP classifies it into eight states by reading the hydrogen-bond network: three helix types (H, G, I), two β types (E, B), two non-regular types (T, S), and unstructured coil (-).

Foldseek 3Di. The Foldseek 3Di string encodes local tertiary geometry as a 20-letter alphabet — one character per residue — derived from the relative positions of nearby Cα atoms. Unlike the amino-acid sequence, 3Di is a direct function of the 3D structure, so two proteins with the same fold have similar 3Di strings even at low sequence identity.

mmCIF coordinates. Structure coordinates are given as an mmCIF _atom_site loop: one row per atom with element, residue name, chain id, sequence number, and x/y/z position in Å. Only the four main-chain atoms per residue are included here; side chains are omitted to keep the record compact.

Sequence. This is the polypeptide sequence — one letter per residue, N-terminus first. Length ranges from a few dozen residues for small domains to over a thousand for large multi-domain proteins.